Protein AF-0000000077157936 (afdb_homodimer)

Nearest PDB structures (foldseek):
  1q3k-assembly1_F  TM=8.388E-01  e=2.411E-16  Pseudomonas putida
  3a6g-assembly1_B  TM=8.328E-01  e=3.097E-16  Pseudomonas putida
  3a6h-assembly1_F  TM=8.279E-01  e=4.237E-16  Pseudomonas putida
  3a6g-assembly1_C  TM=8.328E-01  e=2.608E-15  Pseudomonas putida
  3a6g-assembly1_E  TM=8.325E-01  e=2.450E-15  Pseudomonas putida

Foldseek 3Di:
DQECVPDDPPVVLVVVVVDQAEEEEEEFFFFDQFPFAHRQLLVLLSLVLQVLLCVVPVHRYYDYHRHAADVQAPPGDTDHDDLCVLLVVVLVVQVVCVVSVRAHYEYEYRDPRNCVSCPCSQVVSCVVVVNRHGYHYDYLQVQFPDDDWGSAQQSLQLCQQRHPRGHLVRFDAWADCVPPDPVRVVVLVVSSSNHVCVSTVRNTGYGNNPHHPVSSVVRSVRSSVRVSVVVVCVVVVNDD/DQECVPDDPPVVLVVVVVDQAEEEEEEFFFFDQFPFAHRQLLVLL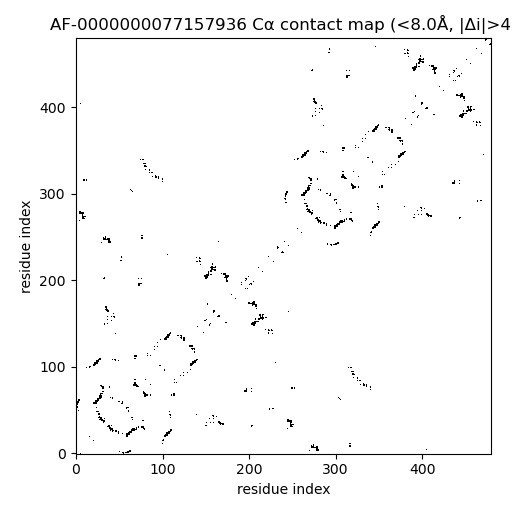SLVLQVLLCVVPVHRYYDYHRHAADVQAPPGDTDHDDLCVLLVVVLVVQVVCVVSVRAHYEYEYRDPRNCVSCPCSQVVSCVVVVNRHGYHYDYLQVQFPDDDWGSAQQSLLLCQQRHPRGHLVRFDAWDDCVPPDPVVVVVLVVSSSNHVCVSTVRNTGYGNNPHHPVSSVVRSVRSSVRVSVVVVCVVVVNDD

InterPro domains:
  IPR003785 Creatininase/formamide hydrolase [PF02633] (15-228)
  IPR003785 Creatininase/formamide hydrolase [PTHR35005] (11-238)
  IPR024087 Creatininase-like superfamily [G3DSA:3.40.50.10310] (5-234)
  IPR024087 Creatininase-like superfamily [SSF102215] (12-229)

Organism: Nitrosopumilus maritimus (strain SCM1) (NCBI:txid436308)

Radius of gyration: 22.72 Å; Cα contacts (8 Å, |Δi|>4): 1056; chains: 2; bounding box: 59×73×52 Å

Structure (mmCIF, N/CA/C/O backbone):
data_AF-0000000077157936-model_v1
#
loop_
_entity.id
_entity.type
_entity.pdbx_description
1 polymer Creatininase
#
loop_
_atom_site.group_PDB
_atom_site.id
_atom_site.type_symbol
_atom_site.label_atom_id
_atom_site.label_alt_id
_atom_site.label_comp_id
_atom_site.label_asym_id
_atom_site.label_entity_id
_atom_site.label_seq_id
_atom_site.pdbx_PDB_ins_code
_atom_site.Cartn_x
_atom_site.Cartn_y
_atom_site.Cartn_z
_atom_site.occupancy
_atom_site.B_iso_or_equiv
_atom_site.auth_seq_id
_atom_site.auth_comp_id
_atom_site.auth_asym_id
_atom_site.auth_atom_id
_atom_site.pdbx_PDB_model_num
ATOM 1 N N . MET A 1 1 ? -16.531 7.996 -9.094 1 63.88 1 MET A N 1
ATOM 2 C CA . MET A 1 1 ? -15.258 7.289 -8.953 1 63.88 1 MET A CA 1
ATOM 3 C C . MET A 1 1 ? -15.203 6.516 -7.645 1 63.88 1 MET A C 1
ATOM 5 O O . MET A 1 1 ? -15.547 7.051 -6.586 1 63.88 1 MET A O 1
ATOM 9 N N . THR A 1 2 ? -14.938 5.133 -7.766 1 85.62 2 THR A N 1
ATOM 10 C CA . THR A 1 2 ? -15.117 4.23 -6.633 1 85.62 2 THR A CA 1
ATOM 11 C C . THR A 1 2 ? -13.805 4.066 -5.863 1 85.62 2 THR A C 1
ATOM 13 O O . THR A 1 2 ? -13.773 3.424 -4.812 1 85.62 2 THR A O 1
ATOM 16 N N . ASP A 1 3 ? -12.773 4.832 -6.391 1 94.81 3 ASP A N 1
ATOM 17 C CA . ASP A 1 3 ? -11.484 4.777 -5.703 1 94.81 3 ASP A CA 1
ATOM 18 C C . ASP A 1 3 ? -11.469 5.707 -4.492 1 94.81 3 ASP A C 1
ATOM 20 O O . ASP A 1 3 ? -11.508 6.93 -4.641 1 94.81 3 ASP A O 1
ATOM 24 N N . ILE A 1 4 ? -11.305 5.223 -3.357 1 97.06 4 ILE A N 1
ATOM 25 C CA . ILE A 1 4 ? -11.469 5.988 -2.127 1 97.06 4 ILE A CA 1
ATOM 26 C C . ILE A 1 4 ? -10.375 7.051 -2.033 1 97.06 4 ILE A C 1
ATOM 28 O O . ILE A 1 4 ? -10.602 8.133 -1.491 1 97.06 4 ILE A O 1
ATOM 32 N N . LYS A 1 5 ? -9.227 6.777 -2.578 1 96.12 5 LYS A N 1
ATOM 33 C CA . LYS A 1 5 ? -8.086 7.688 -2.492 1 96.12 5 LYS A CA 1
ATOM 34 C C . LYS A 1 5 ? -8.406 9.031 -3.143 1 96.12 5 LYS A C 1
ATOM 36 O O . LYS A 1 5 ? -7.836 10.055 -2.77 1 96.12 5 LYS A O 1
ATOM 41 N N . ALA A 1 6 ? -9.359 9.078 -4.047 1 96.75 6 ALA A N 1
ATOM 42 C CA . ALA A 1 6 ? -9.688 10.281 -4.805 1 96.75 6 ALA A CA 1
ATOM 43 C C . ALA A 1 6 ? -10.797 11.078 -4.125 1 96.75 6 ALA A C 1
ATOM 45 O O . ALA A 1 6 ? -11.133 12.18 -4.559 1 96.75 6 ALA A O 1
ATOM 46 N N . GLN A 1 7 ? -11.32 10.531 -3.02 1 97.62 7 GLN A N 1
ATOM 47 C CA . GLN A 1 7 ? -12.484 11.141 -2.379 1 97.62 7 GLN A CA 1
ATOM 48 C C . GLN A 1 7 ? -12.07 12.227 -1.396 1 97.62 7 GLN A C 1
ATOM 50 O O . GLN A 1 7 ? -10.906 12.305 -1.009 1 97.62 7 GLN A O 1
ATOM 55 N N . PHE A 1 8 ? -13.07 13.023 -1.05 1 97.88 8 PHE A N 1
ATOM 56 C CA . PHE A 1 8 ? -12.875 14.172 -0.168 1 97.88 8 PHE A CA 1
ATOM 57 C C . PHE A 1 8 ? -13.781 14.07 1.054 1 97.88 8 PHE A C 1
ATOM 59 O O . PHE A 1 8 ? -14.945 13.664 0.942 1 97.88 8 PHE A O 1
ATOM 66 N N . ASP A 1 9 ? -13.203 14.367 2.139 1 97.12 9 ASP A N 1
ATOM 67 C CA . ASP A 1 9 ? -14.047 14.648 3.295 1 97.12 9 ASP A CA 1
ATOM 68 C C . ASP A 1 9 ? -14.586 16.078 3.252 1 97.12 9 ASP A C 1
ATOM 70 O O . ASP A 1 9 ? -13.859 17 2.889 1 97.12 9 ASP A O 1
ATOM 74 N N . PRO A 1 10 ? -15.867 16.391 3.549 1 96.44 10 PRO A N 1
ATOM 75 C CA . PRO A 1 10 ? -16.828 15.523 4.238 1 96.44 10 PRO A CA 1
ATOM 76 C C . PRO A 1 10 ? -17.719 14.75 3.273 1 96.44 10 PRO A C 1
ATOM 78 O O . PRO A 1 10 ? -18.562 13.945 3.705 1 96.44 10 PRO A O 1
ATOM 81 N N . ASN A 1 11 ? -17.578 14.992 1.972 1 96.06 11 ASN A N 1
ATOM 82 C CA . ASN A 1 11 ? -18.453 14.344 1 1 96.06 11 ASN A CA 1
ATOM 83 C C . ASN A 1 11 ? -18.422 12.82 1.145 1 96.06 11 ASN A C 1
ATOM 85 O O . ASN A 1 11 ? -19.453 12.164 1.022 1 96.06 11 ASN A O 1
ATOM 89 N N . LEU A 1 12 ? -17.328 12.289 1.408 1 96.81 12 LEU A N 1
ATOM 90 C CA . LEU A 1 12 ? -17.188 10.844 1.581 1 96.81 12 LEU A CA 1
ATOM 91 C C . LEU A 1 12 ? -18.016 10.359 2.762 1 96.81 12 LEU A C 1
ATOM 93 O O . LEU A 1 12 ? -18.781 9.398 2.631 1 96.81 12 LEU A O 1
ATOM 97 N N . ARG A 1 13 ? -17.891 11.008 3.893 1 96.56 13 ARG A N 1
ATOM 98 C CA . ARG A 1 13 ? -18.656 10.609 5.07 1 96.56 13 ARG A CA 1
ATOM 99 C C . ARG A 1 13 ? -20.156 10.727 4.816 1 96.56 13 ARG A C 1
ATOM 101 O O . ARG A 1 13 ? -20.922 9.875 5.258 1 96.56 13 ARG A O 1
ATOM 108 N N . LYS A 1 14 ? -20.516 11.781 4.117 1 95.75 14 LYS A N 1
ATOM 109 C CA . LYS A 1 14 ? -21.922 11.953 3.775 1 95.75 14 LYS A CA 1
ATOM 110 C C . LYS A 1 14 ? -22.422 10.805 2.906 1 95.75 14 LYS A C 1
ATOM 112 O O . LYS A 1 14 ? -23.531 10.289 3.127 1 95.75 14 LYS A O 1
ATOM 117 N N . SER A 1 15 ? -21.641 10.477 1.941 1 94.56 15 SER A N 1
ATOM 118 C CA . SER A 1 15 ? -22.016 9.375 1.057 1 94.56 15 SER A CA 1
ATOM 119 C C . SER A 1 15 ? -22.141 8.07 1.827 1 94.56 15 SER A C 1
ATOM 121 O O . SER A 1 15 ? -23.062 7.281 1.572 1 94.56 15 SER A O 1
ATOM 123 N N . ILE A 1 16 ? -21.234 7.812 2.758 1 94.75 16 ILE A N 1
ATOM 124 C CA . ILE A 1 16 ? -21.25 6.598 3.568 1 94.75 16 ILE A CA 1
ATOM 125 C C . ILE A 1 16 ? -22.516 6.543 4.414 1 94.75 16 ILE A C 1
ATOM 127 O O . ILE A 1 16 ? -23.109 5.477 4.594 1 94.75 16 ILE A O 1
ATOM 131 N N . LYS A 1 17 ? -22.938 7.68 4.883 1 91.56 17 LYS A N 1
ATOM 132 C CA . LYS A 1 17 ? -24.125 7.766 5.723 1 91.56 17 LYS A CA 1
ATOM 133 C C . LYS A 1 17 ? -25.391 7.527 4.906 1 91.56 17 LYS A C 1
ATOM 135 O O . LYS A 1 17 ? -26.359 6.934 5.398 1 91.56 17 LYS A O 1
ATOM 140 N N . ARG A 1 18 ? -25.391 7.984 3.717 1 91.31 18 ARG A N 1
ATOM 141 C CA . ARG A 1 18 ? -26.594 7.973 2.891 1 91.31 18 ARG A CA 1
ATOM 142 C C . ARG A 1 18 ? -26.859 6.578 2.334 1 91.31 18 ARG A C 1
ATOM 144 O O . ARG A 1 18 ? -28.016 6.207 2.098 1 91.31 18 ARG A O 1
ATOM 151 N N . LYS A 1 19 ? -25.828 5.91 2.053 1 89.12 19 LYS A N 1
ATOM 152 C CA . LYS A 1 19 ? -26 4.574 1.49 1 89.12 19 LYS A CA 1
ATOM 153 C C . LYS A 1 19 ? -25.125 3.557 2.211 1 89.12 19 LYS A C 1
ATOM 155 O O . LYS A 1 19 ? -24.125 3.922 2.828 1 89.12 19 LYS A O 1
ATOM 160 N N . ARG A 1 20 ? -25.656 2.383 2.176 1 88.75 20 ARG A N 1
ATOM 161 C CA . ARG A 1 20 ? -24.844 1.291 2.707 1 88.75 20 ARG A CA 1
ATOM 162 C C . ARG A 1 20 ? -23.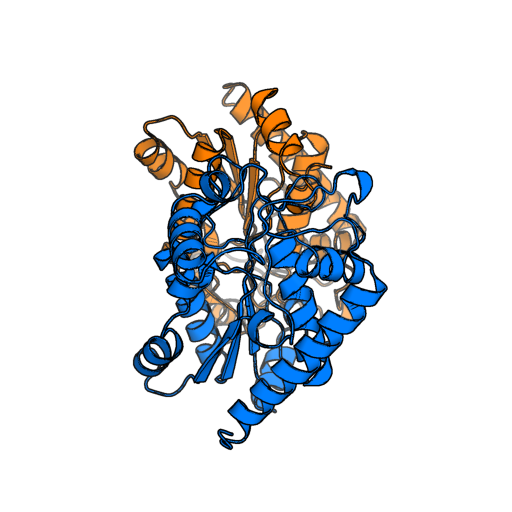656 0.997 1.799 1 88.75 20 ARG A C 1
ATOM 164 O O . ARG A 1 20 ? -23.797 0.277 0.806 1 88.75 20 ARG A O 1
ATOM 171 N N . GLN A 1 21 ? -22.531 1.55 2.166 1 93.69 21 GLN A N 1
ATOM 172 C CA . GLN A 1 21 ? -21.344 1.39 1.329 1 93.69 21 GLN A CA 1
ATOM 173 C C . GLN A 1 21 ? -20.656 0.055 1.598 1 93.69 21 GLN A C 1
ATOM 175 O O . GLN A 1 21 ? -20.641 -0.427 2.732 1 93.69 21 GLN A O 1
ATOM 180 N N . VAL A 1 22 ? -20.172 -0.549 0.592 1 97.44 22 VAL A N 1
ATOM 181 C CA . VAL A 1 22 ? -19.359 -1.762 0.64 1 97.44 22 VAL A CA 1
ATOM 182 C C . VAL A 1 22 ? -17.922 -1.438 0.246 1 97.44 22 VAL A C 1
ATOM 184 O O . VAL A 1 22 ? -17.688 -0.703 -0.714 1 97.44 22 VAL A O 1
ATOM 187 N N . ALA A 1 23 ? -16.984 -1.912 1.021 1 98.5 23 ALA A N 1
ATOM 188 C CA . ALA A 1 23 ? -15.578 -1.668 0.725 1 98.5 23 ALA A CA 1
ATOM 189 C C . ALA A 1 23 ? -14.914 -2.92 0.161 1 98.5 23 ALA A C 1
ATOM 191 O O . ALA A 1 23 ? -15.305 -4.043 0.491 1 98.5 23 ALA A O 1
ATOM 192 N N . VAL A 1 24 ? -13.93 -2.713 -0.681 1 98.88 24 VAL A N 1
ATOM 193 C CA . VAL A 1 24 ? -13.117 -3.789 -1.235 1 98.88 24 VAL A CA 1
ATOM 194 C C . VAL A 1 24 ? -11.641 -3.543 -0.908 1 98.88 24 VAL A C 1
ATOM 196 O O . VAL A 1 24 ? -11.102 -2.475 -1.206 1 98.88 24 VAL A O 1
ATOM 199 N N . ILE A 1 25 ? -11 -4.488 -0.276 1 98.94 25 ILE A N 1
ATOM 200 C CA . ILE A 1 25 ? -9.57 -4.441 0.021 1 98.94 25 ILE A CA 1
ATOM 201 C C . ILE A 1 25 ? -8.828 -5.445 -0.858 1 98.94 25 ILE A C 1
ATOM 203 O O . ILE A 1 25 ? -8.906 -6.656 -0.634 1 98.94 25 ILE A O 1
ATOM 207 N N . PRO A 1 26 ? -8.102 -4.992 -1.845 1 98.94 26 PRO A N 1
ATOM 208 C CA . PRO A 1 26 ? -7.238 -5.902 -2.598 1 98.94 26 PRO A CA 1
ATOM 209 C C . PRO A 1 26 ? -5.91 -6.168 -1.896 1 98.94 26 PRO A C 1
ATOM 211 O O . PRO A 1 26 ? -5.324 -5.258 -1.303 1 98.94 26 PRO A O 1
ATOM 214 N N . ILE A 1 27 ? -5.449 -7.375 -1.909 1 98.94 27 ILE A N 1
ATOM 215 C CA . ILE A 1 27 ? -4.156 -7.719 -1.335 1 98.94 27 ILE A CA 1
ATOM 216 C C . ILE A 1 27 ? -3.316 -8.469 -2.367 1 98.94 27 ILE A C 1
ATOM 218 O O . ILE A 1 27 ? -3.777 -9.445 -2.959 1 98.94 27 ILE A O 1
ATOM 222 N N . GLY A 1 28 ? -2.184 -7.977 -2.658 1 98.75 28 GLY A N 1
ATOM 223 C CA . GLY A 1 28 ? -1.226 -8.617 -3.549 1 98.75 28 GLY A CA 1
ATOM 224 C C . GLY A 1 28 ? -0.003 -9.148 -2.826 1 98.75 28 GLY A C 1
ATOM 225 O O . GLY A 1 28 ? -0.118 -9.734 -1.75 1 98.75 28 GLY A O 1
ATOM 226 N N . SER A 1 29 ? 1.116 -9.078 -3.514 1 98.69 29 SER A N 1
ATOM 227 C CA . SER A 1 29 ? 2.432 -9.461 -3.016 1 98.69 29 SER A CA 1
ATOM 228 C C . SER A 1 29 ? 3.545 -8.859 -3.865 1 98.69 29 SER A C 1
ATOM 230 O O . SER A 1 29 ? 3.279 -8.281 -4.922 1 98.69 29 SER A O 1
ATOM 232 N N . ILE A 1 30 ? 4.719 -8.891 -3.322 1 98.75 30 ILE A N 1
ATOM 233 C CA . ILE A 1 30 ? 5.938 -8.617 -4.078 1 98.75 30 ILE A CA 1
ATOM 234 C C . ILE A 1 30 ? 6.812 -9.867 -4.125 1 98.75 30 ILE A C 1
ATOM 236 O O . ILE A 1 30 ? 7.289 -10.336 -3.092 1 98.75 30 ILE A O 1
ATOM 240 N N . GLU A 1 31 ? 6.996 -10.391 -5.309 1 98.75 31 GLU A N 1
ATOM 241 C CA . GLU A 1 31 ? 7.754 -11.625 -5.488 1 98.75 31 GLU A CA 1
ATOM 242 C C . GLU A 1 31 ? 8.109 -11.844 -6.957 1 98.75 31 GLU A C 1
ATOM 244 O O . GLU A 1 31 ? 7.57 -11.172 -7.84 1 98.75 31 GLU A O 1
ATOM 249 N N . GLN A 1 32 ? 8.961 -12.82 -7.156 1 98.44 32 GLN A N 1
ATOM 250 C CA . GLN A 1 32 ? 9.344 -13.195 -8.508 1 98.44 32 GLN A CA 1
ATOM 251 C C . GLN A 1 32 ? 8.164 -1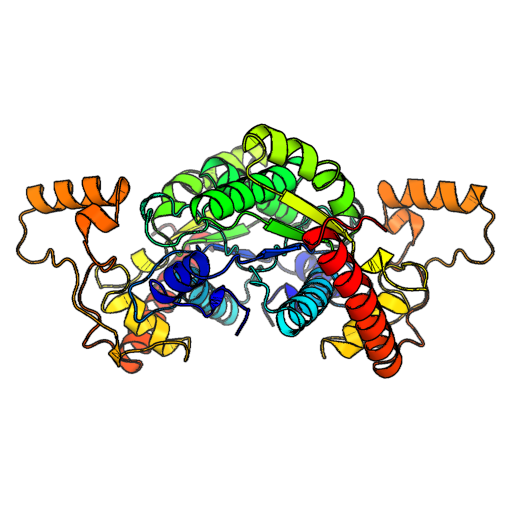3.781 -9.281 1 98.44 32 GLN A C 1
ATOM 253 O O . GLN A 1 32 ? 7.301 -14.438 -8.695 1 98.44 32 GLN A O 1
ATOM 258 N N . HIS A 1 33 ? 8.086 -13.547 -10.648 1 98.44 33 HIS A N 1
ATOM 259 C CA . HIS A 1 33 ? 7.121 -14.148 -11.562 1 98.44 33 HIS A CA 1
ATOM 260 C C . HIS A 1 33 ? 7.766 -14.492 -12.898 1 98.44 33 HIS A C 1
ATOM 262 O O . HIS A 1 33 ? 7.227 -14.156 -13.961 1 98.44 33 HIS A O 1
ATOM 268 N N . GLY A 1 34 ? 8.93 -15.273 -12.781 1 97.56 34 GLY A N 1
ATOM 269 C CA . GLY A 1 34 ? 9.695 -15.516 -13.984 1 97.56 34 GLY A CA 1
ATOM 270 C C . GLY A 1 34 ? 10.391 -14.281 -14.516 1 97.56 34 GLY A C 1
ATOM 271 O O . GLY A 1 34 ? 10.195 -13.18 -14 1 97.56 34 GLY A O 1
ATOM 272 N N . PRO A 1 35 ? 11.211 -14.492 -15.555 1 97.62 35 PRO A N 1
ATOM 273 C CA . PRO A 1 35 ? 11.969 -13.352 -16.078 1 97.62 35 PRO A CA 1
ATOM 274 C C . PRO A 1 35 ? 11.109 -12.398 -16.891 1 97.62 35 PRO A C 1
ATOM 276 O O . PRO A 1 35 ? 11.539 -11.281 -17.203 1 97.62 35 PRO A O 1
ATOM 279 N N . HIS A 1 36 ? 9.898 -12.797 -17.219 1 98.69 36 HIS A N 1
ATOM 280 C CA . HIS A 1 36 ? 9.117 -12.055 -18.219 1 98.69 36 HIS A CA 1
ATOM 281 C C . HIS A 1 36 ? 8.055 -11.195 -17.547 1 98.69 36 HIS A C 1
ATOM 283 O O . HIS A 1 36 ? 7.473 -10.312 -18.188 1 98.69 36 HIS A O 1
ATOM 289 N N . LEU A 1 37 ? 7.801 -11.367 -16.266 1 98.88 37 LEU A N 1
ATOM 290 C CA . LEU A 1 37 ? 6.812 -10.57 -15.547 1 98.88 37 LEU A CA 1
ATOM 291 C C . LEU A 1 37 ? 7.465 -9.805 -14.406 1 98.88 37 LEU A C 1
ATOM 293 O O . LEU A 1 37 ? 8.438 -10.273 -13.805 1 98.88 37 LEU A O 1
ATOM 297 N N . PRO A 1 38 ? 6.957 -8.641 -14.102 1 98.75 38 PRO A N 1
ATOM 298 C CA . PRO A 1 38 ? 7.52 -7.875 -12.992 1 98.75 38 PRO A CA 1
ATOM 299 C C . PRO A 1 38 ? 7.184 -8.477 -11.625 1 98.75 38 PRO A C 1
ATOM 301 O O . PRO A 1 38 ? 6.246 -9.266 -11.508 1 98.75 38 PRO A O 1
ATOM 304 N N . ILE A 1 39 ? 7.883 -8.039 -10.633 1 98.69 39 ILE A N 1
ATOM 305 C CA . ILE A 1 39 ? 7.734 -8.57 -9.289 1 98.69 39 ILE A CA 1
ATOM 306 C C . ILE A 1 39 ? 6.434 -8.062 -8.672 1 98.69 39 ILE A C 1
ATOM 308 O O . ILE A 1 39 ? 6.035 -8.508 -7.59 1 98.69 39 ILE A O 1
ATOM 312 N N . SER A 1 40 ? 5.672 -7.16 -9.305 1 98.69 40 SER A N 1
ATOM 313 C CA . SER A 1 40 ? 4.422 -6.594 -8.812 1 98.69 40 SER A CA 1
ATOM 314 C C . SER A 1 40 ? 3.217 -7.336 -9.383 1 98.69 40 SER A C 1
ATOM 316 O O . SER A 1 40 ? 2.072 -6.93 -9.164 1 98.69 40 SER A O 1
ATOM 318 N N . THR A 1 41 ? 3.359 -8.414 -10.094 1 98.88 41 THR A N 1
ATOM 319 C CA . THR A 1 41 ? 2.344 -9.094 -10.891 1 98.88 41 THR A CA 1
ATOM 320 C C . THR A 1 41 ? 1.089 -9.352 -10.055 1 98.88 41 THR A C 1
ATOM 322 O O . THR A 1 41 ? -0.017 -8.984 -10.461 1 98.88 41 THR A O 1
ATOM 325 N N . ASP A 1 42 ? 1.254 -9.898 -8.891 1 98.81 42 ASP A N 1
ATOM 326 C CA . ASP A 1 42 ? 0.103 -10.195 -8.039 1 98.81 42 ASP A CA 1
ATOM 327 C C . ASP A 1 42 ? -0.695 -8.93 -7.734 1 98.81 42 ASP A C 1
ATOM 329 O O . ASP A 1 42 ? -1.925 -8.922 -7.832 1 98.81 42 ASP A O 1
ATOM 333 N N . THR A 1 43 ? 0.016 -7.859 -7.379 1 98.81 43 THR A N 1
ATOM 334 C CA . THR A 1 43 ? -0.608 -6.59 -7.016 1 98.81 43 THR A CA 1
ATOM 335 C C . THR A 1 43 ? -1.303 -5.965 -8.219 1 98.81 43 THR A C 1
ATOM 337 O O . THR A 1 43 ? -2.414 -5.445 -8.102 1 98.81 43 THR A O 1
ATOM 340 N N . ASP A 1 44 ? -0.648 -6.023 -9.367 1 98.81 44 ASP A N 1
ATOM 341 C CA . ASP A 1 44 ? -1.214 -5.445 -10.586 1 98.81 44 ASP A CA 1
ATOM 342 C C . ASP A 1 44 ? -2.523 -6.133 -10.961 1 98.81 44 ASP A C 1
ATOM 344 O O . ASP A 1 44 ? -3.525 -5.469 -11.234 1 98.81 44 ASP A O 1
ATOM 348 N N . ILE A 1 45 ? -2.51 -7.43 -10.883 1 98.81 45 ILE A N 1
ATOM 349 C CA . ILE A 1 45 ? -3.668 -8.203 -11.32 1 98.81 45 ILE A CA 1
ATOM 350 C C . ILE A 1 45 ? -4.82 -7.996 -10.344 1 98.81 45 ILE A C 1
ATOM 352 O O . ILE A 1 45 ? -5.945 -7.691 -10.75 1 98.81 45 ILE A O 1
ATOM 356 N N . VAL A 1 46 ? -4.57 -8.102 -9.078 1 98.88 46 VAL A N 1
ATOM 357 C CA . VAL A 1 46 ? -5.656 -8.047 -8.109 1 98.88 46 VAL A CA 1
ATOM 358 C C . VAL A 1 46 ? -6.234 -6.637 -8.062 1 98.88 46 VAL A C 1
ATOM 360 O O . VAL A 1 46 ? -7.434 -6.457 -7.84 1 98.88 46 VAL A O 1
ATOM 363 N N . THR A 1 47 ? -5.418 -5.652 -8.25 1 98.81 47 THR A N 1
ATOM 364 C CA . THR A 1 47 ? -5.91 -4.281 -8.336 1 98.81 47 THR A CA 1
ATOM 365 C C . THR A 1 47 ? -6.879 -4.129 -9.5 1 98.81 47 THR A C 1
ATOM 367 O O . THR A 1 47 ? -7.973 -3.584 -9.344 1 98.81 47 THR A O 1
ATOM 370 N N . ALA A 1 48 ? -6.516 -4.645 -10.625 1 98.81 48 ALA A N 1
ATOM 371 C CA . ALA A 1 48 ? -7.355 -4.543 -11.82 1 98.81 48 ALA A CA 1
ATOM 372 C C . ALA A 1 48 ? -8.68 -5.273 -11.617 1 98.81 48 ALA A C 1
ATOM 374 O O . ALA A 1 48 ? -9.742 -4.75 -11.961 1 98.81 48 ALA A O 1
ATOM 375 N N . VAL A 1 49 ? -8.594 -6.465 -11.07 1 98.81 49 VAL A N 1
ATOM 376 C CA . VAL A 1 49 ? -9.797 -7.246 -10.781 1 98.81 49 VAL A CA 1
ATOM 377 C C . VAL A 1 49 ? -10.711 -6.453 -9.852 1 98.81 49 VAL A C 1
ATOM 379 O O . VAL A 1 49 ? -11.906 -6.312 -10.117 1 98.81 49 VAL A O 1
ATOM 382 N N . SER A 1 50 ? -10.164 -5.938 -8.812 1 98.81 50 SER A N 1
ATOM 383 C CA . SER A 1 50 ? -10.938 -5.219 -7.805 1 98.81 50 SER A CA 1
ATOM 384 C C . SER A 1 50 ? -11.523 -3.928 -8.367 1 98.81 50 SER A C 1
ATOM 386 O O . SER A 1 50 ? -12.648 -3.559 -8.039 1 98.81 50 SER A O 1
ATOM 388 N N . GLU A 1 51 ? -10.742 -3.262 -9.172 1 98.62 51 GLU A N 1
ATOM 389 C CA . GLU A 1 51 ? -11.227 -2.041 -9.812 1 98.62 51 GLU A CA 1
ATOM 390 C C . GLU A 1 51 ? -12.484 -2.311 -10.641 1 98.62 51 GLU A C 1
ATOM 392 O O . GLU A 1 51 ? -13.469 -1.571 -10.539 1 98.62 51 GLU A O 1
ATOM 397 N N . LYS A 1 52 ? -12.445 -3.322 -11.414 1 98.38 52 LYS A N 1
ATOM 398 C CA . LYS A 1 52 ? -13.578 -3.656 -12.281 1 98.38 52 LYS A CA 1
ATOM 399 C C . LYS A 1 52 ? -14.805 -4.047 -11.461 1 98.38 52 LYS A C 1
ATOM 401 O O . LYS A 1 52 ? -15.922 -3.654 -11.789 1 98.38 52 LYS A O 1
ATOM 406 N N . ILE A 1 53 ? -14.586 -4.777 -10.414 1 97.94 53 ILE A N 1
ATOM 407 C CA . ILE A 1 53 ? -15.68 -5.184 -9.531 1 97.94 53 ILE A CA 1
ATOM 408 C C . ILE A 1 53 ? -16.312 -3.953 -8.891 1 97.94 53 ILE A C 1
ATOM 410 O O . ILE A 1 53 ? -17.547 -3.836 -8.844 1 97.94 53 ILE A O 1
ATOM 414 N N . CYS A 1 54 ? -15.477 -3.064 -8.422 1 97.88 54 CYS A N 1
ATOM 415 C CA . CYS A 1 54 ? -15.969 -1.868 -7.75 1 97.88 54 CYS A CA 1
ATOM 416 C C . CYS A 1 54 ? -16.703 -0.952 -8.727 1 97.88 54 CYS A C 1
ATOM 418 O O . CYS A 1 54 ? -17.734 -0.378 -8.391 1 97.88 54 CYS A O 1
ATOM 420 N N . GLU A 1 55 ? -16.156 -0.825 -9.914 1 96.56 55 GLU A N 1
ATOM 421 C CA . GLU A 1 55 ? -16.766 0.019 -10.93 1 96.56 55 GLU A CA 1
ATOM 422 C C . GLU A 1 55 ? -18.172 -0.483 -11.297 1 96.56 55 GLU A C 1
ATOM 424 O O . GLU A 1 55 ? -19.094 0.31 -11.445 1 96.56 55 GLU A O 1
ATOM 429 N N . LYS A 1 56 ? -18.297 -1.737 -11.414 1 95 56 LYS A N 1
ATOM 430 C CA . LYS A 1 56 ? -19.547 -2.355 -11.844 1 95 56 LYS A CA 1
ATOM 431 C C . LYS A 1 56 ? -20.609 -2.27 -10.75 1 95 56 LYS A C 1
ATOM 433 O O . LYS A 1 56 ? -21.797 -2.135 -11.039 1 95 56 LYS A O 1
ATOM 438 N N . ASN A 1 57 ? -20.172 -2.283 -9.492 1 94.62 57 ASN A N 1
ATOM 439 C CA . ASN A 1 57 ? -21.141 -2.473 -8.414 1 94.62 57 ASN A CA 1
ATOM 440 C C . ASN A 1 57 ? -21.25 -1.228 -7.535 1 94.62 57 ASN A C 1
ATOM 442 O O . ASN A 1 57 ? -22.109 -1.159 -6.656 1 94.62 57 ASN A O 1
ATOM 446 N N . GLY A 1 58 ? -20.359 -0.261 -7.742 1 94.31 58 GLY A N 1
ATOM 447 C CA . GLY A 1 58 ? -20.375 0.954 -6.941 1 94.31 58 GLY A CA 1
ATOM 448 C C . GLY A 1 58 ? -19.797 0.764 -5.555 1 94.31 58 GLY A C 1
ATOM 449 O O . GLY A 1 58 ? -20.219 1.421 -4.602 1 94.31 58 GLY A O 1
ATOM 450 N N . TYR A 1 59 ? -18.875 -0.241 -5.375 1 97.06 59 TYR A N 1
ATOM 451 C CA . TYR A 1 59 ? -18.188 -0.443 -4.102 1 97.06 59 TYR A CA 1
ATOM 452 C C . TYR A 1 59 ? -17.031 0.542 -3.943 1 97.06 59 TYR A C 1
ATOM 454 O O . TYR A 1 59 ? -16.562 1.125 -4.926 1 97.06 59 TYR A O 1
ATOM 462 N N . LEU A 1 60 ? -16.609 0.801 -2.738 1 97.75 60 LEU A N 1
ATOM 463 C CA . LEU A 1 60 ? -15.445 1.63 -2.457 1 97.75 60 LEU A CA 1
ATOM 464 C C . LEU A 1 60 ? -14.164 0.814 -2.562 1 97.75 60 LEU A C 1
ATOM 466 O O . LEU A 1 60 ? -13.961 -0.135 -1.801 1 97.75 60 LEU A O 1
ATOM 470 N N . LEU A 1 61 ? -13.344 1.173 -3.48 1 98.75 61 LEU A N 1
ATOM 471 C CA . LEU A 1 61 ? -12.055 0.513 -3.656 1 98.75 61 LEU A CA 1
ATOM 472 C C . LEU A 1 61 ? -11 1.129 -2.744 1 98.75 61 LEU A C 1
ATOM 474 O O . LEU A 1 61 ? -10.703 2.32 -2.852 1 98.75 61 LEU A O 1
ATOM 478 N N . LEU A 1 62 ? -10.43 0.348 -1.874 1 98.88 62 LEU A N 1
ATOM 479 C CA . LEU A 1 62 ? -9.359 0.806 -0.999 1 98.88 62 LEU A CA 1
ATOM 480 C C . LEU A 1 62 ? -8 0.608 -1.659 1 98.88 62 LEU A C 1
ATOM 482 O O . LEU A 1 62 ? -7.867 -0.18 -2.598 1 98.88 62 LEU A O 1
ATOM 486 N N . PRO A 1 63 ? -6.977 1.332 -1.171 1 98.75 63 PRO A N 1
ATOM 487 C CA . PRO A 1 63 ? -5.625 1.11 -1.69 1 98.75 63 PRO A CA 1
ATOM 488 C C . PRO A 1 63 ? -5.164 -0.337 -1.535 1 98.75 63 PRO A C 1
ATOM 490 O O . PRO A 1 63 ? -5.363 -0.942 -0.479 1 98.75 63 PRO A O 1
ATOM 493 N N . THR A 1 64 ? -4.566 -0.876 -2.562 1 98.81 64 THR A N 1
ATOM 494 C CA . THR A 1 64 ? -4.098 -2.258 -2.561 1 98.81 64 THR A CA 1
ATOM 495 C C . THR A 1 64 ? -2.943 -2.438 -1.579 1 98.81 64 THR A C 1
ATOM 497 O O . THR A 1 64 ? -2.047 -1.596 -1.506 1 98.81 64 THR A O 1
ATOM 500 N N . LEU A 1 65 ? -3.037 -3.469 -0.771 1 98.88 65 LEU A N 1
ATOM 501 C CA . LEU A 1 65 ? -1.885 -3.898 0.012 1 98.88 65 LEU A CA 1
ATOM 502 C C . LEU A 1 65 ? -0.882 -4.645 -0.862 1 98.88 65 LEU A C 1
ATOM 504 O O . LEU A 1 65 ? -1.142 -5.773 -1.286 1 98.88 65 LEU A O 1
ATOM 508 N N . SER A 1 66 ? 0.268 -4.047 -1.072 1 98.69 66 SER A N 1
ATOM 509 C CA . SER A 1 66 ? 1.223 -4.578 -2.039 1 98.69 66 SER A CA 1
ATOM 510 C C . SER A 1 66 ? 2.121 -5.637 -1.406 1 98.69 66 SER A C 1
ATOM 512 O O . SER A 1 66 ? 2.783 -6.398 -2.111 1 98.69 66 SER A O 1
ATOM 514 N N . TYR A 1 67 ? 2.238 -5.582 -0.103 1 98.81 67 TYR A N 1
ATOM 515 C CA . TYR A 1 67 ? 3.104 -6.52 0.603 1 98.81 67 TYR A CA 1
ATOM 516 C C . TYR A 1 67 ? 2.305 -7.695 1.146 1 98.81 67 TYR A C 1
ATOM 518 O O . TYR A 1 67 ? 1.34 -7.508 1.893 1 98.81 67 TYR A O 1
ATOM 526 N N . GLY A 1 68 ? 2.613 -8.828 0.755 1 98.75 68 GLY A N 1
ATOM 527 C CA . GLY A 1 68 ? 1.965 -10.055 1.193 1 98.75 68 GLY A CA 1
ATOM 528 C C . GLY A 1 68 ? 2.939 -11.086 1.731 1 98.75 68 GLY A C 1
ATOM 529 O O . GLY A 1 68 ? 4.059 -10.742 2.117 1 98.75 68 GLY A O 1
ATOM 530 N N . VAL A 1 69 ? 2.484 -12.344 1.818 1 98.75 69 VAL A N 1
ATOM 531 C CA . VAL A 1 69 ? 3.27 -13.453 2.346 1 98.75 69 VAL A CA 1
ATOM 532 C C . VAL A 1 69 ? 3.865 -14.258 1.194 1 98.75 69 VAL A C 1
ATOM 534 O O . VAL A 1 69 ? 3.172 -15.062 0.566 1 98.75 69 VAL A O 1
ATOM 537 N N . SER A 1 70 ? 5.168 -14.07 0.961 1 98.38 70 SER A N 1
ATOM 538 C CA . SER A 1 70 ? 5.746 -14.688 -0.227 1 98.38 70 SER A CA 1
ATOM 539 C C . SER A 1 70 ? 7.082 -15.344 0.09 1 98.38 70 SER A C 1
ATOM 541 O O . SER A 1 70 ? 7.945 -15.461 -0.783 1 98.38 70 SER A O 1
ATOM 543 N N . PHE A 1 71 ? 7.27 -15.859 1.327 1 98.06 71 PHE A N 1
ATOM 544 C CA . PHE A 1 71 ? 8.523 -16.438 1.793 1 98.06 71 PHE A CA 1
ATOM 545 C C . PHE A 1 71 ? 8.93 -17.625 0.929 1 98.06 71 PHE A C 1
ATOM 547 O O . PHE A 1 71 ? 10.125 -17.875 0.734 1 98.06 71 PHE A O 1
ATOM 554 N N . GLU A 1 72 ? 8 -18.328 0.355 1 97.31 72 GLU A N 1
ATOM 555 C CA . GLU A 1 72 ? 8.25 -19.562 -0.376 1 97.31 72 GLU A CA 1
ATOM 556 C C . GLU A 1 72 ? 9.031 -19.297 -1.658 1 97.31 72 GLU A C 1
ATOM 558 O O . GLU A 1 72 ? 9.57 -20.234 -2.266 1 97.31 72 GLU A O 1
ATOM 563 N N . HIS A 1 73 ? 9.219 -18.078 -2.014 1 98.12 73 HIS A N 1
ATOM 564 C CA . HIS A 1 73 ? 9.867 -17.766 -3.283 1 98.12 73 HIS A CA 1
ATOM 565 C C . HIS A 1 73 ? 11.359 -17.547 -3.102 1 98.12 73 HIS A C 1
ATOM 567 O O . HIS A 1 73 ? 12.094 -17.375 -4.078 1 98.12 73 HIS A O 1
ATOM 573 N N . ALA A 1 74 ? 11.844 -17.547 -1.862 1 96.94 74 ALA A N 1
ATOM 574 C CA . ALA A 1 74 ? 13.273 -17.484 -1.605 1 96.94 74 ALA A CA 1
ATOM 575 C C . ALA A 1 74 ? 13.992 -18.688 -2.201 1 96.94 74 ALA A C 1
ATOM 577 O O . ALA A 1 74 ? 13.461 -19.812 -2.188 1 96.94 74 ALA A O 1
ATOM 578 N N . PRO A 1 75 ? 15.125 -18.484 -2.805 1 96.5 75 PRO A N 1
ATOM 579 C CA . PRO A 1 75 ? 15.969 -17.297 -2.756 1 96.5 75 PRO A CA 1
ATOM 580 C C . PRO A 1 75 ? 15.703 -16.328 -3.914 1 96.5 75 PRO A C 1
ATOM 582 O O . PRO A 1 75 ? 16.453 -15.367 -4.098 1 96.5 75 PRO A O 1
ATOM 585 N N . PHE A 1 76 ? 14.703 -16.656 -4.734 1 98.19 76 PHE A N 1
ATOM 586 C CA . PHE A 1 76 ? 14.32 -15.633 -5.699 1 98.19 76 PHE A CA 1
ATOM 587 C C . PHE A 1 76 ? 13.75 -14.406 -4.992 1 98.19 76 PHE A C 1
ATOM 589 O O . PHE A 1 76 ? 13.484 -14.445 -3.789 1 98.19 76 PHE A O 1
ATOM 596 N N . PHE A 1 77 ? 13.633 -13.391 -5.734 1 98.38 77 PHE A N 1
ATOM 597 C CA . PHE A 1 77 ? 13.297 -12.133 -5.082 1 98.38 77 PHE A CA 1
ATOM 598 C C . PHE A 1 77 ? 11.891 -12.188 -4.492 1 98.38 77 PHE A C 1
ATOM 600 O O . PHE A 1 77 ? 10.953 -12.656 -5.145 1 98.38 77 PHE A O 1
ATOM 607 N N . ASN A 1 78 ? 11.727 -11.758 -3.295 1 98.62 78 ASN A N 1
ATOM 608 C CA . ASN A 1 78 ? 10.453 -11.516 -2.623 1 98.62 78 ASN A CA 1
ATOM 609 C C . ASN A 1 78 ? 10.602 -10.484 -1.508 1 98.62 78 ASN A C 1
ATOM 611 O O . ASN A 1 78 ? 11.656 -10.383 -0.881 1 98.62 78 ASN A O 1
ATOM 615 N N . LEU A 1 79 ? 9.656 -9.664 -1.312 1 98.62 79 LEU A N 1
ATOM 616 C CA . LEU A 1 79 ? 9.492 -8.836 -0.125 1 98.62 79 LEU A CA 1
ATOM 617 C C . LEU A 1 79 ? 8.273 -9.266 0.685 1 98.62 79 LEU A C 1
ATOM 619 O O . LEU A 1 79 ? 7.141 -8.984 0.303 1 98.62 79 LEU A O 1
ATOM 623 N N . SER A 1 80 ? 8.547 -9.945 1.823 1 98.75 80 SER A N 1
ATOM 624 C CA . SER A 1 80 ? 7.488 -10.68 2.51 1 98.75 80 SER A CA 1
ATOM 625 C C . SER A 1 80 ? 7.219 -10.094 3.893 1 98.75 80 SER A C 1
ATOM 627 O O . SER A 1 80 ? 8.133 -9.586 4.547 1 98.75 80 SER A O 1
ATOM 629 N N . ILE A 1 81 ? 6.023 -10.125 4.223 1 98.88 81 ILE A N 1
ATOM 630 C CA . ILE A 1 81 ? 5.641 -9.914 5.617 1 98.88 81 ILE A CA 1
ATOM 631 C C . ILE A 1 81 ? 5.047 -11.195 6.188 1 98.88 81 ILE A C 1
ATOM 633 O O . ILE A 1 81 ? 4.602 -12.07 5.441 1 98.88 81 ILE A O 1
ATOM 637 N N . ARG A 1 82 ? 5.113 -11.383 7.473 1 98.81 82 ARG A N 1
ATOM 638 C CA . ARG A 1 82 ? 4.609 -12.586 8.117 1 98.81 82 ARG A CA 1
ATOM 639 C C . ARG A 1 82 ? 3.096 -12.695 7.973 1 98.81 82 ARG A C 1
ATOM 641 O O . ARG A 1 82 ? 2.402 -11.68 7.875 1 98.81 82 ARG A O 1
ATOM 648 N N . LYS A 1 83 ? 2.605 -13.914 8.031 1 98.5 83 LYS A N 1
ATOM 649 C CA . LYS A 1 83 ? 1.173 -14.195 7.977 1 98.5 83 LYS A CA 1
ATOM 650 C C . LYS A 1 83 ? 0.419 -13.414 9.055 1 98.5 83 LYS A C 1
ATOM 652 O O . LYS A 1 83 ? -0.627 -12.82 8.781 1 98.5 83 LYS A O 1
ATOM 657 N N . THR A 1 84 ? 0.928 -13.383 10.273 1 98.62 84 THR A N 1
ATOM 658 C CA . THR A 1 84 ? 0.275 -12.719 11.391 1 98.62 84 THR A CA 1
ATOM 659 C C . THR A 1 84 ? 0.266 -11.203 11.195 1 98.62 84 THR A C 1
ATOM 661 O O . THR A 1 84 ? -0.677 -10.523 11.602 1 98.62 84 THR A O 1
ATOM 664 N N . THR A 1 85 ? 1.323 -10.664 10.586 1 98.88 85 THR A N 1
ATOM 665 C CA . THR A 1 85 ? 1.388 -9.242 10.281 1 98.88 85 THR A CA 1
ATOM 666 C C . THR A 1 85 ? 0.278 -8.844 9.312 1 98.88 85 THR A C 1
ATOM 668 O O . THR A 1 85 ? -0.452 -7.879 9.562 1 98.88 85 THR A O 1
ATOM 671 N N . LEU A 1 86 ? 0.132 -9.625 8.227 1 98.88 86 LEU A N 1
ATOM 672 C CA . LEU A 1 86 ? -0.918 -9.336 7.258 1 98.88 86 LEU A CA 1
ATOM 673 C C . LEU A 1 86 ? -2.295 -9.414 7.906 1 98.88 86 LEU A C 1
ATOM 675 O O . LEU A 1 86 ? -3.141 -8.547 7.688 1 98.88 86 LEU A O 1
ATOM 679 N N . GLU A 1 87 ? -2.492 -10.422 8.703 1 98.75 87 GLU A N 1
ATOM 680 C CA . GLU A 1 87 ? -3.756 -10.578 9.414 1 98.75 87 GLU A CA 1
ATOM 681 C C . GLU A 1 87 ? -4.043 -9.359 10.297 1 98.75 87 GLU A C 1
ATOM 683 O O . GLU A 1 87 ? -5.168 -8.859 10.328 1 98.75 87 GLU A O 1
ATOM 688 N N . THR A 1 88 ? -3.039 -8.906 11.008 1 98.75 88 THR A N 1
ATOM 689 C CA . THR A 1 88 ? -3.188 -7.773 11.906 1 98.75 88 THR A CA 1
ATOM 690 C C . THR A 1 88 ? -3.508 -6.5 11.125 1 98.75 88 THR A C 1
ATOM 692 O O . THR A 1 88 ? -4.363 -5.715 11.539 1 98.75 88 THR A O 1
ATOM 695 N N . VAL A 1 89 ? -2.854 -6.293 10.008 1 98.88 89 VAL A N 1
ATOM 696 C CA . VAL A 1 89 ? -3.119 -5.137 9.156 1 98.88 89 VAL A CA 1
ATOM 697 C C . VAL A 1 89 ? -4.578 -5.148 8.703 1 98.88 89 VAL A C 1
ATOM 699 O O . VAL A 1 89 ? -5.281 -4.141 8.844 1 98.88 89 VAL A O 1
ATOM 702 N N . LEU A 1 90 ? -5.004 -6.262 8.211 1 98.94 90 LEU A N 1
ATOM 703 C CA . LEU A 1 90 ? -6.371 -6.395 7.727 1 98.94 90 LEU A CA 1
ATOM 704 C C . LEU A 1 90 ? -7.375 -6.16 8.852 1 98.94 90 LEU A C 1
ATOM 706 O O . LEU A 1 90 ? -8.398 -5.5 8.656 1 98.94 90 LEU A O 1
ATOM 710 N N . THR A 1 91 ? -7.07 -6.703 10.008 1 98.81 91 THR A N 1
ATOM 711 C CA . THR A 1 91 ? -7.938 -6.508 11.164 1 98.81 91 THR A CA 1
ATOM 712 C C . THR A 1 91 ? -8.062 -5.027 11.5 1 98.81 91 THR A C 1
ATOM 714 O O . THR A 1 91 ? -9.172 -4.516 11.672 1 98.81 91 THR A O 1
ATOM 717 N N . ASP A 1 92 ? -6.941 -4.344 11.562 1 98.88 92 ASP A N 1
ATOM 718 C CA . ASP A 1 92 ? -6.949 -2.924 11.898 1 98.88 92 ASP A CA 1
ATOM 719 C C . ASP A 1 92 ? -7.754 -2.125 10.867 1 98.88 92 ASP A C 1
ATOM 721 O O . ASP A 1 92 ? -8.547 -1.252 11.234 1 98.88 92 ASP A O 1
ATOM 725 N N . ILE A 1 93 ? -7.566 -2.426 9.578 1 98.88 93 ILE A N 1
ATOM 726 C CA . ILE A 1 93 ? -8.258 -1.7 8.516 1 98.88 93 ILE A CA 1
ATOM 727 C C . ILE A 1 93 ? -9.758 -1.936 8.625 1 98.88 93 ILE A C 1
ATOM 729 O O . ILE A 1 93 ? -10.555 -0.992 8.539 1 98.88 93 ILE A O 1
ATOM 733 N N . CYS A 1 94 ? -10.156 -3.166 8.844 1 98.81 94 CYS A N 1
ATOM 734 C CA . CYS A 1 94 ? -11.57 -3.5 8.914 1 98.81 94 CYS A CA 1
ATOM 735 C C . CYS A 1 94 ? -12.227 -2.85 10.125 1 98.81 94 CYS A C 1
ATOM 737 O O . CYS A 1 94 ? -13.344 -2.344 10.039 1 98.81 94 CYS A O 1
ATOM 739 N N . VAL A 1 95 ? -11.539 -2.855 11.25 1 98.69 95 VAL A N 1
ATOM 740 C CA . VAL A 1 95 ? -12.062 -2.197 12.445 1 98.69 95 VAL A CA 1
ATOM 741 C C . VAL A 1 95 ? -12.203 -0.699 12.188 1 98.69 95 VAL A C 1
ATOM 743 O O . VAL A 1 95 ? -13.195 -0.086 12.586 1 98.69 95 VAL A O 1
ATOM 746 N N . SER A 1 96 ? -11.234 -0.12 11.508 1 98.75 96 SER A N 1
ATOM 747 C CA . SER A 1 96 ? -11.297 1.298 11.172 1 98.75 96 SER A CA 1
ATOM 748 C C . SER A 1 96 ? -12.461 1.594 10.234 1 98.75 96 SER A C 1
ATOM 750 O O . SER A 1 96 ? -13.125 2.625 10.367 1 98.75 96 SER A O 1
ATOM 752 N N . LEU A 1 97 ? -12.695 0.701 9.258 1 98.69 97 LEU A N 1
ATOM 753 C CA . LEU A 1 97 ? -13.844 0.84 8.375 1 98.69 97 LEU A CA 1
ATOM 754 C C . LEU A 1 97 ? -15.141 0.854 9.172 1 98.69 97 LEU A C 1
ATOM 756 O O . LE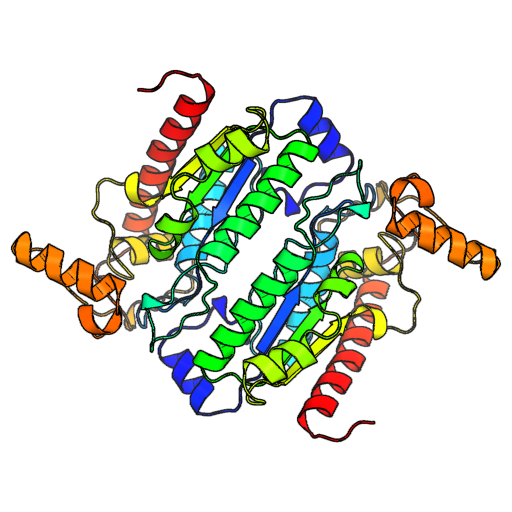U A 1 97 ? -16.016 1.687 8.93 1 98.69 97 LEU A O 1
ATOM 760 N N . LEU A 1 98 ? -15.25 -0.045 10.156 1 98.25 98 LEU A N 1
ATOM 761 C CA . LEU A 1 98 ? -16.438 -0.103 11 1 98.25 98 LEU A CA 1
ATOM 762 C C . LEU A 1 98 ? -16.641 1.219 11.734 1 98.25 98 LEU A C 1
ATOM 764 O O . LEU A 1 98 ? -17.766 1.713 11.82 1 98.25 98 LEU A O 1
ATOM 768 N N . GLU A 1 99 ? -15.547 1.815 12.227 1 97.81 99 GLU A N 1
ATOM 769 C CA . GLU A 1 99 ? -15.617 3.096 12.922 1 97.81 99 GLU A CA 1
ATOM 770 C C . GLU A 1 99 ? -16.125 4.199 12 1 97.81 99 GLU A C 1
ATOM 772 O O . GLU A 1 99 ? -16.672 5.199 12.461 1 97.81 99 GLU A O 1
ATOM 777 N N . ASN A 1 100 ? -15.914 4.027 10.688 1 97.88 100 ASN A N 1
ATOM 778 C CA . ASN A 1 100 ? -16.406 4.977 9.688 1 97.88 100 ASN A CA 1
ATOM 779 C C . ASN A 1 100 ? -17.75 4.551 9.125 1 97.88 100 ASN A C 1
ATOM 781 O O . ASN A 1 100 ? -18.188 5.047 8.086 1 97.88 100 ASN A O 1
ATOM 785 N N . LYS A 1 101 ? -18.344 3.521 9.711 1 97.31 101 LYS A N 1
ATOM 786 C CA . LYS A 1 101 ? -19.703 3.086 9.43 1 97.31 101 LYS A CA 1
ATOM 787 C C . LYS A 1 101 ? -19.766 2.291 8.125 1 97.31 101 LYS A C 1
ATOM 789 O O . LYS A 1 101 ? -20.812 2.227 7.48 1 97.31 101 LYS A O 1
ATOM 794 N N . ILE A 1 102 ? -18.719 1.77 7.68 1 98 102 ILE A N 1
ATOM 795 C CA . ILE A 1 102 ? -18.703 0.788 6.602 1 98 102 ILE A CA 1
ATOM 796 C C . ILE A 1 102 ? -18.656 -0.622 7.188 1 98 102 ILE A C 1
ATOM 798 O O . ILE A 1 102 ? -17.641 -1.04 7.742 1 98 102 ILE A O 1
ATOM 802 N N . LYS A 1 103 ? -19.688 -1.343 6.98 1 97.81 103 LYS A N 1
ATOM 803 C CA . LYS A 1 103 ? -19.891 -2.547 7.781 1 97.81 103 LYS A CA 1
ATOM 804 C C . LYS A 1 103 ? -19.703 -3.805 6.934 1 97.81 103 LYS A C 1
ATOM 806 O O . LYS A 1 103 ? -19.719 -4.918 7.461 1 97.81 103 LYS A O 1
ATOM 811 N N . THR A 1 104 ? -19.625 -3.715 5.617 1 97.94 104 THR A N 1
ATOM 812 C CA . THR A 1 104 ? -19.438 -4.844 4.715 1 97.94 104 THR A CA 1
ATOM 813 C C . THR A 1 104 ? -18.156 -4.68 3.91 1 97.94 104 THR A C 1
ATOM 815 O O . THR A 1 104 ? -17.938 -3.637 3.289 1 97.94 104 THR A O 1
ATOM 818 N N . VAL A 1 105 ? -17.344 -5.73 3.986 1 98.69 105 VAL A N 1
ATOM 819 C CA . VAL A 1 105 ? -16.031 -5.641 3.369 1 98.69 105 VAL A CA 1
ATOM 820 C C . VAL A 1 105 ? -15.75 -6.906 2.561 1 98.69 105 VAL A C 1
ATOM 822 O O . VAL A 1 105 ? -15.938 -8.023 3.057 1 98.69 105 VAL A O 1
ATOM 825 N N . PHE A 1 106 ? -15.391 -6.762 1.307 1 98.81 106 PHE A N 1
ATOM 826 C CA . PHE A 1 106 ? -14.812 -7.848 0.526 1 98.81 106 PHE A CA 1
ATOM 827 C C . PHE A 1 106 ? -13.289 -7.754 0.515 1 98.81 106 PHE A C 1
ATOM 829 O O . PHE A 1 106 ? -12.734 -6.695 0.218 1 98.81 106 PHE A O 1
ATOM 836 N N . ILE A 1 107 ? -12.609 -8.797 0.902 1 98.94 107 ILE A N 1
ATOM 837 C CA . ILE A 1 107 ? -11.164 -8.938 0.734 1 98.94 107 ILE A CA 1
ATOM 838 C C . ILE A 1 107 ? -10.867 -9.773 -0.505 1 98.94 107 ILE A C 1
ATOM 840 O O . ILE A 1 107 ? -11.281 -10.938 -0.59 1 98.94 107 ILE A O 1
ATOM 844 N N . ILE A 1 108 ? -10.211 -9.18 -1.497 1 98.88 108 ILE A N 1
ATOM 845 C CA . ILE A 1 108 ? -9.875 -9.906 -2.719 1 98.88 108 ILE A CA 1
ATOM 846 C C . ILE A 1 108 ? -8.375 -10.211 -2.742 1 98.88 108 ILE A C 1
ATOM 848 O O . ILE A 1 108 ? -7.551 -9.297 -2.818 1 98.88 108 ILE A O 1
ATOM 852 N N . ASN A 1 109 ? -8.062 -11.469 -2.74 1 98.81 109 ASN A N 1
ATOM 853 C CA . ASN A 1 109 ? -6.699 -11.977 -2.629 1 98.81 109 ASN A CA 1
ATOM 854 C C . ASN A 1 109 ? -6.102 -12.281 -3.998 1 98.81 109 ASN A C 1
ATOM 856 O O . ASN A 1 109 ? -6.746 -12.914 -4.832 1 98.81 109 ASN A O 1
ATOM 860 N N . GLY A 1 110 ? -4.809 -11.828 -4.141 1 98.56 110 GLY A N 1
ATOM 861 C CA . GLY A 1 110 ? -4.145 -12.008 -5.422 1 98.56 110 GLY A CA 1
ATOM 862 C C . GLY A 1 110 ? -2.912 -12.883 -5.336 1 98.56 110 GLY A C 1
ATOM 863 O O . GLY A 1 110 ? -2.162 -13.008 -6.305 1 98.56 110 GLY A O 1
ATOM 864 N N . HIS A 1 111 ? -2.713 -13.539 -4.188 1 98.25 111 HIS A N 1
ATOM 865 C CA . HIS A 1 111 ? -1.506 -14.336 -3.988 1 98.25 111 HIS A CA 1
ATOM 866 C C . HIS A 1 111 ? -1.777 -15.531 -3.086 1 98.25 111 HIS A C 1
ATOM 868 O O . HIS A 1 111 ? -2.369 -15.383 -2.014 1 98.25 111 HIS A O 1
ATOM 874 N N . HIS A 1 112 ? -1.349 -16.656 -3.502 1 96.25 112 HIS A N 1
ATOM 875 C CA . HIS A 1 112 ? -1.633 -17.906 -2.793 1 96.25 112 HIS A CA 1
ATOM 876 C C . HIS A 1 112 ? -1.092 -17.859 -1.368 1 96.25 112 HIS A C 1
ATOM 878 O O . HIS A 1 112 ? -1.736 -18.359 -0.44 1 96.25 112 HIS A O 1
ATOM 884 N N . GLY A 1 113 ? 0.078 -17.266 -1.164 1 97.12 113 GLY A N 1
ATOM 885 C CA . GLY A 1 113 ? 0.718 -17.234 0.141 1 97.12 113 GLY A CA 1
ATOM 886 C C . GLY A 1 113 ? -0.071 -16.453 1.172 1 97.12 113 GLY A C 1
ATOM 887 O O . GLY A 1 113 ? 0.173 -16.578 2.373 1 97.12 113 GLY A O 1
ATOM 888 N N . ASN A 1 114 ? -1.027 -15.664 0.737 1 98.44 114 ASN A N 1
ATOM 889 C CA . ASN A 1 114 ? -1.836 -14.844 1.63 1 98.44 114 ASN A CA 1
ATOM 890 C C . ASN A 1 114 ? -2.984 -15.641 2.242 1 98.44 114 ASN A C 1
ATOM 892 O O . ASN A 1 114 ? -3.625 -15.188 3.191 1 98.44 114 ASN A O 1
ATOM 896 N N . GLN A 1 115 ? -3.285 -16.828 1.713 1 97.06 115 GLN A N 1
ATOM 897 C CA . GLN A 1 115 ? -4.512 -17.547 2.021 1 97.06 115 GLN A CA 1
ATOM 898 C C . GLN A 1 115 ? -4.625 -17.828 3.52 1 97.06 115 GLN A C 1
ATOM 900 O O . GLN A 1 115 ? -5.707 -17.688 4.098 1 97.06 115 GLN A O 1
ATOM 905 N N . ASN A 1 116 ? -3.551 -18.203 4.113 1 96.94 116 ASN A N 1
ATOM 906 C CA . ASN A 1 116 ? -3.605 -18.547 5.531 1 96.94 116 ASN A CA 1
ATOM 907 C C . ASN A 1 116 ? -3.848 -17.297 6.391 1 96.94 116 ASN A C 1
ATOM 909 O O . ASN A 1 116 ? -4.332 -17.406 7.52 1 96.94 116 ASN A O 1
ATOM 913 N N . SER A 1 117 ? -3.455 -16.125 5.918 1 98.06 117 SER A N 1
ATOM 914 C CA . SER A 1 117 ? -3.678 -14.875 6.648 1 98.06 117 SER A CA 1
ATOM 915 C C . SER A 1 117 ? -5.152 -14.484 6.645 1 98.06 117 SER A C 1
ATOM 917 O O . SER A 1 117 ? -5.613 -13.766 7.535 1 98.06 117 SER A O 1
ATOM 919 N N . ILE A 1 118 ? -5.855 -14.914 5.656 1 98.19 118 ILE A N 1
ATOM 920 C CA . ILE A 1 118 ? -7.227 -14.438 5.523 1 98.19 118 ILE A CA 1
ATOM 921 C C . ILE A 1 118 ? -8.203 -15.57 5.828 1 98.19 118 ILE A C 1
ATOM 923 O O . ILE A 1 118 ? -9.414 -15.375 5.82 1 98.19 118 ILE A O 1
ATOM 927 N N . LYS A 1 119 ? -7.473 -16.75 6.148 1 94.88 119 LYS A N 1
ATOM 928 C CA . LYS A 1 119 ? -8.297 -17.891 6.516 1 94.88 119 LYS A CA 1
ATOM 929 C C . LYS A 1 119 ? -9.086 -17.625 7.797 1 94.88 119 LYS A C 1
ATOM 931 O O . LYS A 1 119 ? -8.5 -17.266 8.828 1 94.88 119 LYS A O 1
ATOM 936 N N . ASN A 1 120 ? -10.359 -17.578 7.875 1 95.62 120 ASN A N 1
ATOM 937 C CA . ASN A 1 120 ? -11.25 -17.406 9.016 1 95.62 120 ASN A CA 1
ATOM 938 C C . ASN A 1 120 ? -11.281 -15.961 9.5 1 95.62 120 ASN A C 1
ATOM 940 O O . ASN A 1 120 ? -11.656 -15.695 10.641 1 95.62 120 ASN A O 1
ATOM 944 N N . ILE A 1 121 ? -10.672 -15.062 8.719 1 97.81 121 ILE A N 1
ATOM 945 C CA . ILE A 1 121 ? -10.641 -13.664 9.125 1 97.81 121 ILE A CA 1
ATOM 946 C C . ILE A 1 121 ? -12.062 -13.148 9.344 1 97.81 121 ILE A C 1
ATOM 948 O O . ILE A 1 121 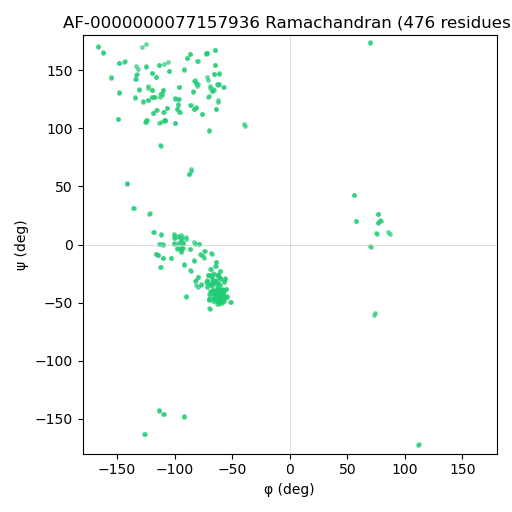? -12.297 -12.297 10.203 1 97.81 121 ILE A O 1
ATOM 952 N N . ASP A 1 122 ? -12.961 -13.727 8.633 1 97.5 122 ASP A N 1
ATOM 953 C CA . ASP A 1 122 ? -14.367 -13.359 8.773 1 97.5 122 ASP A CA 1
ATOM 954 C C . ASP A 1 122 ? -14.883 -13.688 10.172 1 97.5 122 ASP A C 1
ATOM 956 O O . ASP A 1 122 ? -15.508 -12.844 10.82 1 97.5 122 ASP A O 1
ATOM 960 N N . VAL A 1 123 ? -14.578 -14.852 10.672 1 97.62 123 VAL A N 1
ATOM 961 C CA . VAL A 1 123 ? -15.016 -15.297 11.992 1 97.62 123 VAL A CA 1
ATOM 962 C C . VAL A 1 123 ? -14.383 -14.43 13.07 1 97.62 123 VAL A C 1
ATOM 964 O O . VAL A 1 123 ? -15.07 -13.969 13.992 1 97.62 123 VAL A O 1
ATOM 967 N N . LYS A 1 124 ? -13.125 -14.195 12.914 1 97.5 124 LYS A N 1
ATOM 968 C CA . LYS A 1 124 ? -12.391 -13.375 13.875 1 97.5 124 LYS A CA 1
ATOM 969 C C . LYS A 1 124 ? -12.984 -11.969 13.969 1 97.5 124 LYS A C 1
ATOM 971 O O . LYS A 1 124 ? -13.219 -11.461 15.062 1 97.5 124 LYS A O 1
ATOM 976 N N . LEU A 1 125 ? -13.219 -11.359 12.836 1 98.12 125 LEU A N 1
ATOM 977 C CA . LEU A 1 125 ? -13.672 -9.969 12.797 1 98.12 125 LEU A CA 1
ATOM 978 C C . LEU A 1 125 ? -15.117 -9.859 13.258 1 98.12 125 LEU A C 1
ATOM 980 O O . LEU A 1 125 ? -15.516 -8.859 13.859 1 98.12 125 LEU A O 1
ATOM 984 N N . LYS A 1 126 ? -15.93 -10.898 12.984 1 97.56 126 LYS A N 1
ATOM 985 C CA . LYS A 1 126 ? -17.281 -10.938 13.516 1 97.56 126 LYS A CA 1
ATOM 986 C C . LYS A 1 126 ? -17.281 -10.922 15.047 1 97.56 126 LYS A C 1
ATOM 988 O O . LYS A 1 126 ? -18.047 -10.188 15.664 1 97.56 126 LYS A O 1
ATOM 993 N N . LYS A 1 127 ? -16.406 -11.68 15.602 1 97.62 127 LYS A N 1
ATOM 994 C CA . LYS A 1 127 ? -16.281 -11.75 17.062 1 97.62 127 LYS A CA 1
ATOM 995 C C . LYS A 1 127 ? -15.797 -10.422 17.625 1 97.62 127 LYS A C 1
ATOM 997 O O . LYS A 1 127 ? -16.406 -9.875 18.547 1 97.62 127 LYS A O 1
ATOM 1002 N N . ILE A 1 128 ? -14.727 -9.867 17.016 1 96.94 128 ILE A N 1
ATOM 1003 C CA . ILE A 1 128 ? -14.109 -8.641 17.5 1 96.94 128 ILE A CA 1
ATOM 1004 C C . ILE A 1 128 ? -15.117 -7.496 17.438 1 96.94 128 ILE A C 1
ATOM 1006 O O . ILE A 1 128 ? -15.125 -6.621 18.312 1 96.94 128 ILE A O 1
ATOM 1010 N N . SER A 1 129 ? -15.992 -7.516 16.438 1 97.69 129 SER A N 1
ATOM 1011 C CA . SER A 1 129 ? -16.906 -6.402 16.203 1 97.69 129 SER A CA 1
ATOM 1012 C C . SER A 1 129 ? -18.266 -6.664 16.828 1 97.69 129 SER A C 1
ATOM 1014 O O . SER A 1 129 ? -19.188 -5.867 16.672 1 97.69 129 SER A O 1
ATOM 1016 N N . LYS A 1 130 ? -18.438 -7.789 17.5 1 97.69 130 LYS A N 1
ATOM 1017 C CA . LYS A 1 130 ? -19.719 -8.188 18.062 1 97.69 130 LYS A CA 1
ATOM 1018 C C . LYS A 1 130 ? -20.797 -8.234 16.984 1 97.69 130 LYS A C 1
ATOM 1020 O O . LYS A 1 130 ? -21.859 -7.637 17.141 1 97.69 130 LYS A O 1
ATOM 1025 N N . ASN A 1 131 ? -20.422 -8.781 15.852 1 96.75 131 ASN A N 1
ATOM 1026 C CA . ASN A 1 131 ? -21.312 -9.109 14.742 1 96.75 131 ASN A CA 1
ATOM 1027 C C . ASN A 1 131 ? -21.703 -7.859 13.953 1 96.75 131 ASN A C 1
ATOM 1029 O O . ASN A 1 131 ? -22.688 -7.867 13.211 1 96.75 131 ASN A O 1
ATOM 1033 N N . ARG A 1 132 ? -20.953 -6.785 14.078 1 97.62 132 ARG A N 1
ATOM 1034 C CA . ARG A 1 132 ? -21.297 -5.551 13.383 1 97.62 132 ARG A CA 1
ATOM 1035 C C . ARG A 1 132 ? -20.609 -5.477 12.023 1 97.62 132 ARG A C 1
ATOM 1037 O O . ARG A 1 132 ? -20.969 -4.668 11.172 1 97.62 132 ARG A O 1
ATOM 1044 N N . LEU A 1 133 ? -19.578 -6.297 11.859 1 97.38 133 LEU A N 1
ATOM 1045 C CA . LEU A 1 133 ? -18.797 -6.312 10.625 1 97.38 133 LEU A CA 1
ATOM 1046 C C . LEU A 1 133 ? -19.016 -7.613 9.859 1 97.38 133 LEU A C 1
ATOM 1048 O O . LEU A 1 133 ? -18.969 -8.703 10.445 1 97.38 133 LEU A O 1
ATOM 1052 N N . GLU A 1 134 ? -19.312 -7.547 8.602 1 97.25 134 GLU A N 1
ATOM 1053 C CA . GLU A 1 134 ? -19.359 -8.68 7.688 1 97.25 134 GLU A CA 1
ATOM 1054 C C . GLU A 1 134 ? -18.203 -8.633 6.684 1 97.25 134 GLU A C 1
ATOM 1056 O O . GLU A 1 134 ? -18.156 -7.738 5.84 1 97.25 134 GLU A O 1
ATOM 1061 N N . VAL A 1 135 ? -17.344 -9.57 6.785 1 98.44 135 VAL A N 1
ATOM 1062 C CA . VAL A 1 135 ? -16.156 -9.617 5.934 1 98.44 135 VAL A CA 1
ATOM 1063 C C . VAL A 1 135 ? -16.156 -10.898 5.105 1 98.44 135 VAL A C 1
ATOM 1065 O O . VAL A 1 135 ? -16.406 -11.984 5.633 1 98.44 135 VAL A O 1
ATOM 1068 N N . PHE A 1 136 ? -15.891 -10.789 3.82 1 98.31 136 PHE A N 1
ATOM 1069 C CA . PHE A 1 136 ? -15.883 -11.922 2.896 1 98.31 136 PHE A CA 1
ATOM 1070 C C . PHE A 1 136 ? -14.555 -12 2.152 1 98.31 136 PHE A C 1
ATOM 1072 O O . PHE A 1 136 ? -14.312 -11.227 1.223 1 98.31 136 PHE A O 1
ATOM 1079 N N . PRO A 1 137 ? -13.703 -12.922 2.498 1 98.56 137 PRO A N 1
ATOM 1080 C CA . PRO A 1 137 ? -12.461 -13.125 1.751 1 98.56 137 PRO A CA 1
ATOM 1081 C C . PRO A 1 137 ? -12.641 -14.008 0.521 1 98.56 137 PRO A C 1
ATOM 1083 O O . PRO A 1 137 ? -13.281 -15.062 0.602 1 98.56 137 PRO A O 1
ATOM 1086 N N . PHE A 1 138 ? -12.125 -13.562 -0.626 1 98.38 138 PHE A N 1
ATOM 1087 C CA . PHE A 1 138 ? -12.141 -14.328 -1.87 1 98.38 138 PHE A CA 1
ATOM 1088 C C . PHE A 1 138 ? -10.781 -14.289 -2.547 1 98.38 138 PHE A C 1
ATOM 1090 O O . PHE A 1 138 ? -10.078 -13.273 -2.484 1 98.38 138 PHE A O 1
ATOM 1097 N N . SER A 1 139 ? -10.367 -15.336 -3.129 1 98.19 139 SER A N 1
ATOM 1098 C CA . SER A 1 139 ? -9.227 -15.352 -4.039 1 98.19 139 SER A CA 1
ATOM 1099 C C . SER A 1 139 ? -9.68 -15.328 -5.496 1 98.19 139 SER A C 1
ATOM 1101 O O . SER A 1 139 ? -10.469 -16.172 -5.918 1 98.19 139 SER A O 1
ATOM 1103 N N . TYR A 1 140 ? -9.188 -14.375 -6.27 1 98.19 140 TYR A N 1
ATOM 1104 C CA . TYR A 1 140 ? -9.797 -14.109 -7.57 1 98.19 140 TYR A CA 1
ATOM 1105 C C . TYR A 1 140 ? -9.68 -15.328 -8.477 1 98.19 140 TYR A C 1
ATOM 1107 O O . TYR A 1 140 ? -10.531 -15.547 -9.344 1 98.19 140 TYR A O 1
ATOM 1115 N N . TRP A 1 141 ? -8.648 -16.203 -8.258 1 97.38 141 TRP A N 1
ATOM 1116 C CA . TRP A 1 141 ? -8.383 -17.281 -9.195 1 97.38 141 TRP A CA 1
ATOM 1117 C C . TRP A 1 141 ? -9.375 -18.422 -9 1 97.38 141 TRP A C 1
ATOM 1119 O O . TRP A 1 141 ? -9.383 -19.391 -9.773 1 97.38 141 TRP A O 1
ATOM 1129 N N . HIS A 1 142 ? -10.195 -18.406 -7.977 1 97.38 142 HIS A N 1
ATOM 1130 C CA . HIS A 1 142 ? -11.242 -19.406 -7.789 1 97.38 142 HIS A CA 1
ATOM 1131 C C . HIS A 1 142 ? -12.445 -19.109 -8.672 1 97.38 142 HIS A C 1
ATOM 1133 O O . HIS A 1 142 ? -13.398 -19.891 -8.711 1 97.38 142 HIS A O 1
ATOM 1139 N N . TYR A 1 143 ? -12.383 -18.094 -9.43 1 97.75 143 TYR A N 1
ATOM 1140 C CA . TYR A 1 143 ? -13.539 -17.656 -10.203 1 97.75 143 TYR A CA 1
ATOM 1141 C C . TYR A 1 143 ? -13.227 -17.625 -11.695 1 97.75 143 TYR A C 1
ATOM 1143 O O . TYR A 1 143 ? -13.781 -16.828 -12.445 1 97.75 143 TYR A O 1
ATOM 1151 N N . MET A 1 144 ? -12.32 -18.422 -12.086 1 95.88 144 MET A N 1
ATOM 1152 C CA . MET A 1 144 ? -12 -18.688 -13.484 1 95.88 144 MET A CA 1
ATOM 1153 C C . MET A 1 144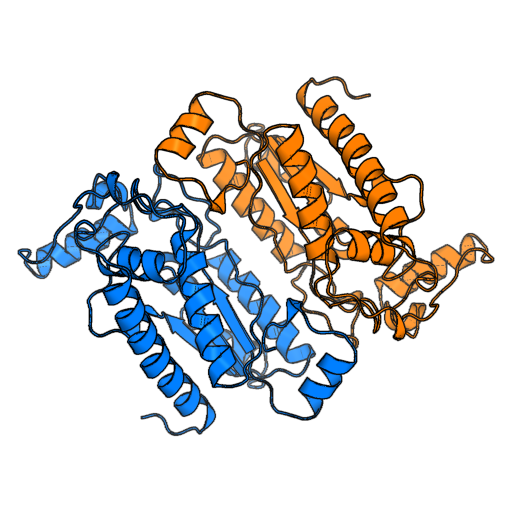 ? -12.062 -20.188 -13.781 1 95.88 144 MET A C 1
ATOM 1155 O O . MET A 1 144 ? -11.945 -21 -12.875 1 95.88 144 MET A O 1
ATOM 1159 N N . GLY A 1 145 ? -12.344 -20.578 -15 1 91.19 145 GLY A N 1
ATOM 1160 C CA . GLY A 1 145 ? -12.5 -21.969 -15.398 1 91.19 145 GLY A CA 1
ATOM 1161 C C . GLY A 1 145 ? -11.172 -22.672 -15.672 1 91.19 145 GLY A C 1
ATOM 1162 O O . GLY A 1 145 ? -11.148 -23.859 -15.984 1 91.19 145 GLY A O 1
ATOM 1163 N N . ARG A 1 146 ? -10.117 -21.984 -15.516 1 86.31 146 ARG A N 1
ATOM 1164 C CA . ARG A 1 146 ? -8.789 -22.516 -15.766 1 86.31 146 ARG A CA 1
ATOM 1165 C C . ARG A 1 146 ? -8.047 -22.797 -14.461 1 86.31 146 ARG A C 1
ATOM 1167 O O . ARG A 1 146 ? -8.391 -22.25 -13.422 1 86.31 146 ARG A O 1
ATOM 1174 N N . ASP A 1 147 ? -7.109 -23.672 -14.586 1 84.31 147 ASP A N 1
ATOM 1175 C CA . ASP A 1 147 ? -6.285 -23.922 -13.406 1 84.31 147 ASP A CA 1
ATOM 1176 C C . ASP A 1 147 ? -5.348 -22.75 -13.125 1 84.31 147 ASP A C 1
ATOM 1178 O O . ASP A 1 147 ? -4.879 -22.094 -14.055 1 84.31 147 ASP A O 1
ATOM 1182 N N . PHE A 1 148 ? -5.148 -22.5 -11.922 1 78.12 148 PHE A N 1
ATOM 1183 C CA . PHE A 1 148 ? -4.219 -21.453 -11.508 1 78.12 148 PHE A CA 1
ATOM 1184 C C . PHE A 1 148 ? -2.781 -21.859 -11.82 1 78.12 148 PHE A C 1
ATOM 1186 O O . PHE A 1 148 ? -2.422 -23.031 -11.719 1 78.12 148 PHE A O 1
ATOM 1193 N N . ASP A 1 149 ? -2.105 -20.938 -12.312 1 94.06 149 ASP A N 1
ATOM 1194 C CA . ASP A 1 149 ? -0.672 -21.094 -12.547 1 94.06 149 ASP A CA 1
ATOM 1195 C C . ASP A 1 149 ? 0.115 -19.938 -11.938 1 94.06 149 ASP A C 1
ATOM 1197 O O . ASP A 1 149 ? -0.465 -19.047 -11.312 1 94.06 149 ASP A O 1
ATOM 1201 N N . HIS A 1 150 ? 1.357 -20 -11.883 1 97.25 150 HIS A N 1
ATOM 1202 C CA . HIS A 1 150 ? 2.262 -18.953 -11.445 1 97.25 150 HIS A CA 1
ATOM 1203 C C . HIS A 1 150 ? 3.213 -18.531 -12.562 1 97.25 150 HIS A C 1
ATOM 1205 O O . HIS A 1 150 ? 4.07 -19.328 -12.977 1 97.25 150 HIS A O 1
ATOM 1211 N N . ALA A 1 151 ? 3.016 -17.281 -13.008 1 98.38 151 ALA A N 1
ATOM 1212 C CA . ALA A 1 151 ? 3.807 -16.797 -14.133 1 98.38 151 ALA A CA 1
ATOM 1213 C C . ALA A 1 151 ? 3.631 -17.688 -15.359 1 98.38 151 ALA A C 1
ATOM 1215 O O . ALA A 1 151 ? 4.543 -17.812 -16.188 1 98.38 151 ALA A O 1
ATOM 1216 N N . GLY A 1 152 ? 2.586 -18.438 -15.398 1 97.94 152 GLY A N 1
ATOM 1217 C CA . GLY A 1 152 ? 2.26 -19.266 -16.547 1 97.94 152 GLY A CA 1
ATOM 1218 C C . GLY A 1 152 ? 1.362 -18.578 -17.547 1 97.94 152 GLY A C 1
ATOM 1219 O O . GLY A 1 152 ? 1.478 -17.375 -17.766 1 97.94 152 GLY A O 1
ATOM 1220 N N . PHE A 1 153 ? 0.524 -19.375 -18.203 1 97.94 153 PHE A N 1
ATOM 1221 C CA . PHE A 1 153 ? -0.341 -18.875 -19.266 1 97.94 153 PHE A CA 1
ATOM 1222 C C . PHE A 1 153 ? -1.346 -17.875 -18.703 1 97.94 153 PHE A C 1
ATOM 1224 O O . PHE A 1 153 ? -1.521 -16.781 -19.266 1 97.94 153 PHE A O 1
ATOM 1231 N N . VAL A 1 154 ? -2.006 -18.172 -17.578 1 98.06 154 VAL A N 1
ATOM 1232 C CA . VAL A 1 154 ? -3.105 -17.375 -17.047 1 98.06 154 VAL A CA 1
ATOM 1233 C C . VAL A 1 154 ? -2.572 -16.047 -16.531 1 98.06 154 VAL A C 1
ATOM 1235 O O . VAL A 1 154 ? -3.014 -14.984 -16.984 1 98.06 154 VAL A O 1
ATOM 1238 N N . GLU A 1 155 ? -1.595 -16.062 -15.641 1 98.69 155 GLU A N 1
ATOM 1239 C CA . GLU A 1 155 ? -1.086 -14.82 -15.055 1 98.69 155 GLU A CA 1
ATOM 1240 C C . GLU A 1 155 ? -0.438 -13.938 -16.125 1 98.69 155 GLU A C 1
ATOM 1242 O O . GLU A 1 155 ? -0.576 -12.711 -16.078 1 98.69 155 GLU A O 1
ATOM 1247 N N . THR A 1 156 ? 0.272 -14.594 -17.016 1 98.81 156 THR A N 1
ATOM 1248 C CA . THR A 1 156 ? 0.894 -13.828 -18.094 1 98.81 156 THR A CA 1
ATOM 1249 C C . THR A 1 156 ? -0.166 -13.18 -18.969 1 98.81 156 THR A C 1
ATOM 1251 O O . THR A 1 156 ? -0.047 -12 -19.328 1 98.81 156 THR A O 1
ATOM 1254 N N . SER A 1 157 ? -1.192 -13.906 -19.297 1 98.75 157 SER A N 1
ATOM 1255 C CA . SER A 1 157 ? -2.281 -13.359 -20.094 1 98.75 157 SER A CA 1
ATOM 1256 C C . SER A 1 157 ? -2.965 -12.203 -19.375 1 98.75 157 SER A C 1
ATOM 1258 O O . SER A 1 157 ? -3.24 -11.164 -19.969 1 98.75 157 SER A O 1
ATOM 1260 N N . LEU A 1 158 ? -3.24 -12.375 -18.109 1 98.81 158 LEU A N 1
ATOM 1261 C CA . LEU A 1 158 ? -3.846 -11.312 -17.312 1 98.81 158 LEU A CA 1
ATOM 1262 C C . LEU A 1 158 ? -2.961 -10.07 -17.297 1 98.81 158 LEU A C 1
ATOM 1264 O O . LEU A 1 158 ? -3.453 -8.953 -17.453 1 98.81 158 LEU A O 1
ATOM 1268 N N . MET A 1 159 ? -1.688 -10.266 -17.141 1 98.88 159 MET A N 1
ATOM 1269 C CA . MET A 1 159 ? -0.764 -9.133 -17.125 1 98.88 159 MET A CA 1
ATOM 1270 C C . MET A 1 159 ? -0.757 -8.422 -18.469 1 98.88 159 MET A C 1
ATOM 1272 O O . MET A 1 159 ? -0.758 -7.188 -18.516 1 98.88 159 MET A O 1
ATOM 1276 N N . LEU A 1 160 ? -0.774 -9.148 -19.516 1 98.88 160 LEU A N 1
ATOM 1277 C CA . LEU A 1 160 ? -0.812 -8.547 -20.844 1 98.88 160 LEU A CA 1
ATOM 1278 C C . LEU A 1 160 ? -2.07 -7.707 -21.031 1 98.88 160 LEU A C 1
ATOM 1280 O O . LEU A 1 160 ? -2.068 -6.73 -21.781 1 98.88 160 LEU A O 1
ATOM 1284 N N . ALA A 1 161 ? -3.133 -8.055 -20.344 1 98.88 161 ALA A N 1
ATOM 1285 C CA . ALA A 1 161 ? -4.398 -7.336 -20.438 1 98.88 161 ALA A CA 1
ATOM 1286 C C . ALA A 1 161 ? -4.367 -6.062 -19.594 1 98.88 161 ALA A C 1
ATOM 1288 O O . ALA A 1 161 ? -5.035 -5.078 -19.922 1 98.88 161 ALA A O 1
ATOM 1289 N N . VAL A 1 162 ? -3.564 -6.051 -18.516 1 98.69 162 VAL A N 1
ATOM 1290 C CA . VAL A 1 162 ? -3.766 -4.973 -17.562 1 98.69 162 VAL A CA 1
ATOM 1291 C C . VAL A 1 162 ? -2.514 -4.098 -17.5 1 98.69 162 VAL A C 1
ATOM 1293 O O . VAL A 1 162 ? -2.514 -3.051 -16.844 1 98.69 162 VAL A O 1
ATOM 1296 N N . SER A 1 163 ? -1.445 -4.473 -18.109 1 98.44 163 SER A N 1
ATOM 1297 C CA . SER A 1 163 ? -0.184 -3.746 -18 1 98.44 163 SER A CA 1
ATOM 1298 C C . SER A 1 163 ? 0.625 -3.857 -19.297 1 98.44 163 SER A C 1
ATOM 1300 O O . SER A 1 163 ? 0.47 -4.82 -20.047 1 98.44 163 SER A O 1
ATOM 1302 N N . LYS A 1 164 ? 1.521 -2.924 -19.562 1 98.19 164 LYS A N 1
ATOM 1303 C CA . LYS A 1 164 ? 2.467 -2.975 -20.672 1 98.19 164 LYS A CA 1
ATOM 1304 C C . LYS A 1 164 ? 3.83 -3.482 -20.219 1 98.19 164 LYS A C 1
ATOM 1306 O O . LYS A 1 164 ? 4.734 -3.678 -21.031 1 98.19 164 LYS A O 1
ATOM 1311 N N . ASN A 1 165 ? 3.969 -3.713 -18.922 1 98.38 165 ASN A N 1
ATOM 1312 C CA . ASN A 1 165 ? 5.246 -4.102 -18.344 1 98.38 165 ASN A CA 1
ATOM 1313 C C . ASN A 1 165 ? 5.441 -5.617 -18.375 1 98.38 165 ASN A C 1
ATOM 1315 O O . ASN A 1 165 ? 5.578 -6.25 -17.328 1 98.38 165 ASN A O 1
ATOM 1319 N N . VAL A 1 166 ? 5.445 -6.176 -19.578 1 98.81 166 VAL A N 1
ATOM 1320 C CA . VAL A 1 166 ? 5.641 -7.602 -19.812 1 98.81 166 VAL A CA 1
ATOM 1321 C C . VAL A 1 166 ? 6.703 -7.801 -20.891 1 98.81 166 VAL A C 1
ATOM 1323 O O . VAL A 1 166 ? 6.68 -7.137 -21.938 1 98.81 166 VAL A O 1
ATOM 1326 N N . LYS A 1 167 ? 7.637 -8.672 -20.656 1 98.62 167 LYS A N 1
ATOM 1327 C CA . LYS A 1 167 ? 8.688 -8.984 -21.625 1 98.62 167 LYS A CA 1
ATOM 1328 C C . LYS A 1 167 ? 8.539 -10.398 -22.172 1 98.62 167 LYS A C 1
ATOM 1330 O O . LYS A 1 167 ? 9.297 -11.297 -21.781 1 98.62 167 LYS A O 1
ATOM 1335 N N . MET A 1 168 ? 7.754 -10.578 -23.156 1 98.56 168 MET A N 1
ATOM 1336 C CA . MET A 1 168 ? 7.363 -11.898 -23.641 1 98.56 168 MET A CA 1
ATOM 1337 C C . MET A 1 168 ? 8.562 -12.641 -24.219 1 98.56 168 MET A C 1
ATOM 1339 O O . MET A 1 168 ? 8.602 -13.875 -24.203 1 98.56 168 MET A O 1
ATOM 1343 N N . LYS A 1 169 ? 9.555 -11.922 -24.672 1 98.38 169 LYS A N 1
ATOM 1344 C CA . LYS A 1 169 ? 10.734 -12.547 -25.25 1 98.38 169 LYS A CA 1
ATOM 1345 C C . LYS A 1 169 ? 11.492 -13.367 -24.203 1 98.38 169 LYS A C 1
ATOM 1347 O O . LYS A 1 169 ? 12.273 -14.258 -24.547 1 98.38 169 LYS A O 1
ATOM 1352 N N . LEU A 1 170 ? 11.219 -13.086 -22.938 1 98.44 170 LEU A N 1
ATOM 1353 C CA . LEU A 1 170 ? 11.93 -13.766 -21.859 1 98.44 170 LEU A CA 1
ATOM 1354 C C . LEU A 1 170 ? 11.07 -14.883 -21.266 1 98.44 170 LEU A C 1
ATOM 1356 O O . LEU A 1 170 ? 11.5 -15.562 -20.328 1 98.44 170 LEU A O 1
ATOM 1360 N N . ALA A 1 171 ? 9.852 -15.102 -21.797 1 98.44 171 ALA A N 1
ATOM 1361 C CA . ALA A 1 171 ? 8.945 -16.125 -21.281 1 98.44 171 ALA A CA 1
ATOM 1362 C C . ALA A 1 171 ? 9.453 -17.531 -21.609 1 98.44 171 ALA A C 1
ATOM 1364 O O . ALA A 1 171 ? 9.82 -17.812 -22.75 1 98.44 171 ALA A O 1
ATOM 1365 N N . LYS A 1 172 ? 9.539 -18.328 -20.547 1 97.31 172 LYS A N 1
ATOM 1366 C CA . LYS A 1 172 ? 9.961 -19.719 -20.703 1 97.31 172 LYS A CA 1
ATOM 1367 C C . LYS A 1 172 ? 9.031 -20.656 -19.938 1 97.31 172 LYS A C 1
ATOM 1369 O O . LYS A 1 172 ? 8.594 -20.344 -18.828 1 97.31 172 LYS A O 1
ATOM 1374 N N . LYS A 1 173 ? 8.875 -21.797 -20.516 1 97 173 LYS A N 1
ATOM 1375 C CA . LYS A 1 173 ? 8.078 -22.828 -19.859 1 97 173 LYS A CA 1
ATOM 1376 C C . LYS A 1 173 ? 8.711 -23.25 -18.547 1 97 173 LYS A C 1
ATOM 1378 O O . LYS A 1 173 ? 9.938 -23.359 -18.438 1 97 173 LYS A O 1
ATOM 1383 N N . GLY A 1 174 ? 7.812 -23.422 -17.547 1 96.81 174 GLY A N 1
ATOM 1384 C CA . GLY A 1 174 ? 8.266 -23.922 -16.25 1 96.81 174 GLY A CA 1
ATOM 1385 C C . GLY A 1 174 ? 7.727 -25.297 -15.922 1 96.81 174 GLY A C 1
ATOM 1386 O O . GLY A 1 174 ? 7.691 -26.188 -16.781 1 96.81 174 GLY A O 1
ATOM 1387 N N . LEU A 1 175 ? 7.41 -25.516 -14.641 1 95.5 175 LEU A N 1
ATOM 1388 C CA . LEU A 1 175 ? 6.875 -26.781 -14.164 1 95.5 175 LEU A CA 1
ATOM 1389 C C . LEU A 1 175 ? 5.535 -27.094 -14.82 1 95.5 175 LEU A C 1
ATOM 1391 O O . LEU A 1 175 ? 4.625 -26.266 -14.797 1 95.5 175 LEU A O 1
ATOM 1395 N N . ILE A 1 176 ? 5.449 -28.234 -15.484 1 94.25 176 ILE A N 1
ATOM 1396 C CA . ILE A 1 176 ? 4.215 -28.719 -16.078 1 94.25 176 ILE A CA 1
ATOM 1397 C C . ILE A 1 176 ? 3.73 -29.953 -15.32 1 94.25 176 ILE A C 1
ATOM 1399 O O . ILE A 1 176 ? 4.484 -30.922 -15.141 1 94.25 176 ILE A O 1
ATOM 1403 N N . THR A 1 177 ? 2.457 -29.891 -14.922 1 90.81 177 THR A N 1
ATOM 1404 C CA . THR A 1 177 ? 1.991 -30.969 -14.055 1 90.81 177 THR A CA 1
ATOM 1405 C C . THR A 1 177 ? 0.939 -31.812 -14.773 1 90.81 177 THR A C 1
ATOM 1407 O O . THR A 1 177 ? 0.415 -32.781 -14.203 1 90.81 177 THR A O 1
ATOM 1410 N N . GLU A 1 178 ? 0.59 -31.547 -15.969 1 87.12 178 GLU A N 1
ATOM 1411 C CA . GLU A 1 178 ? -0.494 -32.188 -16.688 1 87.12 178 GLU A CA 1
ATOM 1412 C C . GLU A 1 178 ? -0.285 -33.719 -16.75 1 87.12 178 GLU A C 1
ATOM 1414 O O . GLU A 1 178 ? -1.25 -34.469 -16.734 1 87.12 178 GLU A O 1
ATOM 1419 N N . LYS A 1 179 ? 0.899 -34.188 -16.797 1 90.19 179 LYS A N 1
ATOM 1420 C CA . LYS A 1 179 ? 1.165 -35.594 -16.984 1 90.19 179 LYS A CA 1
ATOM 1421 C C . LYS A 1 179 ? 1.496 -36.281 -15.648 1 90.19 179 LYS A C 1
ATOM 1423 O O . LYS A 1 179 ? 1.809 -37.469 -15.609 1 90.19 179 LYS A O 1
ATOM 1428 N N . MET A 1 180 ? 1.301 -35.531 -14.594 1 92.44 180 MET A N 1
ATOM 1429 C CA . MET A 1 180 ? 1.647 -36.062 -13.281 1 92.44 180 MET A CA 1
ATOM 1430 C C . MET A 1 180 ? 0.444 -36.75 -12.633 1 92.44 180 MET A C 1
ATOM 1432 O O . MET A 1 180 ? -0.699 -36.344 -12.883 1 92.44 180 MET A O 1
ATOM 1436 N N . THR A 1 181 ? 0.76 -37.719 -11.836 1 94.88 181 THR A N 1
ATOM 1437 C CA . THR A 1 181 ? -0.293 -38.344 -11.047 1 94.88 181 THR A CA 1
ATOM 1438 C C . THR A 1 181 ? -0.738 -37.406 -9.914 1 94.88 181 THR A C 1
ATOM 1440 O O . THR A 1 181 ? -0.052 -36.438 -9.594 1 94.88 181 THR A O 1
ATOM 1443 N N . LYS A 1 182 ? -1.86 -37.75 -9.375 1 92.38 182 LYS A N 1
ATOM 1444 C CA . LYS A 1 182 ? -2.375 -36.969 -8.25 1 92.38 182 LYS A CA 1
ATOM 1445 C C . LYS A 1 182 ? -1.386 -36.969 -7.09 1 92.38 182 LYS A C 1
ATOM 1447 O O . LYS A 1 182 ? -1.21 -35.938 -6.426 1 92.38 182 LYS A O 1
ATOM 1452 N N . GLN A 1 183 ? -0.817 -38.062 -6.895 1 94.62 183 GLN A N 1
ATOM 1453 C CA . GLN A 1 183 ? 0.152 -38.219 -5.812 1 94.62 183 GLN A CA 1
ATOM 1454 C C . GLN A 1 183 ? 1.393 -37.344 -6.078 1 94.62 183 GLN A C 1
ATOM 1456 O O . GLN A 1 183 ? 1.932 -36.719 -5.16 1 94.62 183 GLN A O 1
ATOM 1461 N N . GLU A 1 184 ? 1.792 -37.344 -7.285 1 94 184 GLU A N 1
ATOM 1462 C CA . GLU A 1 184 ? 2.945 -36.531 -7.676 1 94 184 GLU A CA 1
ATOM 1463 C C . GLU A 1 184 ? 2.648 -35.031 -7.539 1 94 184 GLU A C 1
ATOM 1465 O O . GLU A 1 184 ? 3.494 -34.281 -7.074 1 94 184 GLU A O 1
ATOM 1470 N N . ILE A 1 185 ? 1.521 -34.75 -7.922 1 91.88 185 ILE A N 1
ATOM 1471 C CA . ILE A 1 185 ? 1.103 -33.344 -7.84 1 91.88 185 ILE A CA 1
ATOM 1472 C C . ILE A 1 185 ? 1.071 -32.906 -6.379 1 91.88 185 ILE A C 1
ATOM 1474 O O . ILE A 1 185 ? 1.555 -31.812 -6.043 1 91.88 185 ILE A O 1
ATOM 1478 N N . LYS A 1 186 ? 0.524 -33.719 -5.559 1 93.31 186 LYS A N 1
ATOM 1479 C CA . LYS A 1 186 ? 0.469 -33.406 -4.133 1 93.31 186 LYS A CA 1
ATOM 1480 C C . LYS A 1 186 ? 1.867 -33.188 -3.564 1 93.31 186 LYS A C 1
ATOM 1482 O O . LYS A 1 186 ? 2.074 -32.25 -2.758 1 93.31 186 LYS A O 1
ATOM 1487 N N . LYS A 1 187 ? 2.777 -33.969 -3.994 1 94 187 LYS A N 1
ATOM 1488 C CA . LYS A 1 187 ? 4.16 -33.844 -3.537 1 94 187 LYS A CA 1
ATOM 1489 C C . LYS A 1 187 ? 4.785 -32.531 -4.016 1 94 187 LYS A C 1
ATOM 1491 O O . LYS A 1 187 ? 5.48 -31.859 -3.254 1 94 187 LYS A O 1
ATOM 1496 N N . VAL A 1 188 ? 4.496 -32.25 -5.199 1 92.62 188 VAL A N 1
ATOM 1497 C CA . VAL A 1 188 ? 5.07 -31.047 -5.789 1 92.62 188 VAL A CA 1
ATOM 1498 C C . VAL A 1 188 ? 4.469 -29.812 -5.125 1 92.62 188 VAL A C 1
ATOM 1500 O O . VAL A 1 188 ? 5.176 -28.828 -4.859 1 92.62 188 VAL A O 1
ATOM 1503 N N . VAL A 1 189 ? 3.209 -29.859 -4.887 1 91.19 189 VAL A N 1
ATOM 1504 C CA . VAL A 1 189 ? 2.523 -28.75 -4.242 1 91.19 189 VAL A CA 1
ATOM 1505 C C . VAL A 1 189 ? 3.088 -28.531 -2.838 1 91.19 189 VAL A C 1
ATOM 1507 O O . VAL A 1 189 ? 3.346 -27.406 -2.428 1 91.19 189 VAL A O 1
ATOM 1510 N N . LYS A 1 190 ? 3.293 -29.578 -2.156 1 93.12 190 LYS A N 1
ATOM 1511 C CA . LYS A 1 190 ? 3.881 -29.516 -0.821 1 93.12 190 LYS A CA 1
ATOM 1512 C C . LYS A 1 190 ? 5.285 -28.906 -0.869 1 93.12 190 LYS A C 1
ATOM 1514 O O . LYS A 1 190 ? 5.641 -28.078 -0.028 1 93.12 190 LYS A O 1
ATOM 1519 N N . LEU A 1 191 ? 6.035 -29.328 -1.831 1 93.62 191 LEU A N 1
ATOM 1520 C CA . LEU A 1 191 ? 7.387 -28.797 -2.008 1 93.62 191 LEU A CA 1
ATOM 1521 C C . LEU A 1 191 ? 7.355 -27.312 -2.332 1 93.62 191 LEU A C 1
ATOM 1523 O O . LEU A 1 191 ? 8.156 -26.547 -1.798 1 93.62 191 LEU A O 1
ATOM 1527 N N . ALA A 1 192 ? 6.449 -26.953 -3.16 1 92.31 192 ALA A N 1
ATOM 1528 C CA . ALA A 1 192 ? 6.344 -25.562 -3.607 1 92.31 192 ALA A CA 1
ATOM 1529 C C . ALA A 1 192 ? 5.973 -24.641 -2.449 1 92.31 192 ALA A C 1
ATOM 1531 O O . ALA A 1 192 ? 6.406 -23.484 -2.402 1 92.31 192 ALA A O 1
ATOM 1532 N N . THR A 1 193 ? 5.203 -25.125 -1.522 1 90.75 193 THR A N 1
ATOM 1533 C CA . THR A 1 193 ? 4.793 -24.328 -0.366 1 90.75 193 THR A CA 1
ATOM 1534 C C . THR A 1 193 ? 5.988 -24.047 0.54 1 90.75 193 THR A C 1
ATOM 1536 O O . THR A 1 193 ? 6.035 -23 1.199 1 90.75 193 THR A O 1
ATOM 1539 N N . LYS A 1 194 ? 6.914 -24.938 0.478 1 91.81 194 LYS A N 1
ATOM 1540 C CA . LYS A 1 194 ? 8.117 -24.781 1.289 1 91.81 194 LYS A CA 1
ATOM 1541 C C . LYS A 1 194 ? 9.188 -24 0.536 1 91.81 194 LYS A C 1
ATOM 1543 O O . LYS A 1 194 ? 9.836 -23.125 1.106 1 91.81 194 LYS A O 1
ATOM 1548 N N . SER A 1 195 ? 9.344 -24.391 -0.687 1 95.25 195 SER A N 1
ATOM 1549 C CA . SER A 1 195 ? 10.297 -23.75 -1.584 1 95.25 195 SER A CA 1
ATOM 1550 C C . SER A 1 195 ? 9.82 -23.797 -3.029 1 95.25 195 SER A C 1
ATOM 1552 O O . SER A 1 195 ? 9.977 -24.812 -3.707 1 95.25 195 SER A O 1
ATOM 1554 N N . PHE A 1 196 ? 9.438 -22.672 -3.502 1 95.44 196 PHE A N 1
ATOM 1555 C CA . PHE A 1 196 ? 8.859 -22.594 -4.836 1 95.44 196 PHE A CA 1
ATOM 1556 C C . PHE A 1 196 ? 9.914 -22.859 -5.902 1 95.44 196 PHE A C 1
ATOM 1558 O O . PHE A 1 196 ? 9.695 -23.625 -6.836 1 95.44 196 PHE A O 1
ATOM 1565 N N . PRO A 1 197 ? 11.094 -22.281 -5.738 1 94.75 197 PRO A N 1
ATOM 1566 C CA . PRO A 1 197 ? 12.133 -22.547 -6.738 1 94.75 197 PRO A CA 1
ATOM 1567 C C . PRO A 1 197 ? 12.578 -24 -6.766 1 94.75 197 PRO A C 1
ATOM 1569 O O . PRO A 1 197 ? 12.953 -24.516 -7.82 1 94.75 197 PRO A O 1
ATOM 1572 N N . LYS A 1 198 ? 12.539 -24.688 -5.664 1 95.06 198 LYS A N 1
ATOM 1573 C CA . LYS A 1 198 ? 12.898 -26.109 -5.656 1 95.06 198 LYS A CA 1
ATOM 1574 C C . LYS A 1 198 ? 11.891 -26.938 -6.449 1 95.06 198 LYS A C 1
ATOM 1576 O O . LYS A 1 198 ? 12.25 -27.938 -7.078 1 95.06 198 LYS A O 1
ATOM 1581 N N . ALA A 1 199 ? 10.695 -26.5 -6.438 1 94.94 199 ALA A N 1
ATOM 1582 C CA . ALA A 1 199 ? 9.641 -27.219 -7.156 1 94.94 199 ALA A CA 1
ATOM 1583 C C . ALA A 1 199 ? 9.656 -26.859 -8.641 1 94.94 199 ALA A C 1
ATOM 1585 O O . ALA A 1 199 ? 9.422 -27.734 -9.492 1 94.94 199 ALA A O 1
ATOM 1586 N N . THR A 1 200 ? 9.984 -25.594 -8.977 1 95.12 200 THR A N 1
ATOM 1587 C CA . THR A 1 200 ? 9.734 -25.125 -10.336 1 95.12 200 THR A CA 1
ATOM 1588 C C . THR A 1 200 ? 11.055 -24.859 -11.062 1 95.12 200 THR A C 1
ATOM 1590 O O . THR A 1 200 ? 11.078 -24.703 -12.281 1 95.12 200 THR A O 1
ATOM 1593 N N . LYS A 1 201 ? 12.086 -24.703 -10.344 1 91.88 201 LYS A N 1
ATOM 1594 C CA . LYS A 1 201 ? 13.438 -24.453 -10.836 1 91.88 201 LYS A CA 1
ATOM 1595 C C . LYS A 1 201 ? 13.586 -23.016 -11.344 1 91.88 201 LYS A C 1
ATOM 1597 O O . LYS A 1 201 ? 14.25 -22.203 -10.703 1 91.88 201 LYS A O 1
ATOM 1602 N N . ASN A 1 202 ? 12.797 -22.625 -12.328 1 94.62 202 ASN A N 1
ATOM 1603 C CA . ASN A 1 202 ? 12.961 -21.281 -12.898 1 94.62 202 ASN A CA 1
ATOM 1604 C C . ASN A 1 202 ? 11.922 -20.312 -12.352 1 94.62 202 ASN A C 1
ATOM 1606 O O . ASN A 1 202 ? 11.734 -19.219 -12.898 1 94.62 202 ASN A O 1
ATOM 1610 N N . GLY A 1 203 ? 11.102 -20.719 -11.383 1 96.31 203 GLY A N 1
ATOM 1611 C CA . GLY A 1 203 ? 10.141 -19.828 -10.75 1 96.31 203 GLY A CA 1
ATOM 1612 C C . GLY A 1 203 ? 8.828 -19.719 -11.508 1 96.31 203 GLY A C 1
ATOM 1613 O O . GLY A 1 203 ? 7.992 -18.875 -11.195 1 96.31 203 GLY A O 1
ATOM 1614 N N . VAL A 1 204 ? 8.664 -20.609 -12.508 1 97.81 204 VAL A N 1
ATOM 1615 C CA . VAL A 1 204 ? 7.445 -20.594 -13.312 1 97.81 204 VAL A CA 1
ATOM 1616 C C . VAL A 1 204 ? 6.707 -21.922 -13.148 1 97.81 204 VAL A C 1
ATOM 1618 O O . VAL A 1 204 ? 7.328 -23 -13.164 1 97.81 204 VAL A O 1
ATOM 1621 N N . TRP A 1 205 ? 5.52 -21.875 -12.82 1 97.06 205 TRP A N 1
ATOM 1622 C CA . TRP A 1 205 ? 4.586 -23 -12.859 1 97.06 205 TRP A CA 1
ATOM 1623 C C . TRP A 1 205 ? 3.576 -22.828 -13.984 1 97.06 205 TRP A C 1
ATOM 1625 O O . TRP A 1 205 ? 2.664 -22 -13.898 1 97.06 205 TRP A O 1
ATOM 1635 N N . GLY A 1 206 ? 3.684 -23.609 -15.07 1 96.5 206 GLY A N 1
ATOM 1636 C CA . GLY A 1 206 ? 2.881 -23.469 -16.266 1 96.5 206 GLY A CA 1
ATOM 1637 C C . GLY A 1 206 ? 3.682 -23 -17.469 1 96.5 206 GLY A C 1
ATOM 1638 O O . GLY A 1 206 ? 4.914 -23.031 -17.453 1 96.5 206 GLY A O 1
ATOM 1639 N N . ASP A 1 207 ? 3.021 -22.688 -18.578 1 97.5 207 ASP A N 1
ATOM 1640 C CA . ASP A 1 207 ? 3.66 -22.281 -19.828 1 97.5 207 ASP A CA 1
ATOM 1641 C C . ASP A 1 207 ? 3.141 -20.938 -20.297 1 97.5 207 ASP A C 1
ATOM 1643 O O . ASP A 1 207 ? 2.025 -20.828 -20.812 1 97.5 207 ASP A O 1
ATOM 1647 N N . PRO A 1 208 ? 3.922 -19.891 -20.188 1 98.44 208 PRO A N 1
ATOM 1648 C CA . PRO A 1 208 ? 3.482 -18.547 -20.562 1 98.44 208 PRO A CA 1
ATOM 1649 C C . PRO A 1 208 ? 3.684 -18.234 -22.031 1 98.44 208 PRO A C 1
ATOM 1651 O O . PRO A 1 208 ? 3.244 -17.188 -22.516 1 98.44 208 PRO A O 1
ATOM 1654 N N . THR A 1 209 ? 4.27 -19.078 -22.812 1 98.19 209 THR A N 1
ATOM 1655 C CA . THR A 1 209 ? 4.82 -18.766 -24.125 1 98.19 209 THR A CA 1
ATOM 1656 C C . THR A 1 209 ? 3.705 -18.438 -25.109 1 98.19 209 THR A C 1
ATOM 1658 O O . THR A 1 209 ? 3.932 -17.734 -26.094 1 98.19 209 THR A O 1
ATOM 1661 N N . LYS A 1 210 ? 2.543 -18.859 -24.844 1 97.5 210 LYS A N 1
ATOM 1662 C CA . LYS A 1 210 ? 1.446 -18.641 -25.781 1 97.5 210 LYS A CA 1
ATOM 1663 C C . LYS A 1 210 ? 0.424 -17.656 -25.219 1 97.5 210 LYS A C 1
ATOM 1665 O O . LYS A 1 210 ? -0.68 -17.531 -25.75 1 97.5 210 LYS A O 1
ATOM 1670 N N . ALA A 1 211 ? 0.708 -17.047 -24.141 1 98.38 211 ALA A N 1
ATOM 1671 C CA . ALA A 1 211 ? -0.193 -16.094 -23.516 1 98.38 211 ALA A CA 1
ATOM 1672 C C . ALA A 1 211 ? -0.453 -14.906 -24.438 1 98.38 211 ALA A C 1
ATOM 1674 O O . ALA A 1 211 ? 0.43 -14.492 -25.188 1 98.38 211 ALA A O 1
ATOM 1675 N N . SER A 1 212 ? -1.638 -14.336 -24.375 1 98.56 212 SER A N 1
ATOM 1676 C CA . SER A 1 212 ? -1.987 -13.195 -25.219 1 98.56 212 SER A CA 1
ATOM 1677 C C . SER A 1 212 ? -2.881 -12.211 -24.469 1 98.56 212 SER A C 1
ATOM 1679 O O . SER A 1 212 ? -3.555 -12.586 -23.5 1 98.56 212 SER A O 1
ATOM 1681 N N . LYS A 1 213 ? -2.852 -10.992 -24.938 1 98.75 213 LYS A N 1
ATOM 1682 C CA . LYS A 1 213 ? -3.725 -9.961 -24.391 1 98.75 213 LYS A CA 1
ATOM 1683 C C . LYS A 1 213 ? -5.191 -10.352 -24.531 1 98.75 213 LYS A C 1
ATOM 1685 O O . LYS A 1 213 ? -5.984 -10.148 -23.609 1 98.75 213 LYS A O 1
ATOM 1690 N N . LYS A 1 214 ? -5.516 -10.914 -25.688 1 98.75 214 LYS A N 1
ATOM 1691 C CA . LYS A 1 214 ? -6.887 -11.344 -25.922 1 98.75 214 LYS A CA 1
ATOM 1692 C C . LYS A 1 214 ? -7.336 -12.367 -24.891 1 98.75 214 LYS A C 1
ATOM 1694 O O . LYS A 1 214 ? -8.414 -12.234 -24.297 1 98.75 214 LYS A O 1
ATOM 1699 N N . ASP A 1 215 ? -6.496 -13.398 -24.625 1 98.12 215 ASP A N 1
ATOM 1700 C CA . ASP A 1 215 ? -6.809 -14.391 -23.609 1 98.12 215 ASP A CA 1
ATOM 1701 C C . ASP A 1 215 ? -6.949 -13.727 -22.234 1 98.12 215 ASP A C 1
ATOM 1703 O O . ASP A 1 215 ? -7.852 -14.07 -21.469 1 98.12 215 ASP A O 1
ATOM 1707 N N . GLY A 1 216 ? -6.07 -12.766 -21.938 1 98.62 216 GLY A N 1
ATOM 1708 C CA . GLY A 1 216 ? -6.121 -12.062 -20.672 1 98.62 216 GLY A CA 1
ATOM 1709 C C . GLY A 1 216 ? -7.422 -11.312 -20.453 1 98.62 216 GLY A C 1
ATOM 1710 O O . GLY A 1 216 ? -7.984 -11.328 -19.359 1 98.62 216 GLY A O 1
ATOM 1711 N N . GLN A 1 217 ? -7.855 -10.672 -21.5 1 98.75 217 GLN A N 1
ATOM 1712 C CA . GLN A 1 217 ? -9.117 -9.938 -21.438 1 98.75 217 GLN A CA 1
ATOM 1713 C C . GLN A 1 217 ? -10.289 -10.883 -21.188 1 98.75 217 GLN A C 1
ATOM 1715 O O . GLN A 1 217 ? -11.188 -10.57 -20.406 1 98.75 217 GLN A O 1
ATOM 1720 N N . GLU A 1 218 ? -10.273 -12 -21.828 1 98.38 218 GLU A N 1
ATOM 1721 C CA . GLU A 1 218 ? -11.328 -12.992 -21.656 1 98.38 218 GLU A CA 1
ATOM 1722 C C . GLU A 1 218 ? -11.328 -13.562 -20.234 1 98.38 218 GLU A C 1
ATOM 1724 O O . GLU A 1 218 ? -12.375 -13.695 -19.609 1 98.38 218 GLU A O 1
ATOM 1729 N N . ILE A 1 219 ? -10.172 -13.914 -19.75 1 98.44 219 ILE A N 1
ATOM 1730 C CA . ILE A 1 219 ? -10.039 -14.477 -18.406 1 98.44 219 ILE A CA 1
ATOM 1731 C C . ILE A 1 219 ? -10.461 -13.438 -17.375 1 98.44 219 ILE A C 1
ATOM 1733 O O . ILE A 1 219 ? -11.188 -13.758 -16.422 1 98.44 219 ILE A O 1
ATOM 1737 N N . LEU A 1 220 ? -10.039 -12.188 -17.562 1 98.62 220 LEU A N 1
ATOM 1738 C CA . LEU A 1 220 ? -10.398 -11.102 -16.656 1 98.62 220 LEU A CA 1
ATOM 1739 C C . LEU A 1 220 ? -11.914 -10.914 -16.609 1 98.62 220 LEU A C 1
ATOM 1741 O O . LEU A 1 220 ? -12.5 -10.781 -15.531 1 98.62 220 LEU A O 1
ATOM 1745 N N . ALA A 1 221 ? -12.484 -10.906 -17.766 1 98.44 221 ALA A N 1
ATOM 1746 C CA . ALA A 1 221 ? -13.938 -10.75 -17.844 1 98.44 221 ALA A CA 1
ATOM 1747 C C . ALA A 1 221 ? -14.656 -11.875 -17.109 1 98.44 221 ALA A C 1
ATOM 1749 O O . ALA A 1 221 ? -15.648 -11.648 -16.422 1 98.44 221 ALA A O 1
ATOM 1750 N N . GLU A 1 222 ? -14.164 -13.078 -17.281 1 98.44 222 GLU A N 1
ATOM 1751 C CA . GLU A 1 222 ? -14.734 -14.242 -16.625 1 98.44 222 GLU A CA 1
ATOM 1752 C C . GLU A 1 222 ? -14.641 -14.117 -15.102 1 98.44 222 GLU A C 1
ATOM 1754 O O . GLU A 1 222 ? -15.617 -14.344 -14.391 1 98.44 222 GLU A O 1
ATOM 1759 N N . ILE A 1 223 ? -13.484 -13.75 -14.594 1 98.5 223 ILE A N 1
ATOM 1760 C CA . ILE A 1 223 ? -13.25 -13.586 -13.164 1 98.5 223 ILE A CA 1
ATOM 1761 C C . ILE A 1 223 ? -14.188 -12.516 -12.602 1 98.5 223 ILE A C 1
ATOM 1763 O O . ILE A 1 223 ? -14.859 -12.742 -11.594 1 98.5 223 ILE A O 1
ATOM 1767 N N . VAL A 1 224 ? -14.258 -11.391 -13.281 1 98.56 224 VAL A N 1
ATOM 1768 C CA . VAL A 1 224 ? -15.047 -10.258 -12.812 1 98.56 224 VAL A CA 1
ATOM 1769 C C . VAL A 1 224 ? -16.531 -10.625 -12.797 1 98.56 224 VAL A C 1
ATOM 1771 O O . VAL A 1 224 ? -17.25 -10.289 -11.859 1 98.56 224 VAL A O 1
ATOM 1774 N N . ARG A 1 225 ? -16.922 -11.312 -13.836 1 98.19 225 ARG A N 1
ATOM 1775 C CA . ARG A 1 225 ? -18.328 -11.742 -13.906 1 98.19 225 ARG A CA 1
ATOM 1776 C C . ARG A 1 225 ? -18.656 -12.688 -12.758 1 98.19 225 ARG A C 1
ATOM 1778 O O . ARG A 1 225 ? -19.625 -12.461 -12.023 1 98.19 225 ARG A O 1
ATOM 1785 N N . ASN A 1 226 ? -17.875 -13.711 -12.57 1 98.56 226 ASN A N 1
ATOM 1786 C CA . ASN A 1 226 ? -18.156 -14.734 -11.578 1 98.56 226 ASN A CA 1
ATOM 1787 C C . ASN A 1 226 ? -17.984 -14.203 -10.156 1 98.56 226 ASN A C 1
ATOM 1789 O O . ASN A 1 226 ? -18.828 -14.445 -9.289 1 98.56 226 ASN A O 1
ATOM 1793 N N . LEU A 1 227 ? -16.906 -13.516 -9.898 1 98.56 227 LEU A N 1
ATOM 1794 C CA . LEU A 1 227 ? -16.656 -12.945 -8.578 1 98.56 227 LEU A CA 1
ATOM 1795 C C . LEU A 1 227 ? -17.672 -11.859 -8.25 1 98.56 227 LEU A C 1
ATOM 1797 O O . LEU A 1 227 ? -18.125 -11.75 -7.109 1 98.56 227 LEU A O 1
ATOM 1801 N N . GLY A 1 228 ? -18 -11.031 -9.227 1 97.69 228 GLY A N 1
ATOM 1802 C CA . GLY A 1 228 ? -19.062 -10.047 -9.023 1 97.69 228 GLY A CA 1
ATOM 1803 C C . GLY A 1 228 ? -20.375 -10.656 -8.609 1 97.69 228 GLY A C 1
ATOM 1804 O O . GLY A 1 228 ? -21.031 -10.156 -7.691 1 97.69 228 GLY A O 1
ATOM 1805 N N . LYS A 1 229 ? -20.766 -11.727 -9.305 1 97.19 229 LYS A N 1
ATOM 1806 C CA . LYS A 1 229 ? -21.984 -12.438 -8.938 1 97.19 229 LYS A CA 1
ATOM 1807 C C . LYS A 1 229 ? -21.906 -12.961 -7.508 1 97.19 229 LYS A C 1
ATOM 1809 O O . LYS A 1 229 ? -22.891 -12.875 -6.762 1 97.19 229 LYS A O 1
ATOM 1814 N N . LYS A 1 230 ? -20.766 -13.523 -7.168 1 97.88 230 LYS A N 1
ATOM 1815 C CA . LYS A 1 230 ? -20.578 -14.031 -5.812 1 97.88 230 LYS A CA 1
ATOM 1816 C C . LYS A 1 230 ? -20.734 -12.914 -4.781 1 97.88 230 LYS A C 1
ATOM 1818 O O . LYS A 1 230 ? -21.359 -13.102 -3.738 1 97.88 230 LYS A O 1
ATOM 1823 N N . CYS A 1 231 ? -20.141 -11.75 -5.031 1 97.5 231 CYS A N 1
ATOM 1824 C CA . CYS A 1 231 ? -20.266 -10.602 -4.145 1 97.5 231 CYS A CA 1
ATOM 1825 C C . CYS A 1 231 ? -21.719 -10.203 -3.961 1 97.5 231 CYS A C 1
ATOM 1827 O O . CYS A 1 231 ? -22.172 -9.961 -2.836 1 97.5 231 CYS A O 1
ATOM 1829 N N . GLN A 1 232 ? -22.5 -10.172 -5.031 1 95.75 232 GLN A N 1
ATOM 1830 C CA . GLN A 1 232 ? -23.922 -9.797 -4.973 1 95.75 232 GLN A CA 1
ATOM 1831 C C . GLN A 1 232 ? -24.719 -10.805 -4.156 1 95.75 232 GLN A C 1
ATOM 1833 O O . GLN A 1 232 ? -25.594 -10.43 -3.375 1 95.75 232 GLN A O 1
ATOM 1838 N N . THR A 1 233 ? -24.375 -12.039 -4.355 1 96.06 233 THR A N 1
ATOM 1839 C CA . THR A 1 233 ? -25.062 -13.094 -3.617 1 96.06 233 THR A CA 1
ATOM 1840 C C . THR A 1 233 ? -24.828 -12.945 -2.117 1 96.06 233 THR A C 1
ATOM 1842 O O . THR A 1 233 ? -25.734 -13.18 -1.314 1 96.06 233 THR A O 1
ATOM 1845 N N . CYS A 1 234 ? -23.594 -12.586 -1.721 1 95 234 CYS A N 1
ATOM 1846 C CA . CYS A 1 234 ? -23.25 -12.406 -0.312 1 95 234 CYS A CA 1
ATOM 1847 C C . CYS A 1 234 ? -24.078 -11.281 0.31 1 95 234 CYS A C 1
ATOM 1849 O O . CYS A 1 234 ? -24.406 -11.328 1.495 1 95 234 CYS A O 1
ATOM 1851 N N . LEU A 1 235 ? -24.438 -10.242 -0.437 1 93.5 235 LEU A N 1
ATOM 1852 C CA . LEU A 1 235 ? -25.125 -9.062 0.074 1 93.5 235 LEU A CA 1
ATOM 1853 C C . LEU A 1 235 ? -26.625 -9.328 0.189 1 93.5 235 LEU A C 1
ATOM 1855 O O . LEU A 1 235 ? -27.312 -8.68 0.979 1 93.5 235 LEU A O 1
ATOM 1859 N N . THR A 1 236 ? -27.25 -10.172 -0.658 1 86.5 236 THR A N 1
ATOM 1860 C CA . THR A 1 236 ? -28.688 -10.43 -0.652 1 86.5 236 THR A CA 1
ATOM 1861 C C . THR A 1 236 ? -29.016 -11.594 0.267 1 86.5 236 THR A C 1
ATOM 1863 O O . THR A 1 236 ? -30.188 -11.812 0.609 1 86.5 236 THR A O 1
ATOM 1866 N N . GLY A 1 237 ? -28.109 -12.219 1.043 1 73.62 237 GLY A N 1
ATOM 1867 C CA . GLY A 1 237 ? -28.391 -13.336 1.923 1 73.62 237 GLY A CA 1
ATOM 1868 C C . GLY A 1 237 ? -28.688 -14.625 1.175 1 73.62 237 GLY A C 1
ATOM 1869 O O . GLY A 1 237 ? -29.156 -15.602 1.767 1 73.62 237 GLY A O 1
ATOM 1870 N N . HIS A 1 238 ? -28.734 -14.719 -0.233 1 53.81 238 HIS A N 1
ATOM 1871 C CA . HIS A 1 238 ? -29.109 -15.922 -0.969 1 53.81 238 HIS A CA 1
ATOM 1872 C C . HIS A 1 238 ? -27.906 -16.844 -1.167 1 53.81 238 HIS A C 1
ATOM 1874 O O . HIS A 1 238 ? -26.922 -16.453 -1.792 1 53.81 238 HIS A O 1
ATOM 1880 N N . SER A 1 239 ? -27.391 -17.359 -0.171 1 41.44 239 SER A N 1
ATOM 1881 C CA . SER A 1 239 ? -26.375 -18.391 -0.387 1 41.44 239 SER A CA 1
ATOM 1882 C C . SER A 1 239 ? -26.766 -19.297 -1.545 1 41.44 239 SER A C 1
ATOM 1884 O O . SER A 1 239 ? -27.875 -19.828 -1.58 1 41.44 239 SER A O 1
ATOM 1886 N N . SER A 1 240 ? -26.141 -19.109 -2.711 1 31.92 240 SER A N 1
ATOM 1887 C CA . SER A 1 240 ? -26.438 -20.266 -3.549 1 31.92 240 SER A CA 1
ATOM 1888 C C . SER A 1 240 ? -26.094 -21.578 -2.842 1 31.92 240 SER A C 1
ATOM 1890 O O . SER A 1 240 ? -25.141 -21.625 -2.072 1 31.92 240 SER A O 1
ATOM 1892 N N . MET B 1 1 ? 14.906 2.787 -14.188 1 63.94 1 MET B N 1
ATOM 1893 C CA . MET B 1 1 ? 13.711 3.053 -13.383 1 63.94 1 MET B CA 1
ATOM 1894 C C . MET B 1 1 ? 13.883 2.527 -11.961 1 63.94 1 MET B C 1
ATOM 1896 O O . MET B 1 1 ? 14.328 1.398 -11.766 1 63.94 1 MET B O 1
ATOM 1900 N N . THR B 1 2 ? 13.688 3.475 -10.93 1 85.75 2 THR B N 1
ATOM 1901 C CA . THR B 1 2 ? 14.062 3.182 -9.547 1 85.75 2 THR B CA 1
ATOM 1902 C C . THR B 1 2 ? 12.875 2.605 -8.781 1 85.75 2 THR B C 1
ATOM 1904 O O . THR B 1 2 ? 13.023 2.189 -7.629 1 85.75 2 THR B O 1
ATOM 1907 N N . ASP B 1 3 ? 11.742 2.465 -9.562 1 94.88 3 ASP B N 1
ATOM 1908 C CA . ASP B 1 3 ? 10.562 1.885 -8.93 1 94.88 3 ASP B CA 1
ATOM 1909 C C . ASP B 1 3 ? 10.648 0.36 -8.906 1 94.88 3 ASP B C 1
ATOM 1911 O O . ASP B 1 3 ? 10.586 -0.286 -9.953 1 94.88 3 ASP B O 1
ATOM 1915 N N . ILE B 1 4 ? 10.672 -0.231 -7.816 1 97.06 4 ILE B N 1
ATOM 1916 C CA . ILE B 1 4 ? 10.945 -1.658 -7.684 1 97.06 4 ILE B CA 1
ATOM 1917 C C . ILE B 1 4 ? 9.812 -2.463 -8.312 1 97.06 4 ILE B C 1
ATOM 1919 O O . ILE B 1 4 ? 10.031 -3.545 -8.852 1 97.06 4 ILE B O 1
ATOM 1923 N N . LYS B 1 5 ? 8.609 -1.938 -8.273 1 96.19 5 LYS B N 1
ATOM 1924 C CA . LYS B 1 5 ? 7.441 -2.643 -8.781 1 96.19 5 LYS B CA 1
ATOM 1925 C C . LYS B 1 5 ? 7.582 -2.951 -10.266 1 96.19 5 LYS B C 1
ATOM 1927 O O . LYS B 1 5 ? 7.008 -3.922 -10.766 1 96.19 5 LYS B O 1
ATOM 1932 N N . ALA B 1 6 ? 8.406 -2.209 -10.984 1 96.75 6 ALA B N 1
ATOM 1933 C CA . ALA B 1 6 ? 8.547 -2.348 -12.438 1 96.75 6 ALA B CA 1
ATOM 1934 C C . ALA B 1 6 ? 9.688 -3.299 -12.789 1 96.75 6 ALA B C 1
ATOM 1936 O O . ALA B 1 6 ? 9.891 -3.621 -13.961 1 96.75 6 ALA B O 1
ATOM 1937 N N . GLN B 1 7 ? 10.391 -3.785 -11.758 1 97.62 7 GLN B N 1
ATOM 1938 C CA . GLN B 1 7 ? 11.594 -4.582 -11.992 1 97.62 7 GLN B CA 1
ATOM 1939 C C . GLN B 1 7 ? 11.242 -6.055 -12.188 1 97.62 7 GLN B C 1
ATOM 1941 O O . GLN B 1 7 ? 10.133 -6.484 -11.859 1 97.62 7 GLN B O 1
ATOM 1946 N N . PHE B 1 8 ? 12.234 -6.762 -12.734 1 97.81 8 PHE B N 1
ATOM 1947 C CA . PHE B 1 8 ? 12.086 -8.172 -13.07 1 97.81 8 PHE B CA 1
ATOM 1948 C C . PHE B 1 8 ? 13.148 -9.008 -12.367 1 97.81 8 PHE B C 1
ATOM 1950 O O . PHE B 1 8 ? 14.312 -8.594 -12.281 1 97.81 8 PHE B O 1
ATOM 1957 N N . ASP B 1 9 ? 12.688 -10.086 -11.828 1 96.94 9 ASP B N 1
ATOM 1958 C CA . ASP B 1 9 ? 13.664 -11.109 -11.461 1 96.94 9 ASP B CA 1
ATOM 1959 C C . ASP B 1 9 ? 14.086 -11.93 -12.68 1 96.94 9 ASP B C 1
ATOM 1961 O O . ASP B 1 9 ? 13.258 -12.242 -13.539 1 96.94 9 ASP B O 1
ATOM 1965 N N . PRO B 1 10 ? 15.367 -12.297 -12.93 1 96.44 10 PRO B N 1
ATOM 1966 C CA . PRO B 1 10 ? 16.469 -12.234 -11.961 1 96.44 10 PRO B CA 1
ATOM 1967 C C . PRO B 1 10 ? 17.266 -10.945 -12.062 1 96.44 10 PRO B C 1
ATOM 1969 O O . PRO B 1 10 ? 18.203 -10.734 -11.281 1 96.44 10 PRO B O 1
ATOM 1972 N N . ASN B 1 11 ? 16.953 -10.086 -13.023 1 96.06 11 ASN B N 1
ATOM 1973 C CA . ASN B 1 11 ? 17.734 -8.875 -13.234 1 96.06 11 ASN B CA 1
ATOM 1974 C C . ASN B 1 11 ? 17.812 -8.039 -11.961 1 96.06 11 ASN B C 1
ATOM 1976 O O . ASN B 1 11 ? 18.875 -7.461 -11.672 1 96.06 11 ASN B O 1
ATOM 1980 N N . LEU B 1 12 ? 16.797 -7.973 -11.242 1 96.75 12 LEU B N 1
ATOM 1981 C CA . LEU B 1 12 ? 16.797 -7.219 -9.992 1 96.75 12 LEU B CA 1
ATOM 1982 C C . LEU B 1 12 ? 17.812 -7.785 -9.008 1 96.75 12 LEU B C 1
ATOM 1984 O O . LEU B 1 12 ? 18.609 -7.039 -8.445 1 96.75 12 LEU B O 1
ATOM 1988 N N . ARG B 1 13 ? 17.797 -9.078 -8.805 1 96.62 13 ARG B N 1
ATOM 1989 C CA . ARG B 1 13 ? 18.734 -9.703 -7.887 1 96.62 13 ARG B CA 1
ATOM 1990 C C . ARG B 1 13 ? 20.172 -9.477 -8.344 1 96.62 13 ARG B C 1
ATOM 1992 O O . ARG B 1 13 ? 21.062 -9.25 -7.516 1 96.62 13 ARG B O 1
ATOM 1999 N N . LYS B 1 14 ? 20.359 -9.57 -9.641 1 95.88 14 LYS B N 1
ATOM 2000 C CA . LYS B 1 14 ? 21.703 -9.32 -10.18 1 95.88 14 LYS B CA 1
ATOM 2001 C C . LYS B 1 14 ? 22.156 -7.895 -9.883 1 95.88 14 LYS B C 1
ATOM 2003 O O . LYS B 1 14 ? 23.297 -7.676 -9.5 1 95.88 14 LYS B O 1
ATOM 2008 N N . SER B 1 15 ? 21.266 -6.996 -10.102 1 94.62 15 SER B N 1
ATOM 2009 C CA . SER B 1 15 ? 21.578 -5.598 -9.836 1 94.62 15 SER B CA 1
ATOM 2010 C C . SER B 1 15 ? 21.906 -5.379 -8.359 1 94.62 15 SER B C 1
ATOM 2012 O O . SER B 1 15 ? 22.828 -4.629 -8.031 1 94.62 15 SER B O 1
ATOM 2014 N N . ILE B 1 16 ? 21.172 -5.996 -7.469 1 94.81 16 ILE B N 1
ATOM 2015 C CA . ILE B 1 16 ? 21.359 -5.875 -6.027 1 94.81 16 ILE B CA 1
ATOM 2016 C C . ILE B 1 16 ? 22.734 -6.422 -5.648 1 94.81 16 ILE B C 1
ATOM 2018 O O . ILE B 1 16 ? 23.422 -5.859 -4.789 1 94.81 16 ILE B O 1
ATOM 2022 N N . LYS B 1 17 ? 23.156 -7.461 -6.309 1 91.81 17 LYS B N 1
ATOM 2023 C CA . LYS B 1 17 ? 24.438 -8.094 -6.035 1 91.81 17 LYS B CA 1
ATOM 2024 C C . LYS B 1 17 ? 25.594 -7.223 -6.523 1 91.81 17 LYS B C 1
ATOM 2026 O O . LYS B 1 17 ? 26.656 -7.176 -5.895 1 91.81 17 LYS B O 1
ATOM 2031 N N . ARG B 1 18 ? 25.391 -6.578 -7.602 1 91.5 18 ARG B N 1
ATOM 2032 C CA . ARG B 1 18 ? 26.469 -5.848 -8.266 1 91.5 18 ARG B CA 1
ATOM 2033 C C . ARG B 1 18 ? 26.75 -4.531 -7.543 1 91.5 18 ARG B C 1
ATOM 2035 O O . ARG B 1 18 ? 27.891 -4.039 -7.566 1 91.5 18 ARG B O 1
ATOM 2042 N N . LYS B 1 19 ? 25.75 -3.961 -7.031 1 89.19 19 LYS B N 1
ATOM 2043 C CA . LYS B 1 19 ? 25.953 -2.686 -6.348 1 89.19 19 LYS B CA 1
ATOM 2044 C C . LYS B 1 19 ? 25.234 -2.66 -5.004 1 89.19 19 LYS B C 1
ATOM 2046 O O . LYS B 1 19 ? 24.297 -3.428 -4.785 1 89.19 19 LYS B O 1
ATOM 2051 N N . ARG B 1 20 ? 25.812 -1.858 -4.188 1 89.06 20 ARG B N 1
ATOM 2052 C CA . ARG B 1 20 ? 25.156 -1.642 -2.904 1 89.06 20 ARG B CA 1
ATOM 2053 C C . ARG B 1 20 ? 23.875 -0.837 -3.078 1 89.06 20 ARG B C 1
ATOM 2055 O O . ARG B 1 20 ? 23.906 0.392 -3.158 1 89.06 20 ARG B O 1
ATOM 2062 N N . GLN B 1 21 ? 22.75 -1.545 -3.109 1 93.88 21 GLN B N 1
ATOM 2063 C CA . GLN B 1 21 ? 21.484 -0.877 -3.336 1 93.88 21 GLN B CA 1
ATOM 2064 C C . GLN B 1 21 ? 20.922 -0.296 -2.037 1 93.88 21 GLN B C 1
ATOM 2066 O O . GLN B 1 21 ? 21.094 -0.879 -0.966 1 93.88 21 GLN B O 1
ATOM 2071 N N . VAL B 1 22 ? 20.359 0.838 -2.119 1 97.5 22 VAL B N 1
ATOM 2072 C CA . VAL B 1 22 ? 19.656 1.507 -1.035 1 97.5 22 VAL B CA 1
ATOM 2073 C C . VAL B 1 22 ? 18.156 1.522 -1.331 1 97.5 22 VAL B C 1
ATOM 2075 O O . VAL B 1 22 ? 17.734 1.797 -2.459 1 97.5 22 VAL B O 1
ATOM 2078 N N . ALA B 1 23 ? 17.359 1.158 -0.357 1 98.56 23 ALA B N 1
ATOM 2079 C CA . ALA B 1 23 ? 15.906 1.144 -0.535 1 98.56 23 ALA B CA 1
ATOM 2080 C C . ALA B 1 23 ? 15.258 2.32 0.183 1 98.56 23 ALA B C 1
ATOM 2082 O O . ALA B 1 23 ? 15.758 2.791 1.204 1 98.56 23 ALA B O 1
ATOM 2083 N N . VAL B 1 24 ? 14.156 2.779 -0.365 1 98.88 24 VAL B N 1
ATOM 2084 C CA . VAL B 1 24 ? 13.352 3.83 0.243 1 98.88 24 VAL B CA 1
ATOM 2085 C C . VAL B 1 24 ? 11.922 3.33 0.45 1 98.88 24 VAL B C 1
ATOM 2087 O O . VAL B 1 24 ? 11.281 2.861 -0.492 1 98.88 24 VAL B O 1
ATOM 2090 N N . ILE B 1 25 ? 11.43 3.385 1.66 1 98.94 25 ILE B N 1
ATOM 2091 C CA . ILE B 1 25 ? 10.055 3.037 1.999 1 98.94 25 ILE B CA 1
ATOM 2092 C C . ILE B 1 25 ? 9.266 4.301 2.342 1 98.94 25 ILE B C 1
ATOM 2094 O O . ILE B 1 25 ? 9.461 4.887 3.41 1 98.94 25 ILE B O 1
ATOM 2098 N N . PRO B 1 26 ? 8.391 4.742 1.48 1 98.94 26 PRO B N 1
ATOM 2099 C CA . PRO B 1 26 ? 7.492 5.84 1.848 1 98.94 26 PRO B CA 1
ATOM 2100 C C . PRO B 1 26 ? 6.289 5.375 2.666 1 98.94 26 PRO B C 1
ATOM 2102 O O . PRO B 1 26 ? 5.73 4.312 2.398 1 98.94 26 PRO B O 1
ATOM 2105 N N . ILE B 1 27 ? 5.914 6.113 3.662 1 98.94 27 ILE B N 1
ATOM 2106 C CA . ILE B 1 27 ? 4.73 5.797 4.457 1 98.94 27 ILE B CA 1
ATOM 2107 C C . ILE B 1 27 ? 3.811 7.012 4.52 1 98.94 27 ILE B C 1
ATOM 2109 O O . ILE B 1 27 ? 4.254 8.117 4.852 1 98.94 27 ILE B O 1
ATOM 2113 N N . GLY B 1 28 ? 2.623 6.848 4.117 1 98.75 28 GLY B N 1
ATOM 2114 C CA . GLY B 1 28 ? 1.596 7.875 4.195 1 98.75 28 GLY B CA 1
ATOM 2115 C C . GLY B 1 28 ? 0.517 7.566 5.215 1 98.75 28 GLY B C 1
ATOM 2116 O O . GLY B 1 28 ? 0.813 7.102 6.316 1 98.75 28 GLY B O 1
ATOM 2117 N N . SER B 1 29 ? -0.693 7.988 4.891 1 98.69 29 SER B N 1
ATOM 2118 C CA . SER B 1 29 ? -1.902 7.754 5.672 1 98.69 29 SER B CA 1
ATOM 2119 C C . SER B 1 29 ? -3.156 7.969 4.828 1 98.69 29 SER B C 1
ATOM 2121 O O . SER B 1 29 ? -3.074 8.445 3.695 1 98.69 29 SER B O 1
ATOM 2123 N N . ILE B 1 30 ? -4.246 7.496 5.352 1 98.75 30 ILE B N 1
ATOM 2124 C CA . ILE B 1 30 ? -5.566 7.832 4.836 1 98.75 30 ILE B CA 1
ATOM 2125 C C . ILE B 1 30 ? -6.355 8.594 5.898 1 98.75 30 ILE B C 1
ATOM 2127 O O . ILE B 1 30 ? -6.656 8.055 6.965 1 98.75 30 ILE B O 1
ATOM 2131 N N . GLU B 1 31 ? -6.664 9.828 5.613 1 98.75 31 GLU B N 1
ATOM 2132 C CA . GLU B 1 31 ? -7.363 10.688 6.562 1 98.75 31 GLU B CA 1
ATOM 2133 C C . GLU B 1 31 ? -7.898 11.945 5.879 1 98.75 31 GLU B C 1
ATOM 2135 O O . GLU B 1 31 ? -7.523 12.25 4.746 1 98.75 31 GLU B O 1
ATOM 2140 N N . GLN B 1 32 ? -8.695 12.656 6.625 1 98.5 32 GLN B N 1
ATOM 2141 C CA . GLN B 1 32 ? -9.234 13.922 6.141 1 98.5 32 GLN B CA 1
ATOM 2142 C C . GLN B 1 32 ? -8.125 14.961 5.961 1 98.5 32 GLN B C 1
ATOM 2144 O O . GLN B 1 32 ? -7.16 14.984 6.723 1 98.5 32 GLN B O 1
ATOM 2149 N N . HIS B 1 33 ? -8.25 15.891 4.93 1 98.44 33 HIS B N 1
ATOM 2150 C CA . HIS B 1 33 ? -7.379 17.031 4.703 1 98.44 33 HIS B CA 1
ATOM 2151 C C . HIS B 1 33 ? -8.18 18.25 4.242 1 98.44 33 HIS B C 1
ATOM 2153 O O . HIS B 1 33 ? -7.812 18.906 3.262 1 98.44 33 HIS B O 1
ATOM 2159 N N . GLY B 1 34 ? -9.258 18.562 5.078 1 97.56 34 GLY B N 1
ATOM 2160 C CA . GLY B 1 34 ? -10.172 19.609 4.637 1 97.56 34 GLY B CA 1
ATOM 2161 C C . GLY B 1 34 ? -11.008 19.203 3.439 1 97.56 34 GLY B C 1
ATOM 2162 O O . GLY B 1 34 ? -10.812 18.125 2.877 1 97.56 34 GLY B O 1
ATOM 2163 N N . PRO B 1 35 ? -11.945 20.078 3.09 1 97.62 35 PRO B N 1
ATOM 2164 C CA . PRO B 1 35 ? -12.836 19.719 1.985 1 97.62 35 PRO B CA 1
ATOM 2165 C C . PRO B 1 35 ? -12.156 19.828 0.622 1 97.62 35 PRO B C 1
ATOM 2167 O O . PRO B 1 35 ? -12.695 19.344 -0.378 1 97.62 35 PRO B O 1
ATOM 2170 N N . HIS B 1 36 ? -10.969 20.406 0.566 1 98.69 36 HIS B N 1
ATOM 2171 C CA . HIS B 1 36 ? -10.383 20.781 -0.719 1 98.69 36 HIS B CA 1
ATOM 2172 C C . HIS B 1 36 ? -9.297 19.797 -1.129 1 98.69 36 HIS B C 1
ATOM 2174 O O . HIS B 1 36 ? -8.859 19.781 -2.283 1 98.69 36 HIS B O 1
ATOM 2180 N N . LEU B 1 37 ? -8.859 18.922 -0.241 1 98.88 37 LEU B N 1
ATOM 2181 C CA . LEU B 1 37 ? -7.836 17.922 -0.551 1 98.88 37 LEU B CA 1
ATOM 2182 C C . LEU B 1 37 ? -8.383 16.516 -0.362 1 98.88 37 LEU B C 1
ATOM 2184 O O . LEU B 1 37 ? -9.219 16.281 0.506 1 98.88 37 LEU B O 1
ATOM 2188 N N . PRO B 1 38 ? -7.91 15.586 -1.15 1 98.75 38 PRO B N 1
ATOM 2189 C CA . PRO B 1 38 ? -8.367 14.203 -0.993 1 98.75 38 PRO B CA 1
ATOM 2190 C C . PRO B 1 38 ? -7.82 13.539 0.266 1 98.75 38 PRO B C 1
ATOM 2192 O O . PRO B 1 38 ? -6.828 14.008 0.833 1 98.75 38 PRO B O 1
ATOM 2195 N N . ILE B 1 39 ? -8.414 12.453 0.627 1 98.69 39 ILE B N 1
ATOM 2196 C CA . ILE B 1 39 ? -8.047 11.742 1.852 1 98.69 39 ILE B CA 1
ATOM 2197 C C . ILE B 1 39 ? -6.715 11.031 1.658 1 98.69 39 ILE B C 1
ATOM 2199 O O . ILE B 1 39 ? -6.148 10.484 2.611 1 98.69 39 ILE B O 1
ATOM 2203 N N . SER B 1 40 ? -6.098 11.008 0.464 1 98.69 40 SER B N 1
ATOM 2204 C CA . SER B 1 40 ? -4.832 10.352 0.156 1 98.69 40 SER B CA 1
ATOM 2205 C C . SER B 1 40 ? -3.67 11.336 0.217 1 98.69 40 SER B C 1
ATOM 2207 O O . SER B 1 40 ? -2.537 10.984 -0.123 1 98.69 40 SER B O 1
ATOM 2209 N N . THR B 1 41 ? -3.836 12.555 0.644 1 98.88 41 THR B N 1
ATOM 2210 C CA . THR B 1 41 ? -2.895 13.664 0.547 1 98.88 41 THR B CA 1
ATOM 2211 C C . THR B 1 41 ? -1.525 13.258 1.086 1 98.88 41 THR B C 1
ATOM 2213 O O . THR B 1 41 ? -0.511 13.422 0.404 1 98.88 41 THR B O 1
ATOM 2216 N N . ASP B 1 42 ? -1.492 12.68 2.248 1 98.81 42 ASP B N 1
ATOM 2217 C CA . ASP B 1 42 ? -0.22 12.281 2.842 1 98.81 42 ASP B CA 1
ATOM 2218 C C . ASP B 1 42 ? 0.526 11.305 1.937 1 98.81 42 ASP B C 1
ATOM 2220 O O . ASP B 1 42 ? 1.729 11.453 1.71 1 98.81 42 ASP B O 1
ATOM 2224 N N . THR B 1 43 ? -0.191 10.312 1.422 1 98.88 43 THR B N 1
ATOM 2225 C CA . THR B 1 43 ? 0.391 9.273 0.574 1 98.88 43 THR B CA 1
ATOM 2226 C C . THR B 1 43 ? 0.875 9.867 -0.747 1 98.88 43 THR B C 1
ATOM 2228 O O . THR B 1 43 ? 1.955 9.523 -1.229 1 98.88 43 THR B O 1
ATOM 2231 N N . ASP B 1 44 ? 0.069 10.766 -1.32 1 98.81 44 ASP B N 1
ATOM 2232 C CA . ASP B 1 44 ? 0.427 11.383 -2.592 1 98.81 44 ASP B CA 1
ATOM 2233 C C . ASP B 1 44 ? 1.718 12.195 -2.463 1 98.81 44 ASP B C 1
ATOM 2235 O O . ASP B 1 44 ? 2.625 12.055 -3.287 1 98.81 44 ASP B O 1
ATOM 2239 N N . ILE B 1 45 ? 1.797 12.945 -1.399 1 98.88 45 ILE B N 1
ATOM 2240 C CA . ILE B 1 45 ? 2.936 13.836 -1.226 1 98.88 45 ILE B CA 1
ATOM 2241 C C . ILE B 1 45 ? 4.195 13.023 -0.938 1 98.88 45 ILE B C 1
ATOM 2243 O O . ILE B 1 45 ? 5.23 13.219 -1.577 1 98.88 45 ILE B O 1
ATOM 2247 N N . VAL B 1 46 ? 4.121 12.086 -0.045 1 98.88 46 VAL B N 1
ATOM 2248 C CA . VAL B 1 46 ? 5.32 11.359 0.359 1 98.88 46 VAL B CA 1
ATOM 2249 C C . VAL B 1 46 ? 5.809 10.484 -0.792 1 98.88 46 VAL B C 1
ATOM 2251 O O . VAL B 1 46 ? 7.012 10.273 -0.955 1 98.88 46 VAL B O 1
ATOM 2254 N N . THR B 1 47 ? 4.918 9.969 -1.565 1 98.81 47 THR B N 1
ATOM 2255 C CA . THR B 1 47 ? 5.301 9.211 -2.752 1 98.81 47 THR B CA 1
ATOM 2256 C C . THR B 1 47 ? 6.098 10.086 -3.717 1 98.81 47 THR B C 1
ATOM 2258 O O . THR B 1 47 ? 7.168 9.695 -4.184 1 98.81 47 THR B O 1
ATOM 2261 N N . ALA B 1 48 ? 5.613 11.258 -3.961 1 98.81 48 ALA B N 1
ATOM 2262 C CA . ALA B 1 48 ? 6.277 12.172 -4.883 1 98.81 48 ALA B CA 1
ATOM 2263 C C . ALA B 1 48 ? 7.664 12.555 -4.367 1 98.81 48 ALA B C 1
ATOM 2265 O O . ALA B 1 48 ? 8.633 12.57 -5.129 1 98.81 48 ALA B O 1
ATOM 2266 N N . VAL B 1 49 ? 7.73 12.875 -3.092 1 98.81 49 VAL B N 1
ATOM 2267 C CA . VAL B 1 49 ? 9.008 13.211 -2.469 1 98.81 49 VAL B CA 1
ATOM 2268 C C . VAL B 1 49 ? 9.984 12.055 -2.639 1 98.81 49 VAL B C 1
ATOM 2270 O O . VAL B 1 49 ? 11.125 12.258 -3.074 1 98.81 49 VAL B O 1
ATOM 2273 N N . SER B 1 50 ? 9.555 10.891 -2.332 1 98.81 50 SER B N 1
ATOM 2274 C CA . SER B 1 50 ? 10.398 9.703 -2.373 1 98.81 50 SER B CA 1
ATOM 2275 C C . SER B 1 50 ? 10.82 9.375 -3.801 1 98.81 50 SER B C 1
ATOM 2277 O O . SER B 1 50 ? 11.953 8.961 -4.039 1 98.81 50 SER B O 1
ATOM 2279 N N . GLU B 1 51 ? 9.898 9.539 -4.715 1 98.62 51 GLU B N 1
ATOM 2280 C CA . GLU B 1 51 ? 10.219 9.305 -6.121 1 98.62 51 GLU B CA 1
ATOM 2281 C C . GLU B 1 51 ? 11.359 10.195 -6.586 1 98.62 51 GLU B C 1
ATOM 2283 O O . GLU B 1 51 ? 12.297 9.719 -7.234 1 98.62 51 GLU B O 1
ATOM 2288 N N . LYS B 1 52 ? 11.289 11.438 -6.27 1 98.38 52 LYS B N 1
ATOM 2289 C CA . LYS B 1 52 ? 12.305 12.391 -6.695 1 98.38 52 LYS B CA 1
ATOM 2290 C C . LYS B 1 52 ? 13.656 12.078 -6.055 1 98.38 52 LYS B C 1
ATOM 2292 O O . LYS B 1 52 ? 14.695 12.156 -6.715 1 98.38 52 LYS B O 1
ATOM 2297 N N . ILE B 1 53 ? 13.633 11.703 -4.816 1 97.94 53 ILE B N 1
ATOM 2298 C CA . ILE B 1 53 ? 14.859 11.344 -4.105 1 97.94 53 ILE B CA 1
ATOM 2299 C C . ILE B 1 53 ? 15.492 10.125 -4.758 1 97.94 53 ILE B C 1
ATOM 2301 O O . ILE B 1 53 ? 16.703 10.094 -4.988 1 97.94 53 ILE B O 1
ATOM 2305 N N . CYS B 1 54 ? 14.672 9.141 -5.047 1 97.88 54 CYS B N 1
ATOM 2306 C CA . CYS B 1 54 ? 15.172 7.898 -5.629 1 97.88 54 CYS B CA 1
ATOM 2307 C C . CYS B 1 54 ? 15.695 8.133 -7.039 1 97.88 54 CYS B C 1
ATOM 2309 O O . CYS B 1 54 ? 16.734 7.578 -7.422 1 97.88 54 CYS B O 1
ATOM 2311 N N . GLU B 1 55 ? 14.992 8.945 -7.789 1 96.56 55 GLU B N 1
ATOM 2312 C CA . GLU B 1 55 ? 15.406 9.25 -9.156 1 96.56 55 GLU B CA 1
ATOM 2313 C C . GLU B 1 55 ? 16.766 9.938 -9.18 1 96.56 55 GLU B C 1
ATOM 2315 O O . GLU B 1 55 ? 17.609 9.617 -10.016 1 96.56 55 GLU B O 1
ATOM 2320 N N . LYS B 1 56 ? 16.969 10.82 -8.297 1 95 56 LYS B N 1
ATOM 2321 C CA . LYS B 1 56 ? 18.188 11.617 -8.242 1 95 56 LYS B CA 1
ATOM 2322 C C . LYS B 1 56 ? 19.375 10.781 -7.785 1 95 56 LYS B C 1
ATOM 2324 O O . LYS B 1 56 ? 20.5 11 -8.227 1 95 56 LYS B O 1
ATOM 2329 N N . ASN B 1 57 ? 19.109 9.781 -6.941 1 94.69 57 ASN B N 1
ATOM 2330 C CA . ASN B 1 57 ? 20.219 9.117 -6.266 1 94.69 57 ASN B CA 1
ATOM 2331 C C . ASN B 1 57 ? 20.359 7.668 -6.711 1 94.69 57 ASN B C 1
ATOM 2333 O O . ASN B 1 57 ? 21.328 6.996 -6.34 1 94.69 57 ASN B O 1
ATOM 2337 N N . GLY B 1 58 ? 19.406 7.172 -7.465 1 94.38 58 GLY B N 1
ATOM 2338 C CA . GLY B 1 58 ? 19.453 5.793 -7.926 1 94.38 58 GLY B CA 1
ATOM 2339 C C . GLY B 1 58 ? 19.078 4.793 -6.852 1 94.38 58 GLY B C 1
ATOM 2340 O O . GLY B 1 58 ? 19.578 3.67 -6.836 1 94.38 58 GLY B O 1
ATOM 2341 N N . TYR B 1 59 ? 18.25 5.223 -5.84 1 97.12 59 TYR B N 1
ATOM 2342 C CA . TYR B 1 59 ? 17.766 4.309 -4.812 1 97.12 59 TYR B CA 1
ATOM 2343 C C . TYR B 1 59 ? 16.578 3.496 -5.324 1 97.12 59 TYR B C 1
ATOM 2345 O O . TYR B 1 59 ? 15.945 3.863 -6.32 1 97.12 59 TYR B O 1
ATOM 2353 N N . LEU B 1 60 ? 16.312 2.375 -4.727 1 97.75 60 LEU B N 1
ATOM 2354 C CA . LEU B 1 60 ? 15.141 1.562 -5.043 1 97.75 60 LEU B CA 1
ATOM 2355 C C . LEU B 1 60 ? 13.906 2.066 -4.293 1 97.75 60 LEU B C 1
ATOM 2357 O O . LEU B 1 60 ? 13.875 2.053 -3.062 1 97.75 60 LEU B O 1
ATOM 2361 N N . LEU B 1 61 ? 12.953 2.498 -5.023 1 98.75 61 LEU B N 1
ATOM 2362 C CA . LEU B 1 61 ? 11.703 2.967 -4.441 1 98.75 61 LEU B CA 1
ATOM 2363 C C . LEU B 1 61 ? 10.734 1.807 -4.223 1 98.75 61 LEU B C 1
ATOM 2365 O O . LEU B 1 61 ? 10.344 1.133 -5.176 1 98.75 61 LEU B O 1
ATOM 2369 N N . LEU B 1 62 ? 10.336 1.585 -3.002 1 98.88 62 LEU B N 1
ATOM 2370 C CA . LEU B 1 62 ? 9.359 0.551 -2.678 1 98.88 62 LEU B CA 1
ATOM 2371 C C . LEU B 1 62 ? 7.941 1.104 -2.748 1 98.88 62 LEU B C 1
ATOM 2373 O O . LEU B 1 62 ? 7.742 2.32 -2.697 1 98.88 62 LEU B O 1
ATOM 2377 N N . PRO B 1 63 ? 6.949 0.203 -2.873 1 98.75 63 PRO B N 1
ATOM 2378 C CA . PRO B 1 63 ? 5.559 0.661 -2.836 1 98.75 63 PRO B CA 1
ATOM 2379 C C . PRO B 1 63 ? 5.219 1.41 -1.55 1 98.75 63 PRO B C 1
ATOM 2381 O O . PRO B 1 63 ? 5.598 0.978 -0.46 1 98.75 63 PRO B O 1
ATOM 2384 N N . THR B 1 64 ? 4.523 2.512 -1.682 1 98.81 64 THR B N 1
ATOM 2385 C CA . THR B 1 64 ? 4.152 3.338 -0.539 1 98.81 64 THR B CA 1
ATOM 2386 C C . THR B 1 64 ? 3.158 2.607 0.358 1 98.81 64 THR B C 1
ATOM 2388 O O . THR B 1 64 ? 2.227 1.968 -0.133 1 98.81 64 THR B O 1
ATOM 2391 N N . LEU B 1 65 ? 3.428 2.625 1.641 1 98.88 65 LEU B N 1
ATOM 2392 C CA . LEU B 1 65 ? 2.42 2.211 2.611 1 98.88 65 LEU B CA 1
ATOM 2393 C C . LEU B 1 65 ? 1.362 3.293 2.793 1 98.88 65 LEU B C 1
ATOM 2395 O O . LEU B 1 65 ? 1.636 4.344 3.379 1 98.88 65 LEU B O 1
ATOM 2399 N N . SER B 1 66 ? 0.158 3.006 2.354 1 98.69 66 SER B N 1
ATOM 2400 C CA . SER B 1 66 ? -0.878 4.031 2.299 1 98.69 66 SER B CA 1
ATOM 2401 C C . SER B 1 66 ? -1.62 4.137 3.627 1 98.69 66 SER B C 1
ATOM 2403 O O . SER B 1 66 ? -2.326 5.117 3.873 1 98.69 66 SER B O 1
ATOM 2405 N N . TYR B 1 67 ? -1.566 3.084 4.406 1 98.81 67 TYR B N 1
ATOM 2406 C CA . TYR B 1 67 ? -2.27 3.064 5.684 1 98.81 67 TYR B CA 1
ATOM 2407 C C . TYR B 1 67 ? -1.332 3.43 6.828 1 98.81 67 TYR B C 1
ATOM 2409 O O . TYR B 1 67 ? -0.288 2.799 7.012 1 98.81 67 TYR B O 1
ATOM 2417 N N . GLY B 1 68 ? -1.62 4.418 7.516 1 98.75 68 GLY B N 1
ATOM 2418 C CA . GLY B 1 68 ? -0.84 4.883 8.648 1 98.75 68 GLY B CA 1
ATOM 2419 C C . GLY B 1 68 ? -1.664 5.047 9.914 1 98.75 68 GLY B C 1
ATOM 2420 O O . GLY B 1 68 ? -2.744 4.465 10.039 1 98.75 68 GLY B O 1
ATOM 2421 N N . VAL B 1 69 ? -1.123 5.793 10.883 1 98.75 69 VAL B N 1
ATOM 2422 C CA . VAL B 1 69 ? -1.756 6.023 12.18 1 98.75 69 VAL B CA 1
ATOM 2423 C C . VAL B 1 69 ? -2.449 7.383 12.18 1 98.75 69 VAL B C 1
ATOM 2425 O O . VAL B 1 69 ? -1.798 8.422 12.336 1 98.75 69 VAL B O 1
ATOM 2428 N N . SER B 1 70 ? -3.781 7.367 12.07 1 98.38 70 SER B N 1
ATOM 2429 C CA . SER B 1 70 ? -4.473 8.641 11.898 1 98.38 70 SER B CA 1
ATOM 2430 C C . SER B 1 70 ? -5.711 8.719 12.781 1 98.38 70 SER B C 1
ATOM 2432 O O . SER B 1 70 ? -6.676 9.414 12.453 1 98.38 70 SER B O 1
ATOM 2434 N N . PHE B 1 71 ? -5.695 8.062 13.969 1 98.06 71 PHE B N 1
ATOM 2435 C CA . PHE B 1 71 ? -6.844 7.977 14.867 1 98.06 71 PHE B CA 1
ATOM 2436 C C . PHE B 1 71 ? -7.285 9.367 15.32 1 98.06 71 PHE B C 1
ATOM 2438 O O . PHE B 1 71 ? -8.469 9.594 15.555 1 98.06 71 PHE B O 1
ATOM 2445 N N . GLU B 1 72 ? -6.391 10.312 15.391 1 97.38 72 GLU B N 1
ATOM 2446 C CA . GLU B 1 72 ? -6.66 11.641 15.945 1 97.38 72 GLU B CA 1
ATOM 2447 C C . GLU B 1 72 ? -7.621 12.422 15.055 1 97.38 72 GLU B C 1
ATOM 2449 O O . GLU B 1 72 ? -8.172 13.445 15.477 1 97.38 72 GLU B O 1
ATOM 2454 N N . HIS B 1 73 ? -7.941 11.906 13.906 1 98.12 73 HIS B N 1
ATOM 2455 C CA . HIS B 1 73 ? -8.766 12.656 12.961 1 98.12 73 HIS B CA 1
ATOM 2456 C C . HIS B 1 73 ? -10.234 12.289 13.102 1 98.12 73 HIS B C 1
ATOM 2458 O O . HIS B 1 73 ? -11.102 12.898 12.469 1 98.12 73 HIS B O 1
ATOM 2464 N N . ALA B 1 74 ? -10.547 11.305 13.922 1 97.06 74 ALA B N 1
ATOM 2465 C CA . ALA B 1 74 ? -11.938 10.969 14.211 1 97.06 74 ALA B CA 1
ATOM 2466 C C . ALA B 1 74 ? -12.648 12.133 14.891 1 97.06 74 ALA B C 1
ATOM 2468 O O . ALA B 1 74 ? -12.062 12.852 15.703 1 97.06 74 ALA B O 1
ATOM 2469 N N . PRO B 1 75 ? -13.852 12.398 14.516 1 96.56 75 PRO B N 1
ATOM 2470 C CA . PRO B 1 75 ? -14.75 11.562 13.719 1 96.56 75 PRO B CA 1
ATOM 2471 C C . PRO B 1 75 ? -14.703 11.891 12.227 1 96.56 75 PRO B C 1
ATOM 2473 O O . PRO B 1 75 ? -15.516 11.375 11.453 1 96.56 75 PRO B O 1
ATOM 2476 N N . PHE B 1 76 ? -13.805 12.797 11.844 1 98.25 76 PHE B N 1
ATOM 2477 C CA . PHE B 1 76 ? -13.617 12.93 10.406 1 98.25 76 PHE B CA 1
ATOM 2478 C C . PHE B 1 76 ? -13.039 11.648 9.812 1 98.25 76 PHE B C 1
ATOM 2480 O O . PHE B 1 76 ? -12.617 10.758 10.547 1 98.25 76 PHE B O 1
ATOM 2487 N N . PHE B 1 77 ? -13.086 11.594 8.555 1 98.38 77 PHE B N 1
ATOM 2488 C CA . PHE B 1 77 ? -12.742 10.328 7.93 1 98.38 77 PHE B CA 1
ATOM 2489 C C . PHE B 1 77 ? -11.273 9.992 8.156 1 98.38 77 PHE B C 1
ATOM 2491 O O . PHE B 1 77 ? -10.406 10.852 8 1 98.38 77 PHE B O 1
ATOM 2498 N N . ASN B 1 78 ? -11 8.812 8.539 1 98.62 78 ASN B N 1
ATOM 2499 C CA . ASN B 1 78 ? -9.664 8.219 8.594 1 98.62 78 ASN B CA 1
ATOM 2500 C C . ASN B 1 78 ? -9.727 6.699 8.492 1 98.62 78 ASN B C 1
ATOM 2502 O O . ASN B 1 78 ? -10.688 6.082 8.938 1 98.62 78 ASN B O 1
ATOM 2506 N N . LEU B 1 79 ? -8.805 6.102 7.852 1 98.62 79 LEU B N 1
ATOM 2507 C CA . LEU B 1 79 ? -8.547 4.668 7.898 1 98.62 79 LEU B CA 1
ATOM 2508 C C . LEU B 1 79 ? -7.203 4.383 8.562 1 98.62 79 LEU B C 1
ATOM 2510 O O . LEU B 1 79 ? -6.148 4.562 7.949 1 98.62 79 LEU B O 1
ATOM 2514 N N . SER B 1 80 ? -7.273 3.904 9.828 1 98.75 80 SER B N 1
ATOM 2515 C CA . SER B 1 80 ? -6.086 3.895 10.672 1 98.75 80 SER B CA 1
ATOM 2516 C C . SER B 1 80 ? -5.668 2.471 11.031 1 98.75 80 SER B C 1
ATOM 2518 O O . SER B 1 80 ? -6.516 1.583 11.148 1 98.75 80 SER B O 1
ATOM 2520 N N . ILE B 1 81 ? -4.438 2.303 11.102 1 98.88 81 ILE B N 1
ATOM 2521 C CA . ILE B 1 81 ? -3.885 1.112 11.734 1 98.88 81 ILE B CA 1
ATOM 2522 C C . ILE B 1 81 ? -3.139 1.504 13.008 1 98.88 81 ILE B C 1
ATOM 2524 O O . ILE B 1 81 ? -2.736 2.658 13.172 1 98.88 81 ILE B O 1
ATOM 2528 N N . ARG B 1 82 ? -3.02 0.625 13.945 1 98.81 82 ARG B N 1
ATOM 2529 C CA . ARG B 1 82 ? -2.355 0.904 15.219 1 98.81 82 ARG B CA 1
ATOM 2530 C C . ARG B 1 82 ? -0.872 1.183 15.008 1 98.81 82 ARG B C 1
ATOM 2532 O O . ARG B 1 82 ? -0.263 0.665 14.07 1 98.81 82 ARG B O 1
ATOM 2539 N N . LYS B 1 83 ? -0.304 1.923 15.922 1 98.5 83 LYS B N 1
ATOM 2540 C CA . LYS B 1 83 ? 1.123 2.23 15.922 1 98.5 83 LYS B CA 1
ATOM 2541 C C . LYS B 1 83 ? 1.961 0.957 15.867 1 98.5 83 LYS B C 1
ATOM 2543 O O . LYS B 1 83 ? 2.916 0.867 15.094 1 98.5 83 LYS B O 1
ATOM 2548 N N . THR B 1 84 ? 1.627 -0.044 16.656 1 98.56 84 THR B N 1
ATOM 2549 C CA . THR B 1 84 ? 2.379 -1.292 16.734 1 98.56 84 THR B CA 1
ATOM 2550 C C . THR B 1 84 ? 2.262 -2.076 15.43 1 98.56 84 THR B C 1
ATOM 2552 O O . THR B 1 84 ? 3.203 -2.76 15.023 1 98.56 84 THR B O 1
ATOM 2555 N N . THR B 1 85 ? 1.095 -2.01 14.789 1 98.88 85 THR B N 1
ATOM 2556 C CA . THR B 1 85 ? 0.898 -2.666 13.5 1 98.88 85 THR B CA 1
ATOM 2557 C C . THR B 1 85 ? 1.844 -2.09 12.445 1 98.88 85 THR B C 1
ATOM 2559 O O . THR B 1 85 ? 2.537 -2.836 11.75 1 98.88 85 THR B O 1
ATOM 2562 N N . LEU B 1 86 ? 1.892 -0.74 12.367 1 98.88 86 LEU B N 1
ATOM 2563 C CA . LEU B 1 86 ? 2.785 -0.098 11.414 1 98.88 86 LEU B CA 1
ATOM 2564 C C . LEU B 1 86 ? 4.238 -0.47 11.688 1 98.88 86 LEU B C 1
ATOM 2566 O O . LEU B 1 86 ? 4.988 -0.788 10.766 1 98.88 86 LEU B O 1
ATOM 2570 N N . GLU B 1 87 ? 4.602 -0.448 12.938 1 98.75 87 GLU B N 1
ATOM 2571 C CA . GLU B 1 87 ? 5.957 -0.829 13.328 1 98.75 87 GLU B CA 1
ATOM 2572 C C . GLU B 1 87 ? 6.281 -2.252 12.883 1 98.75 87 GLU B C 1
ATOM 2574 O O . GLU B 1 87 ? 7.367 -2.514 12.359 1 98.75 87 GLU B O 1
ATOM 2579 N N . THR B 1 88 ? 5.359 -3.15 13.094 1 98.75 88 THR B N 1
ATOM 2580 C CA . THR B 1 88 ? 5.555 -4.551 12.742 1 98.75 88 THR B CA 1
ATOM 2581 C C . THR B 1 88 ? 5.684 -4.719 11.227 1 98.75 88 THR B C 1
ATOM 2583 O O . THR B 1 88 ? 6.535 -5.469 10.75 1 98.75 88 THR B O 1
ATOM 2586 N N . VAL B 1 89 ? 4.871 -4.02 10.469 1 98.88 89 VAL B N 1
ATOM 2587 C CA . VAL B 1 89 ? 4.941 -4.062 9.008 1 98.88 89 VAL B CA 1
ATOM 2588 C C . VAL B 1 89 ? 6.324 -3.611 8.547 1 98.88 89 VAL B C 1
ATOM 2590 O O . VAL B 1 89 ? 6.973 -4.297 7.75 1 98.88 89 VAL B O 1
ATOM 2593 N N . LEU B 1 90 ? 6.75 -2.498 9.055 1 98.94 90 LEU B N 1
ATOM 2594 C CA . LEU B 1 90 ? 8.047 -1.948 8.672 1 98.94 90 LEU B CA 1
ATOM 2595 C C . LEU B 1 90 ? 9.172 -2.904 9.047 1 98.94 90 LEU B C 1
ATOM 2597 O O . LEU B 1 90 ? 10.117 -3.096 8.273 1 98.94 90 LEU B O 1
ATOM 2601 N N . THR B 1 91 ? 9.062 -3.484 10.219 1 98.81 91 THR B N 1
ATOM 2602 C CA . THR B 1 91 ? 10.062 -4.449 10.656 1 98.81 91 THR B CA 1
ATOM 2603 C C . THR B 1 91 ? 10.141 -5.629 9.695 1 98.81 91 THR B C 1
ATOM 2605 O O . THR B 1 91 ? 11.227 -6.008 9.25 1 98.81 91 THR B O 1
ATOM 2608 N N . ASP B 1 92 ? 9 -6.184 9.352 1 98.88 92 ASP B N 1
ATOM 2609 C CA . ASP B 1 92 ? 8.961 -7.324 8.445 1 98.88 92 ASP B CA 1
ATOM 2610 C C . ASP B 1 92 ? 9.57 -6.973 7.09 1 98.88 92 ASP B C 1
ATOM 2612 O O . ASP B 1 92 ? 10.344 -7.75 6.531 1 98.88 92 ASP B O 1
ATOM 2616 N N . ILE B 1 93 ? 9.227 -5.789 6.551 1 98.88 93 ILE B N 1
ATOM 2617 C CA . ILE B 1 93 ? 9.719 -5.371 5.242 1 98.88 93 ILE B CA 1
ATOM 2618 C C . ILE B 1 93 ? 11.234 -5.211 5.289 1 98.88 93 ILE B C 1
ATOM 2620 O O . ILE B 1 93 ? 11.945 -5.684 4.398 1 98.88 93 ILE B O 1
ATOM 2624 N N . CYS B 1 94 ? 11.727 -4.578 6.332 1 98.81 94 CYS B N 1
ATOM 2625 C CA . CYS B 1 94 ? 13.164 -4.336 6.449 1 98.81 94 CYS B CA 1
ATOM 2626 C C . CYS B 1 94 ? 13.93 -5.645 6.598 1 98.81 94 CYS B C 1
ATOM 2628 O O . CYS B 1 94 ? 14.992 -5.82 5.996 1 98.81 94 CYS B O 1
ATOM 2630 N N . VAL B 1 95 ? 13.414 -6.559 7.379 1 98.69 95 VAL B N 1
ATOM 2631 C CA . VAL B 1 95 ? 14.047 -7.867 7.527 1 98.69 95 VAL B CA 1
ATOM 2632 C C . VAL B 1 95 ? 14.055 -8.594 6.184 1 98.69 95 VAL B C 1
ATOM 2634 O O . VAL B 1 95 ? 15.047 -9.219 5.816 1 98.69 95 VAL B O 1
ATOM 2637 N N . SER B 1 96 ? 12.961 -8.492 5.449 1 98.75 96 SER B N 1
ATOM 2638 C CA . SER B 1 96 ? 12.883 -9.109 4.129 1 98.75 96 SER B CA 1
ATOM 2639 C C . SER B 1 96 ? 13.898 -8.492 3.17 1 98.75 96 SER B C 1
ATOM 2641 O O . SER B 1 96 ? 14.508 -9.203 2.361 1 98.75 96 SER B O 1
ATOM 2643 N N . LEU B 1 97 ? 14.055 -7.156 3.236 1 98.69 97 LEU B N 1
ATOM 2644 C CA . LEU B 1 97 ? 15.062 -6.48 2.432 1 98.69 97 LEU B CA 1
ATOM 2645 C C . LEU B 1 97 ? 16.453 -7.027 2.736 1 98.69 97 LEU B C 1
ATOM 2647 O O . LEU B 1 97 ? 17.234 -7.301 1.821 1 98.69 97 LEU B O 1
ATOM 2651 N N . LEU B 1 98 ? 16.75 -7.227 4.023 1 98.31 98 LEU B N 1
ATOM 2652 C CA . LEU B 1 98 ? 18.031 -7.773 4.43 1 98.31 98 LEU B CA 1
ATOM 2653 C C . LEU B 1 98 ? 18.25 -9.156 3.82 1 98.31 98 LEU B C 1
ATOM 2655 O O . LEU B 1 98 ? 19.344 -9.461 3.34 1 98.31 98 LEU B O 1
ATOM 2659 N N . GLU B 1 99 ? 17.203 -9.984 3.801 1 97.88 99 GLU B N 1
ATOM 2660 C CA . GLU B 1 99 ? 17.281 -11.32 3.223 1 97.88 99 GLU B CA 1
ATOM 2661 C C . GLU B 1 99 ? 17.594 -11.266 1.729 1 97.88 99 GLU B C 1
ATOM 2663 O O . GLU B 1 99 ? 18.141 -12.211 1.165 1 97.88 99 GLU B O 1
ATOM 2668 N N . ASN B 1 100 ? 17.219 -10.148 1.088 1 97.94 100 ASN B N 1
ATOM 2669 C CA . ASN B 1 100 ? 17.516 -9.93 -0.325 1 97.94 100 ASN B CA 1
ATOM 2670 C C . ASN B 1 100 ? 18.812 -9.156 -0.516 1 97.94 100 ASN B C 1
ATOM 2672 O O . ASN B 1 100 ? 19.078 -8.633 -1.602 1 97.94 100 ASN B O 1
ATOM 2676 N N . LYS B 1 101 ? 19.516 -8.922 0.57 1 97.38 101 LYS B N 1
ATOM 2677 C CA . LYS B 1 101 ? 20.859 -8.336 0.556 1 97.38 101 LYS B CA 1
ATOM 2678 C C . LYS B 1 101 ? 20.797 -6.824 0.363 1 97.38 101 LYS B C 1
ATOM 2680 O O . LYS B 1 101 ? 21.75 -6.215 -0.127 1 97.38 101 LYS B O 1
ATOM 2685 N N . ILE B 1 102 ? 19.75 -6.219 0.623 1 98 102 ILE B N 1
ATOM 2686 C CA . ILE B 1 102 ? 19.641 -4.77 0.728 1 98 102 ILE B CA 1
ATOM 2687 C C . ILE B 1 102 ? 19.766 -4.348 2.189 1 98 102 ILE B C 1
ATOM 2689 O O . ILE B 1 102 ? 18.844 -4.578 2.99 1 98 102 ILE B O 1
ATOM 2693 N N . LYS B 1 103 ? 20.797 -3.668 2.484 1 97.81 103 LYS B N 1
ATOM 2694 C CA . LYS B 1 103 ? 21.188 -3.527 3.885 1 97.81 103 LYS B CA 1
ATOM 2695 C C . LYS B 1 103 ? 20.969 -2.094 4.371 1 97.81 103 LYS B C 1
ATOM 2697 O O . LYS B 1 103 ? 21.125 -1.809 5.559 1 97.81 103 LYS B O 1
ATOM 2702 N N . THR B 1 104 ? 20.703 -1.13 3.508 1 97.94 104 THR B N 1
ATOM 2703 C CA . THR B 1 104 ? 20.469 0.265 3.861 1 97.94 104 THR B CA 1
ATOM 2704 C C . THR B 1 104 ? 19.078 0.705 3.414 1 97.94 104 THR B C 1
ATOM 2706 O O . THR B 1 104 ? 18.703 0.521 2.252 1 97.94 104 THR B O 1
ATOM 2709 N N . VAL B 1 105 ? 18.359 1.249 4.383 1 98.69 105 VAL B N 1
ATOM 2710 C CA . VAL B 1 105 ? 16.969 1.589 4.113 1 98.69 105 VAL B CA 1
ATOM 2711 C C . VAL B 1 105 ? 16.656 2.99 4.641 1 98.69 105 VAL B C 1
ATOM 2713 O O . VAL B 1 105 ? 16.984 3.312 5.785 1 98.69 105 VAL B O 1
ATOM 2716 N N . PHE B 1 106 ? 16.141 3.859 3.803 1 98.81 106 PHE B N 1
ATOM 2717 C CA . PHE B 1 106 ? 15.531 5.109 4.25 1 98.81 106 PHE B CA 1
ATOM 2718 C C . PHE B 1 106 ? 14.016 4.961 4.375 1 98.81 106 PHE B C 1
ATOM 2720 O O . PHE B 1 106 ? 13.352 4.496 3.445 1 98.81 106 PHE B O 1
ATOM 2727 N N . ILE B 1 107 ? 13.461 5.262 5.516 1 98.94 107 ILE B N 1
ATOM 2728 C CA . ILE B 1 107 ? 12.023 5.387 5.715 1 98.94 107 ILE B CA 1
ATOM 2729 C C . ILE B 1 107 ? 11.617 6.859 5.652 1 98.94 107 ILE B C 1
ATOM 2731 O O . ILE B 1 107 ? 12.086 7.672 6.449 1 98.94 107 ILE B O 1
ATOM 2735 N N . ILE B 1 108 ? 10.797 7.215 4.672 1 98.94 108 ILE B N 1
ATOM 2736 C CA . ILE B 1 108 ? 10.344 8.594 4.527 1 98.94 108 ILE B CA 1
ATOM 2737 C C . ILE B 1 108 ? 8.883 8.711 4.957 1 98.94 108 ILE B C 1
ATOM 2739 O O . ILE B 1 108 ? 7.996 8.148 4.312 1 98.94 108 ILE B O 1
ATOM 2743 N N . ASN B 1 109 ? 8.656 9.477 5.977 1 98.81 109 ASN B N 1
ATOM 2744 C CA . ASN B 1 109 ? 7.359 9.617 6.625 1 98.81 109 ASN B CA 1
ATOM 2745 C C . ASN B 1 109 ? 6.602 10.844 6.109 1 98.81 109 ASN B C 1
ATOM 2747 O O . ASN B 1 109 ? 7.172 11.93 6.004 1 98.81 109 ASN B O 1
ATOM 2751 N N . GLY B 1 110 ? 5.273 10.586 5.848 1 98.62 110 GLY B N 1
ATOM 2752 C CA . GLY B 1 110 ? 4.461 11.656 5.297 1 98.62 110 GLY B CA 1
ATOM 2753 C C . GLY B 1 110 ? 3.305 12.055 6.195 1 98.62 110 GLY B C 1
ATOM 2754 O O . GLY B 1 110 ? 2.439 12.836 5.797 1 98.62 110 GLY B O 1
ATOM 2755 N N . HIS B 1 111 ? 3.301 11.555 7.426 1 98.25 111 HIS B N 1
ATOM 2756 C CA . HIS B 1 111 ? 2.184 11.812 8.328 1 98.25 111 HIS B CA 1
ATOM 2757 C C . HIS B 1 111 ? 2.648 11.875 9.781 1 98.25 111 HIS B C 1
ATOM 2759 O O . HIS B 1 111 ? 3.367 10.992 10.242 1 98.25 111 HIS B O 1
ATOM 2765 N N . HIS B 1 112 ? 2.252 12.883 10.453 1 96.31 112 HIS B N 1
ATOM 2766 C CA . HIS B 1 112 ? 2.709 13.125 11.82 1 96.31 112 HIS B CA 1
ATOM 2767 C C . HIS B 1 112 ? 2.365 11.953 12.734 1 96.31 112 HIS B C 1
ATOM 2769 O O . HIS B 1 112 ? 3.162 11.586 13.602 1 96.31 112 HIS B O 1
ATOM 2775 N N . GLY B 1 113 ? 1.195 11.344 12.562 1 97.06 113 GLY B N 1
ATOM 2776 C CA . GLY B 1 113 ? 0.735 10.266 13.414 1 97.06 113 GLY B CA 1
ATOM 2777 C C . GLY B 1 113 ? 1.604 9.023 13.336 1 97.06 113 GLY B C 1
ATOM 2778 O O . GLY B 1 113 ? 1.531 8.148 14.195 1 97.06 113 GLY B O 1
ATOM 2779 N N . ASN B 1 114 ? 2.447 8.938 12.328 1 98.44 114 ASN B N 1
ATOM 2780 C CA . ASN B 1 114 ? 3.312 7.781 12.125 1 98.44 114 ASN B CA 1
ATOM 2781 C C . ASN B 1 114 ? 4.582 7.879 12.969 1 98.44 114 ASN B C 1
ATOM 2783 O O . ASN B 1 114 ? 5.312 6.898 13.109 1 98.44 114 ASN B O 1
ATOM 2787 N N . GLN B 1 115 ? 4.883 9.055 13.516 1 97.06 115 GLN B N 1
ATOM 2788 C CA . GLN B 1 115 ? 6.184 9.344 14.109 1 97.06 115 GLN B CA 1
ATOM 2789 C C . GLN B 1 115 ? 6.512 8.359 15.227 1 97.06 115 GLN B C 1
ATOM 2791 O O . GLN B 1 115 ? 7.648 7.887 15.336 1 97.06 115 GLN B O 1
ATOM 2796 N N . ASN B 1 116 ? 5.551 8.07 16.031 1 96.94 116 ASN B N 1
ATOM 2797 C CA . ASN B 1 116 ? 5.812 7.176 17.156 1 96.94 116 ASN B CA 1
ATOM 2798 C C . ASN B 1 116 ? 6.086 5.75 16.688 1 96.94 116 ASN B C 1
ATOM 2800 O O . ASN B 1 116 ? 6.719 4.969 17.406 1 96.94 116 ASN B O 1
ATOM 2804 N N . SER B 1 117 ? 5.559 5.348 15.531 1 98 117 SER B N 1
ATOM 2805 C CA . SER B 1 117 ? 5.793 4.016 14.984 1 98 117 SER B CA 1
ATOM 2806 C C . SER B 1 117 ? 7.227 3.873 14.484 1 98 117 SER B C 1
ATOM 2808 O O . SER B 1 117 ? 7.754 2.762 14.406 1 98 117 SER B O 1
ATOM 2810 N N . ILE B 1 118 ? 7.816 4.961 14.117 1 98.25 118 ILE B N 1
ATOM 2811 C CA . ILE B 1 118 ? 9.125 4.852 13.477 1 98.25 118 ILE B CA 1
ATOM 2812 C C . ILE B 1 118 ? 10.203 5.387 14.414 1 98.25 118 ILE B C 1
ATOM 2814 O O . ILE B 1 118 ? 11.391 5.344 14.094 1 98.25 118 ILE B O 1
ATOM 2818 N N . LYS B 1 119 ? 9.602 5.816 15.625 1 94.94 119 LYS B N 1
ATOM 2819 C CA . LYS B 1 119 ? 10.547 6.301 16.625 1 94.94 119 LYS B CA 1
ATOM 2820 C C . LYS B 1 119 ? 11.477 5.184 17.094 1 94.94 119 LYS B C 1
ATOM 2822 O O . LYS B 1 119 ? 11.008 4.125 17.531 1 94.94 119 LYS B O 1
ATOM 2827 N N . ASN B 1 120 ? 12.742 5.168 16.938 1 95.62 120 ASN B N 1
ATOM 2828 C CA . ASN B 1 120 ? 13.766 4.234 17.375 1 95.62 120 ASN B CA 1
ATOM 2829 C C . ASN B 1 120 ? 13.766 2.957 16.547 1 95.62 120 ASN B C 1
ATOM 2831 O O . ASN B 1 120 ? 14.273 1.924 16.984 1 95.62 120 ASN B O 1
ATOM 2835 N N . ILE B 1 121 ? 13 2.965 15.445 1 97.75 121 ILE B N 1
ATOM 2836 C CA . ILE B 1 121 ? 12.922 1.774 14.602 1 97.75 121 ILE B CA 1
ATOM 2837 C C . ILE B 1 121 ? 14.328 1.376 14.156 1 97.75 121 ILE B C 1
ATOM 2839 O O . ILE B 1 121 ? 14.617 0.19 13.977 1 97.75 121 ILE B O 1
ATOM 2843 N N . ASP B 1 122 ? 15.156 2.346 14.047 1 97.44 122 ASP B N 1
ATOM 2844 C CA . ASP B 1 122 ? 16.531 2.1 13.656 1 97.44 122 ASP B CA 1
ATOM 2845 C C . ASP B 1 122 ? 17.266 1.248 14.703 1 97.44 122 ASP B C 1
ATOM 2847 O O . ASP B 1 122 ? 17.906 0.257 14.359 1 97.44 122 ASP B O 1
ATOM 2851 N N . VAL B 1 123 ? 17.094 1.552 15.953 1 97.62 123 VAL B N 1
ATOM 2852 C CA . VAL B 1 123 ? 17.734 0.835 17.062 1 97.62 123 VAL B CA 1
ATOM 2853 C C . VAL B 1 123 ? 17.203 -0.593 17.125 1 97.62 123 VAL B C 1
ATOM 2855 O O . VAL B 1 123 ? 17.969 -1.548 17.234 1 97.62 123 VAL B O 1
ATOM 2858 N N . LYS B 1 124 ? 15.914 -0.694 17.016 1 97.5 124 LYS B N 1
ATOM 2859 C CA . LYS B 1 124 ? 15.266 -2 17.062 1 97.5 124 LYS B CA 1
ATOM 2860 C C . LYS B 1 124 ? 15.781 -2.908 15.945 1 97.5 124 LYS B C 1
ATOM 2862 O O . LYS B 1 124 ? 16.125 -4.062 16.188 1 97.5 124 LYS B O 1
ATOM 2867 N N . LEU B 1 125 ? 15.82 -2.389 14.75 1 98.12 125 LEU B N 1
ATOM 2868 C CA . LEU B 1 125 ? 16.172 -3.195 13.586 1 98.12 125 LEU B CA 1
ATOM 2869 C C . LEU B 1 125 ? 17.656 -3.527 13.586 1 98.12 125 LEU B C 1
ATOM 2871 O O . LEU B 1 125 ? 18.062 -4.594 13.117 1 98.12 125 LEU B O 1
ATOM 2875 N N . LYS B 1 126 ? 18.484 -2.609 14.117 1 97.56 126 LYS B N 1
ATOM 2876 C CA . LYS B 1 126 ? 19.906 -2.914 14.297 1 97.56 126 LYS B CA 1
ATOM 2877 C C . LYS B 1 126 ? 20.094 -4.117 15.211 1 97.56 126 LYS B C 1
ATOM 2879 O O . LYS B 1 126 ? 20.891 -5.008 14.922 1 97.56 126 LYS B O 1
ATOM 2884 N N . LYS B 1 127 ? 19.359 -4.137 16.266 1 97.62 127 LYS B N 1
ATOM 2885 C CA . LYS B 1 127 ? 19.438 -5.238 17.219 1 97.62 127 LYS B CA 1
ATOM 2886 C C . LYS B 1 127 ? 18.953 -6.543 16.594 1 97.62 127 LYS B C 1
ATOM 2888 O O . LYS B 1 127 ? 19.641 -7.559 16.656 1 97.62 127 LYS B O 1
ATOM 2893 N N . ILE B 1 128 ? 17.781 -6.484 15.945 1 97 128 ILE B N 1
ATOM 2894 C CA . ILE B 1 128 ? 17.156 -7.66 15.359 1 97 128 ILE B CA 1
ATOM 2895 C C . ILE B 1 128 ? 18.078 -8.258 14.297 1 97 128 ILE B C 1
ATOM 2897 O O . ILE B 1 128 ? 18.141 -9.484 14.148 1 97 128 ILE B O 1
ATOM 2901 N N . SER B 1 129 ? 18.797 -7.406 13.578 1 97.69 129 SER B N 1
ATOM 2902 C CA . SER B 1 129 ? 19.609 -7.855 12.445 1 97.69 129 SER B CA 1
ATOM 2903 C C . SER B 1 129 ? 21.062 -8.094 12.852 1 97.69 129 SER B C 1
ATOM 2905 O O . SER B 1 129 ? 21.891 -8.406 12.008 1 97.69 129 SER B O 1
ATOM 2907 N N . LYS B 1 130 ? 21.375 -7.898 14.133 1 97.69 130 LYS B N 1
ATOM 2908 C CA . LYS B 1 130 ? 22.75 -8 14.609 1 97.69 130 LYS B CA 1
ATOM 2909 C C . LYS B 1 130 ? 23.672 -7.062 13.844 1 97.69 130 LYS B C 1
ATOM 2911 O O . LYS B 1 130 ? 24.719 -7.488 13.336 1 97.69 130 LYS B O 1
ATOM 2916 N N . ASN B 1 131 ? 23.188 -5.875 13.625 1 96.75 131 ASN B N 1
ATOM 2917 C CA . ASN B 1 131 ? 23.938 -4.75 13.07 1 96.75 131 ASN B CA 1
ATOM 2918 C C . ASN B 1 131 ? 24.125 -4.895 11.57 1 96.75 131 ASN B C 1
ATOM 2920 O O . ASN B 1 131 ? 25 -4.246 10.984 1 96.75 131 ASN B O 1
ATOM 2924 N N . ARG B 1 132 ? 23.344 -5.707 10.914 1 97.62 132 ARG B N 1
ATOM 2925 C CA . ARG B 1 132 ? 23.516 -5.91 9.477 1 97.62 132 ARG B CA 1
ATOM 2926 C C . ARG B 1 132 ? 22.641 -4.945 8.68 1 97.62 132 ARG B C 1
ATOM 2928 O O . ARG B 1 132 ? 22.844 -4.766 7.477 1 97.62 132 ARG B O 1
ATOM 2935 N N . LEU B 1 133 ? 21.672 -4.371 9.344 1 97.44 133 LEU B N 1
ATOM 2936 C CA . LEU B 1 133 ? 20.734 -3.453 8.703 1 97.44 133 LEU B CA 1
ATOM 2937 C C . LEU B 1 133 ? 20.922 -2.031 9.219 1 97.44 133 LEU B C 1
ATOM 2939 O O . LEU B 1 133 ? 21.031 -1.813 10.43 1 97.44 133 LEU B O 1
ATOM 2943 N N . GLU B 1 134 ? 21.047 -1.082 8.359 1 97.25 134 GLU B N 1
ATOM 2944 C CA . GLU B 1 134 ? 21.047 0.344 8.68 1 97.25 134 GLU B CA 1
ATOM 2945 C C . GLU B 1 134 ? 19.766 1.02 8.18 1 97.25 134 GLU B C 1
ATOM 2947 O O . GLU B 1 134 ? 19.531 1.114 6.977 1 97.25 134 GLU B O 1
ATOM 2952 N N . VAL B 1 135 ? 18.984 1.472 9.094 1 98.44 135 VAL B N 1
ATOM 2953 C CA . VAL B 1 135 ? 17.688 2.086 8.766 1 98.44 135 VAL B CA 1
ATOM 2954 C C . VAL B 1 135 ? 17.672 3.531 9.258 1 98.44 135 VAL B C 1
ATOM 2956 O O . VAL B 1 135 ? 18.062 3.812 10.398 1 98.44 135 VAL B O 1
ATOM 2959 N N . PHE B 1 136 ? 17.234 4.453 8.422 1 98.31 136 PHE B N 1
ATOM 2960 C CA . PHE B 1 136 ? 17.172 5.875 8.734 1 98.31 136 PHE B CA 1
ATOM 2961 C C . PHE B 1 136 ? 15.766 6.422 8.516 1 98.31 136 PHE B C 1
ATOM 2963 O O . PHE B 1 136 ? 15.352 6.652 7.379 1 98.31 136 PHE B O 1
ATOM 2970 N N . PRO B 1 137 ? 15.031 6.672 9.562 1 98.56 137 PRO B N 1
ATOM 2971 C CA . PRO B 1 137 ? 13.711 7.297 9.422 1 98.56 137 PRO B CA 1
ATOM 2972 C C . PRO B 1 137 ? 13.789 8.82 9.336 1 98.56 137 PRO B C 1
ATOM 2974 O O . PRO B 1 137 ? 14.508 9.453 10.117 1 98.56 137 PRO B O 1
ATOM 2977 N N . PHE B 1 138 ? 13.078 9.398 8.352 1 98.44 138 PHE B N 1
ATOM 2978 C CA . PHE B 1 138 ? 12.984 10.844 8.188 1 98.44 138 PHE B CA 1
ATOM 2979 C C . PHE B 1 138 ? 11.539 11.258 7.926 1 98.44 138 PHE B C 1
ATOM 2981 O O . PHE B 1 138 ? 10.789 10.539 7.262 1 98.44 138 PHE B O 1
ATOM 2988 N N . SER B 1 139 ? 11.133 12.336 8.445 1 98.25 139 SER B N 1
ATOM 2989 C CA . SER B 1 139 ? 9.883 12.984 8.047 1 98.25 139 SER B CA 1
ATOM 2990 C C . SER B 1 139 ? 10.141 14.133 7.074 1 98.25 139 SER B C 1
ATOM 2992 O O . SER B 1 139 ? 10.906 15.047 7.371 1 98.25 139 SER B O 1
ATOM 2994 N N . TYR B 1 140 ? 9.484 14.109 5.922 1 98.31 140 TYR B N 1
ATOM 2995 C CA . TYR B 1 140 ? 9.898 14.992 4.84 1 98.31 140 TYR B CA 1
ATOM 2996 C C . TYR B 1 140 ? 9.742 16.453 5.242 1 98.31 140 TYR B C 1
ATOM 2998 O O . TYR B 1 140 ? 10.484 17.312 4.766 1 98.31 140 TYR B O 1
ATOM 3006 N N . TRP B 1 141 ? 8.805 16.75 6.195 1 97.5 141 TRP B N 1
ATOM 3007 C CA . TRP B 1 141 ? 8.492 18.141 6.508 1 97.5 141 TRP B CA 1
ATOM 3008 C C . TRP B 1 141 ? 9.578 18.766 7.375 1 97.5 141 TRP B C 1
ATOM 3010 O O . TRP B 1 141 ? 9.547 19.969 7.648 1 97.5 141 TRP B O 1
ATOM 3020 N N . HIS B 1 142 ? 10.523 18.016 7.875 1 97.5 142 HIS B N 1
ATOM 3021 C CA . HIS B 1 142 ? 11.648 18.562 8.625 1 97.5 142 HIS B CA 1
ATOM 3022 C C . HIS B 1 142 ? 12.703 19.141 7.695 1 97.5 142 HIS B C 1
ATOM 3024 O O . HIS B 1 142 ? 13.695 19.719 8.156 1 97.5 142 HIS B O 1
ATOM 3030 N N . TYR B 1 143 ? 12.477 19.094 6.441 1 97.88 143 TYR B N 1
ATOM 3031 C CA . TYR B 1 143 ? 13.484 19.5 5.477 1 97.88 143 TYR B CA 1
ATOM 3032 C C . TYR B 1 143 ? 12.977 20.625 4.582 1 97.88 143 TYR B C 1
ATOM 3034 O O . TYR B 1 143 ? 13.383 20.734 3.424 1 97.88 143 TYR B O 1
ATOM 3042 N N . MET B 1 144 ? 12.086 21.359 5.086 1 95.94 144 MET B N 1
ATOM 3043 C CA . MET B 1 144 ? 11.602 22.594 4.477 1 95.94 144 MET B CA 1
ATOM 3044 C C . MET B 1 144 ? 11.727 23.766 5.449 1 95.94 144 MET B C 1
ATOM 3046 O O . MET B 1 144 ? 11.797 23.562 6.66 1 95.94 144 MET B O 1
ATOM 3050 N N . GLY B 1 145 ? 11.852 24.984 4.961 1 91.19 145 GLY B N 1
ATOM 3051 C CA . GLY B 1 145 ? 12.039 26.172 5.773 1 91.19 145 GLY B CA 1
ATOM 3052 C C . GLY B 1 145 ? 10.742 26.734 6.324 1 91.19 145 GLY B C 1
ATOM 3053 O O . GLY B 1 145 ? 10.742 27.75 7.027 1 91.19 145 GLY B O 1
ATOM 3054 N N . ARG B 1 146 ? 9.688 26.094 6.055 1 86.38 146 ARG B N 1
ATOM 3055 C CA . ARG B 1 146 ? 8.367 26.531 6.5 1 86.38 146 ARG B CA 1
ATOM 3056 C C . ARG B 1 146 ? 7.828 25.609 7.594 1 86.38 146 ARG B C 1
ATOM 3058 O O . ARG B 1 146 ? 8.266 24.469 7.723 1 86.38 146 ARG B O 1
ATOM 3065 N N . ASP B 1 147 ? 6.969 26.172 8.352 1 84.5 147 ASP B N 1
ATOM 3066 C CA . ASP B 1 147 ? 6.328 25.328 9.359 1 84.5 147 ASP B CA 1
ATOM 3067 C C . ASP B 1 147 ? 5.352 24.344 8.719 1 84.5 147 ASP B C 1
ATOM 3069 O O . ASP B 1 147 ? 4.68 24.688 7.738 1 84.5 147 ASP B O 1
ATOM 3073 N N . PHE B 1 148 ? 5.316 23.188 9.219 1 79.62 148 PHE B N 1
ATOM 3074 C CA . PHE B 1 148 ? 4.367 22.172 8.758 1 79.62 148 PHE B CA 1
ATOM 3075 C C . PHE B 1 148 ? 2.945 22.547 9.156 1 79.62 148 PHE B C 1
ATOM 3077 O O . PHE B 1 148 ? 2.717 23.094 10.234 1 79.62 148 PHE B O 1
ATOM 3084 N N . ASP B 1 149 ? 2.117 22.391 8.227 1 94.25 149 ASP B N 1
ATOM 3085 C CA . ASP B 1 149 ? 0.689 22.578 8.461 1 94.25 149 ASP B CA 1
ATOM 3086 C C . ASP B 1 149 ? -0.1 21.328 8.039 1 94.25 149 ASP B C 1
ATOM 3088 O O . ASP B 1 149 ? 0.484 20.328 7.648 1 94.25 149 ASP B O 1
ATOM 3092 N N . HIS B 1 150 ? -1.334 21.281 8.305 1 97.31 150 HIS B N 1
ATOM 3093 C CA . HIS B 1 150 ? -2.244 20.234 7.871 1 97.31 150 HIS B CA 1
ATOM 3094 C C . HIS B 1 150 ? -3.359 20.797 6.996 1 97.31 150 HIS B C 1
ATOM 3096 O O . HIS B 1 150 ? -4.211 21.547 7.473 1 97.31 150 HIS B O 1
ATOM 3102 N N . ALA B 1 151 ? -3.314 20.391 5.723 1 98.38 151 ALA B N 1
ATOM 3103 C CA . ALA B 1 151 ? -4.277 20.906 4.754 1 98.38 151 ALA B CA 1
ATOM 3104 C C . ALA B 1 151 ? -4.207 22.422 4.672 1 98.38 151 ALA B C 1
ATOM 3106 O O . ALA B 1 151 ? -5.211 23.078 4.387 1 98.38 151 ALA B O 1
ATOM 3107 N N . GLY B 1 152 ? -3.129 22.984 5.098 1 98 152 GLY B N 1
ATOM 3108 C CA . GLY B 1 152 ? -2.904 24.422 5.008 1 98 152 GLY B CA 1
ATOM 3109 C C . GLY B 1 152 ? -2.197 24.828 3.732 1 98 152 GLY B C 1
ATOM 3110 O O . GLY B 1 152 ? -2.42 24.25 2.674 1 98 152 GLY B O 1
ATOM 3111 N N . PHE B 1 153 ? -1.406 25.891 3.836 1 98 153 PHE B N 1
ATOM 3112 C CA . PHE B 1 153 ? -0.725 26.453 2.678 1 98 153 PHE B CA 1
ATOM 3113 C C . PHE B 1 153 ? 0.28 25.469 2.102 1 98 153 PHE B C 1
ATOM 3115 O O . PHE B 1 153 ? 0.311 25.234 0.89 1 98 153 PHE B O 1
ATOM 3122 N N . VAL B 1 154 ? 1.105 24.812 2.945 1 98.12 154 VAL B N 1
ATOM 3123 C CA . VAL B 1 154 ? 2.213 23.969 2.506 1 98.12 154 VAL B CA 1
ATOM 3124 C C . VAL B 1 154 ? 1.668 22.703 1.849 1 98.12 154 VAL B C 1
ATOM 3126 O O . VAL B 1 154 ? 1.973 22.422 0.688 1 98.12 154 VAL B O 1
ATOM 3129 N N . GLU B 1 155 ? 0.824 21.953 2.537 1 98.69 155 GLU B N 1
ATOM 3130 C CA . GLU B 1 155 ? 0.318 20.688 1.998 1 98.69 155 GLU B CA 1
ATOM 3131 C C . GLU B 1 155 ? -0.523 20.922 0.747 1 98.69 155 GLU B C 1
ATOM 3133 O O . GLU B 1 155 ? -0.463 20.141 -0.204 1 98.69 155 GLU B O 1
ATOM 3138 N N . THR B 1 156 ? -1.306 22 0.805 1 98.81 156 THR B N 1
ATOM 3139 C CA . THR B 1 156 ? -2.113 22.312 -0.366 1 98.81 156 THR B CA 1
ATOM 3140 C C . THR B 1 156 ? -1.227 22.672 -1.557 1 98.81 156 THR B C 1
ATOM 3142 O O . THR B 1 156 ? -1.468 22.203 -2.674 1 98.81 156 THR B O 1
ATOM 3145 N N . SER B 1 157 ? -0.201 23.438 -1.32 1 98.75 157 SER B N 1
ATOM 3146 C CA . SER B 1 157 ? 0.733 23.781 -2.387 1 98.75 157 SER B CA 1
ATOM 3147 C C . SER B 1 157 ? 1.43 22.547 -2.938 1 98.75 157 SER B C 1
ATOM 3149 O O . SER B 1 157 ? 1.553 22.391 -4.152 1 98.75 157 SER B O 1
ATOM 3151 N N . LEU B 1 158 ? 1.883 21.688 -2.061 1 98.88 158 LEU B N 1
ATOM 3152 C CA . LEU B 1 158 ? 2.52 20.438 -2.48 1 98.88 158 LEU B CA 1
ATOM 3153 C C . LEU B 1 158 ? 1.564 19.594 -3.32 1 98.88 158 LEU B C 1
ATOM 3155 O O . LEU B 1 158 ? 1.957 19.047 -4.355 1 98.88 158 LEU B O 1
ATOM 3159 N N . MET B 1 159 ? 0.338 19.516 -2.9 1 98.88 159 MET B N 1
ATOM 3160 C CA . MET B 1 159 ? -0.646 18.75 -3.646 1 98.88 159 MET B CA 1
ATOM 3161 C C . MET B 1 159 ? -0.882 19.344 -5.027 1 98.88 159 MET B C 1
ATOM 3163 O O . MET B 1 159 ? -0.972 18.609 -6.02 1 98.88 159 MET B O 1
ATOM 3167 N N . LEU B 1 160 ? -0.953 20.625 -5.109 1 98.88 160 LEU B N 1
ATOM 3168 C CA . LEU B 1 160 ? -1.135 21.281 -6.395 1 98.88 160 LEU B CA 1
ATOM 3169 C C . LEU B 1 160 ? 0.032 20.984 -7.328 1 98.88 160 LEU B C 1
ATOM 3171 O O . LEU B 1 160 ? -0.135 20.969 -8.555 1 98.88 160 LEU B O 1
ATOM 3175 N N . ALA B 1 161 ? 1.193 20.734 -6.777 1 98.88 161 ALA B N 1
ATOM 3176 C CA . ALA B 1 161 ? 2.383 20.438 -7.574 1 98.88 161 ALA B CA 1
ATOM 3177 C C . ALA B 1 161 ? 2.383 19 -8.047 1 98.88 161 ALA B C 1
ATOM 3179 O O . ALA B 1 161 ? 2.938 18.688 -9.102 1 98.88 161 ALA B O 1
ATOM 3180 N N . VAL B 1 162 ? 1.723 18.094 -7.285 1 98.69 162 VAL B N 1
ATOM 3181 C CA . VAL B 1 162 ? 1.977 16.688 -7.57 1 98.69 162 VAL B CA 1
ATOM 3182 C C . VAL B 1 162 ? 0.69 16.016 -8.047 1 98.69 162 VAL B C 1
ATOM 3184 O O . VAL B 1 162 ? 0.706 14.852 -8.461 1 98.69 162 VAL B O 1
ATOM 3187 N N . SER B 1 163 ? -0.43 16.656 -7.984 1 98.44 163 SER B N 1
ATOM 3188 C CA . SER B 1 163 ? -1.712 16.047 -8.312 1 98.44 163 SER B CA 1
ATOM 3189 C C . SER B 1 163 ? -2.678 17.062 -8.906 1 98.44 163 SER B C 1
ATOM 3191 O O . SER B 1 163 ? -2.564 18.266 -8.633 1 98.44 163 SER B O 1
ATOM 3193 N N . LYS B 1 164 ? -3.658 16.641 -9.68 1 98.19 164 LYS B N 1
ATOM 3194 C CA . LYS B 1 164 ? -4.742 17.484 -10.18 1 98.19 164 LYS B CA 1
ATOM 3195 C C . LYS B 1 164 ? -5.992 17.344 -9.32 1 98.19 164 LYS B C 1
ATOM 3197 O O . LYS B 1 164 ? -6.98 18.047 -9.539 1 98.19 164 LYS B O 1
ATOM 3202 N N . ASN B 1 165 ? -5.934 16.469 -8.336 1 98.38 165 ASN B N 1
ATOM 3203 C CA . ASN B 1 165 ? -7.09 16.172 -7.496 1 98.38 165 ASN B CA 1
ATOM 3204 C C . ASN B 1 165 ? -7.188 17.125 -6.312 1 98.38 165 ASN B C 1
ATOM 3206 O O . ASN B 1 165 ? -7.133 16.703 -5.16 1 98.38 165 ASN B O 1
ATOM 3210 N N . VAL B 1 166 ? -7.324 18.422 -6.621 1 98.81 166 VAL B N 1
ATOM 3211 C CA . VAL B 1 166 ? -7.457 19.484 -5.633 1 98.81 166 VAL B CA 1
ATOM 3212 C C . VAL B 1 166 ? -8.641 20.375 -5.996 1 98.81 166 VAL B C 1
ATOM 3214 O O . VAL B 1 166 ? -8.797 20.781 -7.152 1 98.81 166 VAL B O 1
ATOM 3217 N N . LYS B 1 167 ? -9.469 20.688 -5.047 1 98.62 167 LYS B N 1
ATOM 3218 C CA . LYS B 1 167 ? -10.617 21.562 -5.258 1 98.62 167 LYS B CA 1
ATOM 3219 C C . LYS B 1 167 ? -10.445 22.875 -4.504 1 98.62 167 LYS B C 1
ATOM 3221 O O . LYS B 1 167 ? -11.086 23.094 -3.473 1 98.62 167 LYS B O 1
ATOM 3226 N N . MET B 1 168 ? -9.797 23.797 -5.074 1 98.62 168 MET B N 1
ATOM 3227 C CA . MET B 1 168 ? -9.383 25.016 -4.391 1 98.62 168 MET B CA 1
ATOM 3228 C C . MET B 1 168 ? -10.594 25.859 -4.012 1 98.62 168 MET B C 1
ATOM 3230 O O . MET B 1 168 ? -10.547 26.609 -3.033 1 98.62 168 MET B O 1
ATOM 3234 N N . LYS B 1 169 ? -11.688 25.703 -4.715 1 98.38 169 LYS B N 1
ATOM 3235 C CA . LYS B 1 169 ? -12.891 26.469 -4.418 1 98.38 169 LYS B CA 1
ATOM 3236 C C . LYS B 1 169 ? -13.445 26.125 -3.039 1 98.38 169 LYS B C 1
ATOM 3238 O O . LYS B 1 169 ? -14.203 26.891 -2.451 1 98.38 169 LYS B O 1
ATOM 3243 N N . LEU B 1 170 ? -13.031 24.984 -2.516 1 98.5 170 LEU B N 1
ATOM 3244 C CA . LEU B 1 170 ? -13.539 24.516 -1.229 1 98.5 170 LEU B CA 1
ATOM 3245 C C . LEU B 1 170 ? -12.539 24.797 -0.112 1 98.5 170 LEU B C 1
ATOM 3247 O O . LEU B 1 170 ? -12.789 24.469 1.05 1 98.5 170 LEU B O 1
ATOM 3251 N N . ALA B 1 171 ? -11.391 25.422 -0.44 1 98.44 171 ALA B N 1
ATOM 3252 C CA . ALA B 1 171 ? -10.352 25.719 0.548 1 98.44 171 ALA B CA 1
ATOM 3253 C C . ALA B 1 171 ? -10.805 26.812 1.513 1 98.44 171 ALA B C 1
ATOM 3255 O O . ALA B 1 171 ? -11.297 27.859 1.086 1 98.44 171 ALA B O 1
ATOM 3256 N N . LYS B 1 172 ? -10.688 26.5 2.799 1 97.44 172 LYS B N 1
ATOM 3257 C CA . LYS B 1 172 ? -11.031 27.453 3.844 1 97.44 172 LYS B CA 1
ATOM 3258 C C . LYS B 1 172 ? -9.945 27.5 4.922 1 97.44 172 LYS B C 1
ATOM 3260 O O . LYS B 1 172 ? -9.383 26.469 5.293 1 97.44 172 LYS B O 1
ATOM 3265 N N . LYS B 1 173 ? -9.805 28.672 5.418 1 97.12 173 LYS B N 1
ATOM 3266 C CA . LYS B 1 173 ? -8.867 28.859 6.52 1 97.12 173 LYS B CA 1
ATOM 3267 C C . LYS B 1 173 ? -9.281 28.047 7.746 1 97.12 173 LYS B C 1
ATOM 3269 O O . LYS B 1 173 ? -10.477 27.953 8.055 1 97.12 173 LYS B O 1
ATOM 3274 N N . GLY B 1 174 ? -8.242 27.422 8.367 1 96.88 174 GLY B N 1
ATOM 3275 C CA . GLY B 1 174 ? -8.492 26.703 9.609 1 96.88 174 GLY B CA 1
ATOM 3276 C C . GLY B 1 174 ? -7.816 27.328 10.812 1 96.88 174 GLY B C 1
ATOM 3277 O O . GLY B 1 174 ? -7.832 28.547 10.969 1 96.88 174 GLY B O 1
ATOM 3278 N N . LEU B 1 175 ? -7.332 26.5 11.711 1 95.69 175 LEU B N 1
ATOM 3279 C CA . LEU B 1 175 ? -6.656 26.953 12.93 1 95.69 175 LEU B CA 1
ATOM 3280 C C . LEU B 1 175 ? -5.395 27.734 12.586 1 95.69 175 LEU B C 1
ATOM 3282 O O . LEU B 1 175 ? -4.555 27.266 11.812 1 95.69 175 LEU B O 1
ATOM 3286 N N . ILE B 1 176 ? -5.305 28.953 13.078 1 94.38 176 ILE B N 1
ATOM 3287 C CA . ILE B 1 176 ? -4.129 29.812 12.938 1 94.38 176 ILE B CA 1
ATOM 3288 C C . ILE B 1 176 ? -3.471 30.016 14.297 1 94.38 176 ILE B C 1
ATOM 3290 O O . ILE B 1 176 ? -4.129 30.422 15.258 1 94.38 176 ILE B O 1
ATOM 3294 N N . THR B 1 177 ? -2.17 29.719 14.32 1 90.94 177 THR B N 1
ATOM 3295 C CA . THR B 1 177 ? -1.529 29.766 15.633 1 90.94 177 THR B CA 1
ATOM 3296 C C . THR B 1 177 ? -0.525 30.906 15.711 1 90.94 177 THR B C 1
ATOM 3298 O O . THR B 1 177 ? 0.132 31.094 16.734 1 90.94 177 THR B O 1
ATOM 3301 N N . GLU B 1 178 ? -0.336 31.688 14.719 1 87.19 178 GLU B N 1
ATOM 3302 C CA . GLU B 1 178 ? 0.686 32.719 14.641 1 87.19 178 GLU B CA 1
ATOM 3303 C C . GLU B 1 178 ? 0.56 33.719 15.805 1 87.19 178 GLU B C 1
ATOM 3305 O O . GLU B 1 178 ? 1.562 34.25 16.297 1 87.19 178 GLU B O 1
ATOM 3310 N N . LYS B 1 179 ? -0.586 33.969 16.297 1 90.12 179 LYS B N 1
ATOM 3311 C CA . LYS B 1 179 ? -0.784 34.969 17.328 1 90.12 179 LYS B CA 1
ATOM 3312 C C . LYS B 1 179 ? -0.9 34.344 18.719 1 90.12 179 LYS B C 1
ATOM 3314 O O . LYS B 1 179 ? -1.122 35.062 19.703 1 90.12 179 LYS B O 1
ATOM 3319 N N . MET B 1 180 ? -0.632 33.062 18.75 1 92.56 180 MET B N 1
ATOM 3320 C CA . MET B 1 180 ? -0.776 32.375 20.031 1 92.56 180 MET B CA 1
ATOM 3321 C C . MET B 1 180 ? 0.541 32.375 20.797 1 92.56 180 MET B C 1
ATOM 3323 O O . MET B 1 180 ? 1.616 32.375 20.188 1 92.56 180 MET B O 1
ATOM 3327 N N . THR B 1 181 ? 0.406 32.344 22.094 1 94.75 181 THR B N 1
ATOM 3328 C CA . THR B 1 181 ? 1.589 32.188 22.938 1 94.75 181 THR B CA 1
ATOM 3329 C C . THR B 1 181 ? 2.119 30.75 22.859 1 94.75 181 THR B C 1
ATOM 3331 O O . THR B 1 181 ? 1.418 29.844 22.391 1 94.75 181 THR B O 1
ATOM 3334 N N . LYS B 1 182 ? 3.336 30.609 23.297 1 93.38 182 LYS B N 1
ATOM 3335 C CA . LYS B 1 182 ? 3.941 29.281 23.328 1 93.38 182 LYS B CA 1
ATOM 3336 C C . LYS B 1 182 ? 3.107 28.312 24.156 1 93.38 182 LYS B C 1
ATOM 3338 O O . LYS B 1 182 ? 2.953 27.141 23.781 1 93.38 182 LYS B O 1
ATOM 3343 N N . GLN B 1 183 ? 2.627 28.812 25.203 1 94.69 183 GLN B N 1
ATOM 3344 C CA . GLN B 1 183 ? 1.813 28 26.094 1 94.69 183 GLN B CA 1
ATOM 3345 C C . GLN B 1 183 ? 0.501 27.594 25.422 1 94.69 183 GLN B C 1
ATOM 3347 O O . GLN B 1 183 ? 0.047 26.453 25.578 1 94.69 183 GLN B O 1
ATOM 3352 N N . GLU B 1 184 ? -0.053 28.5 24.703 1 94.06 184 GLU B N 1
ATOM 3353 C CA . GLU B 1 184 ? -1.293 28.234 23.984 1 94.06 184 GLU B CA 1
ATOM 3354 C C . GLU B 1 184 ? -1.072 27.219 22.875 1 94.06 184 GLU B C 1
ATOM 3356 O O . GLU B 1 184 ? -1.896 26.312 22.672 1 94.06 184 GLU B O 1
ATOM 3361 N N . ILE B 1 185 ? -0.036 27.391 22.266 1 92.19 185 ILE B N 1
ATOM 3362 C CA . ILE B 1 185 ? 0.303 26.484 21.172 1 92.19 185 ILE B CA 1
ATOM 3363 C C . ILE B 1 185 ? 0.495 25.062 21.719 1 92.19 185 ILE B C 1
ATOM 3365 O O . ILE B 1 185 ? -0.005 24.094 21.141 1 92.19 185 ILE B O 1
ATOM 3369 N N . LYS B 1 186 ? 1.201 24.969 22.781 1 93.44 186 LYS B N 1
ATOM 3370 C CA . LYS B 1 186 ? 1.424 23.672 23.406 1 93.44 186 LYS B CA 1
ATOM 3371 C C . LYS B 1 186 ? 0.101 23 23.75 1 93.44 186 LYS B C 1
ATOM 3373 O O . LYS B 1 186 ? -0.054 21.797 23.562 1 93.44 186 LYS B O 1
ATOM 3378 N N . LYS B 1 187 ? -0.806 23.781 24.219 1 94.25 187 LYS B N 1
ATOM 3379 C CA . LYS B 1 187 ? -2.119 23.266 24.578 1 94.25 187 LYS B CA 1
ATOM 3380 C C . LYS B 1 187 ? -2.881 22.781 23.344 1 94.25 187 LYS B C 1
ATOM 3382 O O . LYS B 1 187 ? -3.514 21.719 23.375 1 94.25 187 LYS B O 1
ATOM 3387 N N . VAL B 1 188 ? -2.775 23.531 22.359 1 93 188 VAL B N 1
ATOM 3388 C CA . VAL B 1 188 ? -3.494 23.203 21.141 1 93 188 VAL B CA 1
ATOM 3389 C C . VAL B 1 188 ? -2.891 21.953 20.5 1 93 188 VAL B C 1
ATOM 3391 O O . VAL B 1 188 ? -3.617 21.094 20 1 93 188 VAL B O 1
ATOM 3394 N N . VAL B 1 189 ? -1.606 21.875 20.531 1 91.5 189 VAL B N 1
ATOM 3395 C CA . VAL B 1 189 ? -0.913 20.719 19.969 1 91.5 189 VAL B CA 1
ATOM 3396 C C . VAL B 1 189 ? -1.3 19.469 20.734 1 91.5 189 VAL B C 1
ATOM 3398 O O . VAL B 1 189 ? -1.57 18.422 20.141 1 91.5 189 VAL B O 1
ATOM 3401 N N . LYS B 1 190 ? -1.354 19.578 22 1 93.31 190 LYS B N 1
ATOM 3402 C CA . LYS B 1 190 ? -1.764 18.469 22.844 1 93.31 190 LYS B CA 1
ATOM 3403 C C . LYS B 1 190 ? -3.197 18.031 22.531 1 93.31 190 LYS B C 1
ATOM 3405 O O . LYS B 1 190 ? -3.492 16.844 22.453 1 93.31 190 LYS B O 1
ATOM 3410 N N . LEU B 1 191 ? -4.047 19 22.344 1 93.88 191 LEU B N 1
ATOM 3411 C CA . LEU B 1 191 ? -5.441 18.719 22.016 1 93.88 191 LEU B CA 1
ATOM 3412 C C . LEU B 1 191 ? -5.547 18.047 20.641 1 93.88 191 LEU B C 1
ATOM 3414 O O . LEU B 1 191 ? -6.316 17.109 20.469 1 93.88 191 LEU B O 1
ATOM 3418 N N . ALA B 1 192 ? -4.77 18.531 19.75 1 92.5 192 ALA B N 1
ATOM 3419 C CA . ALA B 1 192 ? -4.809 18.016 18.375 1 92.5 192 ALA B CA 1
ATOM 3420 C C . ALA B 1 192 ? -4.355 16.562 18.312 1 92.5 192 ALA B C 1
ATOM 3422 O O . ALA B 1 192 ? -4.855 15.781 17.5 1 92.5 192 ALA B O 1
ATOM 3423 N N . THR B 1 193 ? -3.447 16.188 19.156 1 90.94 193 THR B N 1
ATOM 3424 C CA . THR B 1 193 ? -2.945 14.812 19.203 1 90.94 193 THR B CA 1
ATOM 3425 C C . THR B 1 193 ? -4.027 13.852 19.688 1 90.94 193 THR B C 1
ATOM 3427 O O . THR B 1 193 ? -4.062 12.695 19.281 1 90.94 193 THR B O 1
ATOM 3430 N N . LYS B 1 194 ? -4.902 14.414 20.469 1 92.06 194 LYS B N 1
ATOM 3431 C CA . LYS B 1 194 ? -5.996 13.609 21 1 92.06 194 LYS B CA 1
ATOM 3432 C C . LYS B 1 194 ? -7.207 13.641 20.078 1 92.06 194 LYS B C 1
ATOM 3434 O O . LYS B 1 194 ? -7.832 12.609 19.828 1 92.06 194 LYS B O 1
ATOM 3439 N N . SER B 1 195 ? -7.492 14.836 19.641 1 95.56 195 SER B N 1
ATOM 3440 C CA . SER B 1 195 ? -8.602 15.078 18.719 1 95.56 195 SER B CA 1
ATOM 3441 C C . SER B 1 195 ? -8.305 16.266 17.812 1 95.56 195 SER B C 1
ATOM 3443 O O . SER B 1 195 ? -8.477 17.422 18.203 1 95.56 195 SER B O 1
ATOM 3445 N N . PHE B 1 196 ? -8.062 15.93 16.594 1 95.81 196 PHE B N 1
ATOM 3446 C CA . PHE B 1 196 ? -7.672 16.953 15.641 1 95.81 196 PHE B CA 1
ATOM 3447 C C . PHE B 1 196 ? -8.844 17.875 15.32 1 95.81 196 PHE B C 1
ATOM 3449 O O . PHE B 1 196 ? -8.695 19.109 15.312 1 95.81 196 PHE B O 1
ATOM 3456 N N . PRO B 1 197 ? -10.023 17.328 15.125 1 95 197 PRO B N 1
ATOM 3457 C CA . PRO B 1 197 ? -11.164 18.203 14.852 1 95 197 PRO B CA 1
ATOM 3458 C C . PRO B 1 197 ? -11.516 19.109 16.031 1 95 197 PRO B C 1
ATOM 3460 O O . PRO B 1 197 ? -11.984 20.234 15.828 1 95 197 PRO B O 1
ATOM 3463 N N . LYS B 1 198 ? -11.289 18.672 17.25 1 95.31 198 LYS B N 1
ATOM 3464 C CA . LYS B 1 198 ? -11.555 19.531 18.391 1 95.31 198 LYS B CA 1
ATOM 3465 C C . LYS B 1 198 ? -10.609 20.734 18.422 1 95.31 198 LYS B C 1
ATOM 3467 O O . LYS B 1 198 ? -10.984 21.812 18.859 1 95.31 198 LYS B O 1
ATOM 3472 N N . ALA B 1 199 ? -9.453 20.516 17.953 1 95.12 199 ALA B N 1
ATOM 3473 C CA . ALA B 1 199 ? -8.461 21.578 17.922 1 95.12 199 ALA B CA 1
ATOM 3474 C C . ALA B 1 199 ? -8.688 22.516 16.75 1 95.12 199 ALA B C 1
ATOM 3476 O O . ALA B 1 199 ? -8.539 23.734 16.875 1 95.12 199 ALA B O 1
ATOM 3477 N N . THR B 1 200 ? -9.125 21.969 15.602 1 95.56 200 THR B N 1
ATOM 3478 C CA . THR B 1 200 ? -9.086 22.734 14.359 1 95.56 200 THR B CA 1
ATOM 3479 C C . THR B 1 200 ? -10.5 23.062 13.883 1 95.56 200 THR B C 1
ATOM 3481 O O . THR B 1 200 ? -10.68 23.906 13.008 1 95.56 200 THR B O 1
ATOM 3484 N N . LYS B 1 201 ? -11.438 22.359 14.359 1 92.88 201 LYS B N 1
ATOM 3485 C CA . LYS B 1 201 ? -12.852 22.516 14.031 1 92.88 201 LYS B CA 1
ATOM 3486 C C . LYS B 1 201 ? -13.148 22 12.625 1 92.88 201 LYS B C 1
ATOM 3488 O O . LYS B 1 201 ? -13.727 20.922 12.469 1 92.88 201 LYS B O 1
ATOM 3493 N N . ASN B 1 202 ? -12.547 22.562 11.609 1 94.94 202 ASN B N 1
ATOM 3494 C CA . ASN B 1 202 ? -12.875 22.156 10.25 1 94.94 202 ASN B CA 1
ATOM 3495 C C . ASN B 1 202 ? -11.844 21.188 9.68 1 94.94 202 ASN B C 1
ATOM 3497 O O . ASN B 1 202 ? -11.812 20.953 8.469 1 94.94 202 ASN B O 1
ATOM 3501 N N . GLY B 1 203 ? -10.875 20.75 10.461 1 96.44 203 GLY B N 1
ATOM 3502 C CA . GLY B 1 203 ? -9.906 19.75 10.023 1 96.44 203 GLY B CA 1
ATOM 3503 C C . GLY B 1 203 ? -8.711 20.359 9.312 1 96.44 203 GLY B C 1
ATOM 3504 O O . GLY B 1 203 ? -7.898 19.641 8.734 1 96.44 203 GLY B O 1
ATOM 3505 N N . VAL B 1 204 ? -8.617 21.703 9.359 1 97.94 204 VAL B N 1
ATOM 3506 C CA . VAL B 1 204 ? -7.516 22.406 8.703 1 97.94 204 VAL B CA 1
ATOM 3507 C C . VAL B 1 204 ? -6.68 23.141 9.742 1 97.94 204 VAL B C 1
ATOM 3509 O O . VAL B 1 204 ? -7.223 23.781 10.641 1 97.94 204 VAL B O 1
ATOM 3512 N N . TRP B 1 205 ? -5.465 22.938 9.75 1 97.19 205 TRP B N 1
ATOM 3513 C CA . TRP B 1 205 ? -4.477 23.719 10.477 1 97.19 205 TRP B CA 1
ATOM 3514 C C . TRP B 1 205 ? -3.629 24.547 9.523 1 97.19 205 TRP B C 1
ATOM 3516 O O . TRP B 1 205 ? -2.762 24.016 8.828 1 97.19 205 TRP B O 1
ATOM 3526 N N . GLY B 1 206 ? -3.838 25.875 9.477 1 96.56 206 GLY B N 1
ATOM 3527 C CA . GLY B 1 206 ? -3.213 26.781 8.523 1 96.56 206 GLY B CA 1
ATOM 3528 C C . GLY B 1 206 ? -4.195 27.375 7.531 1 96.56 206 GLY B C 1
ATOM 3529 O O . GLY B 1 206 ? -5.41 27.297 7.727 1 96.56 206 GLY B O 1
ATOM 3530 N N . ASP B 1 207 ? -3.707 28.078 6.523 1 97.62 207 ASP B N 1
ATOM 3531 C CA . ASP B 1 207 ? -4.535 2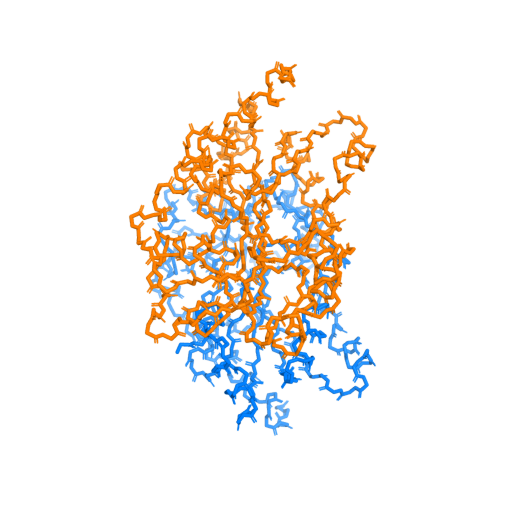8.766 5.531 1 97.62 207 ASP B CA 1
ATOM 3532 C C . ASP B 1 207 ? -4.168 28.312 4.117 1 97.62 207 ASP B C 1
ATOM 3534 O O . ASP B 1 207 ? -3.143 28.734 3.574 1 97.62 207 ASP B O 1
ATOM 3538 N N . PRO B 1 208 ? -4.992 27.531 3.475 1 98.44 208 PRO B N 1
ATOM 3539 C CA . PRO B 1 208 ? -4.691 27 2.143 1 98.44 208 PRO B CA 1
ATOM 3540 C C . PRO B 1 208 ? -5.109 27.953 1.022 1 98.44 208 PRO B C 1
ATOM 3542 O O . PRO B 1 208 ? -4.812 27.703 -0.148 1 98.44 208 PRO B O 1
ATOM 3545 N N . THR B 1 209 ? -5.734 29.062 1.29 1 98.19 209 THR B N 1
ATOM 3546 C CA . THR B 1 209 ? -6.48 29.844 0.314 1 98.19 209 THR B CA 1
ATOM 3547 C C . THR B 1 209 ? -5.535 30.484 -0.702 1 98.19 209 THR B C 1
ATOM 3549 O O . THR B 1 209 ? -5.945 30.812 -1.819 1 98.19 209 THR B O 1
ATOM 3552 N N . LYS B 1 210 ? -4.316 30.625 -0.371 1 97.56 210 LYS B N 1
ATOM 3553 C CA . LYS B 1 210 ? -3.377 31.281 -1.271 1 97.56 210 LYS B CA 1
ATOM 3554 C C . LYS B 1 210 ? -2.354 30.297 -1.821 1 97.56 210 LYS B C 1
ATOM 3556 O O . LYS B 1 210 ? -1.344 30.688 -2.404 1 97.56 210 LYS B O 1
ATOM 3561 N N . ALA B 1 211 ? -2.523 29.047 -1.6 1 98.38 211 ALA B N 1
ATOM 3562 C CA . ALA B 1 211 ? -1.612 28.016 -2.088 1 98.38 211 ALA B CA 1
ATOM 3563 C C . ALA B 1 211 ? -1.562 28.016 -3.613 1 98.38 211 ALA B C 1
ATOM 3565 O O . ALA B 1 211 ? -2.566 28.281 -4.277 1 98.38 211 ALA B O 1
ATOM 3566 N N . SER B 1 212 ? -0.412 27.703 -4.172 1 98.56 212 SER B N 1
ATOM 3567 C CA . SER B 1 212 ? -0.257 27.656 -5.621 1 98.56 212 SER B CA 1
ATOM 3568 C C . SER B 1 212 ? 0.66 26.516 -6.051 1 98.56 212 SER B C 1
ATOM 3570 O O . SER B 1 212 ? 1.479 26.047 -5.262 1 98.56 212 SER B O 1
ATOM 3572 N N . LYS B 1 213 ? 0.481 26.141 -7.285 1 98.75 213 LYS B N 1
ATOM 3573 C CA . LYS B 1 213 ? 1.35 25.109 -7.871 1 98.75 213 LYS B CA 1
ATOM 3574 C C . LYS B 1 213 ? 2.809 25.562 -7.855 1 98.75 213 LYS B C 1
ATOM 3576 O O . LYS B 1 213 ? 3.703 24.766 -7.555 1 98.75 213 LYS B O 1
ATOM 3581 N N . LYS B 1 214 ? 3.016 26.828 -8.164 1 98.75 214 LYS B N 1
ATOM 3582 C CA . LYS B 1 214 ? 4.371 27.375 -8.172 1 98.75 214 LYS B CA 1
ATOM 3583 C C . LYS B 1 214 ? 5.023 27.219 -6.797 1 98.75 214 LYS B C 1
ATOM 3585 O O . LYS B 1 214 ? 6.152 26.75 -6.688 1 98.75 214 LYS B O 1
ATOM 3590 N N . ASP B 1 215 ? 4.285 27.625 -5.723 1 98.19 215 ASP B N 1
ATOM 3591 C CA . ASP B 1 215 ? 4.797 27.469 -4.367 1 98.19 215 ASP B CA 1
ATOM 3592 C C . ASP B 1 215 ? 5.078 26 -4.059 1 98.19 215 ASP B C 1
ATOM 3594 O O . ASP B 1 215 ? 6.094 25.672 -3.443 1 98.19 215 ASP B O 1
ATOM 3598 N N . GLY B 1 216 ? 4.191 25.109 -4.5 1 98.69 216 GLY B N 1
ATOM 3599 C CA . GLY B 1 216 ? 4.363 23.672 -4.281 1 98.69 216 GLY B CA 1
ATOM 3600 C C . GLY B 1 216 ? 5.625 23.125 -4.914 1 98.69 216 GLY B C 1
ATOM 3601 O O . GLY B 1 216 ? 6.328 22.312 -4.305 1 98.69 216 GLY B O 1
ATOM 3602 N N . GLN B 1 217 ? 5.867 23.562 -6.109 1 98.75 217 GLN B N 1
ATOM 3603 C CA . GLN B 1 217 ? 7.07 23.141 -6.809 1 98.75 217 GLN B CA 1
ATOM 3604 C C . GLN B 1 217 ? 8.328 23.609 -6.082 1 98.75 217 GLN B C 1
ATOM 3606 O O . GLN B 1 217 ? 9.305 22.859 -5.969 1 98.75 217 GLN B O 1
ATOM 3611 N N . GLU B 1 218 ? 8.305 24.797 -5.602 1 98.44 218 GLU B N 1
ATOM 3612 C CA . GLU B 1 218 ? 9.445 25.344 -4.871 1 98.44 218 GLU B CA 1
ATOM 3613 C C . GLU B 1 218 ? 9.664 24.609 -3.557 1 98.44 218 GLU B C 1
ATOM 3615 O O . GLU B 1 218 ? 10.805 24.266 -3.217 1 98.44 218 GLU B O 1
ATOM 3620 N N . ILE B 1 219 ? 8.617 24.375 -2.816 1 98.56 219 ILE B N 1
ATOM 3621 C CA . ILE B 1 219 ? 8.703 23.672 -1.541 1 98.56 219 ILE B CA 1
ATOM 3622 C C . ILE B 1 219 ? 9.188 22.25 -1.77 1 98.56 219 ILE B C 1
ATOM 3624 O O . ILE B 1 219 ? 10.055 21.75 -1.045 1 98.56 219 ILE B O 1
ATOM 3628 N N . LEU B 1 220 ? 8.664 21.578 -2.811 1 98.69 220 LEU B N 1
ATOM 3629 C CA . LEU B 1 220 ? 9.07 20.219 -3.145 1 98.69 220 LEU B CA 1
ATOM 3630 C C . LEU B 1 220 ? 10.555 20.172 -3.475 1 98.69 220 LEU B C 1
ATOM 3632 O O . LEU B 1 220 ? 11.273 19.281 -2.992 1 98.69 220 LEU B O 1
ATOM 3636 N N . ALA B 1 221 ? 10.961 21.109 -4.262 1 98.44 221 ALA B N 1
ATOM 3637 C CA . ALA B 1 221 ? 12.375 21.156 -4.637 1 98.44 221 ALA B CA 1
ATOM 3638 C C . ALA B 1 221 ? 13.258 21.344 -3.406 1 98.44 221 ALA B C 1
ATOM 3640 O O . ALA B 1 221 ? 14.32 20.719 -3.299 1 98.44 221 ALA B O 1
ATOM 3641 N N . GLU B 1 222 ? 12.836 22.188 -2.512 1 98.5 222 GLU B N 1
ATOM 3642 C CA . GLU B 1 222 ? 13.562 22.438 -1.271 1 98.5 222 GLU B CA 1
ATOM 3643 C C . GLU B 1 222 ? 13.664 21.172 -0.427 1 98.5 222 GLU B C 1
ATOM 3645 O O . GLU B 1 222 ? 14.742 20.812 0.054 1 98.5 222 GLU B O 1
ATOM 3650 N N . ILE B 1 223 ? 12.57 20.469 -0.245 1 98.56 223 ILE B N 1
ATOM 3651 C CA . ILE B 1 223 ? 12.516 19.234 0.537 1 98.56 223 ILE B CA 1
ATOM 3652 C C . ILE B 1 223 ? 13.445 18.188 -0.081 1 98.56 223 ILE B C 1
ATOM 3654 O O . ILE B 1 223 ? 14.266 17.594 0.618 1 98.56 223 ILE B O 1
ATOM 3658 N N . VAL B 1 224 ? 13.344 18.031 -1.382 1 98.56 224 VAL B N 1
ATOM 3659 C CA . VAL B 1 224 ? 14.109 17 -2.084 1 98.56 224 VAL B CA 1
ATOM 3660 C C . VAL B 1 224 ? 15.602 17.312 -1.989 1 98.56 224 VAL B C 1
ATOM 3662 O O . VAL B 1 224 ? 16.422 16.422 -1.771 1 98.56 224 VAL B O 1
ATOM 3665 N N . ARG B 1 225 ? 15.914 18.562 -2.15 1 98.19 225 ARG B N 1
ATOM 3666 C CA . ARG B 1 225 ? 17.312 18.984 -2.045 1 98.19 225 ARG B CA 1
ATOM 3667 C C . ARG B 1 225 ? 17.859 18.703 -0.653 1 98.19 225 ARG B C 1
ATOM 3669 O O . ARG B 1 225 ? 18.906 18.047 -0.514 1 98.19 225 ARG B O 1
ATOM 3676 N N . ASN B 1 226 ? 17.172 19.141 0.358 1 98.56 226 ASN B N 1
ATOM 3677 C CA . ASN B 1 226 ? 17.656 19.031 1.729 1 98.56 226 ASN B CA 1
ATOM 3678 C C . ASN B 1 226 ? 17.656 17.594 2.213 1 98.56 226 ASN B C 1
ATOM 3680 O O . ASN B 1 226 ? 18.625 17.125 2.812 1 98.56 226 ASN B O 1
ATOM 3684 N N . LEU B 1 227 ? 16.562 16.891 1.981 1 98.62 227 LEU B N 1
ATOM 3685 C CA . LEU B 1 227 ? 16.453 15.5 2.387 1 98.62 227 LEU B CA 1
ATOM 3686 C C . LEU B 1 227 ? 17.438 14.625 1.604 1 98.62 227 LEU B C 1
ATOM 3688 O O . LEU B 1 227 ? 18.031 13.695 2.162 1 98.62 227 LEU B O 1
ATOM 3692 N N . GLY B 1 228 ? 17.578 14.891 0.326 1 97.69 228 GLY B N 1
ATOM 3693 C CA . GLY B 1 228 ? 18.578 14.188 -0.465 1 97.69 228 GLY B CA 1
ATOM 3694 C C . GLY B 1 228 ? 19.984 14.328 0.087 1 97.69 228 GLY B C 1
ATOM 3695 O O . GLY B 1 228 ? 20.719 13.344 0.167 1 97.69 228 GLY B O 1
ATOM 3696 N N . LYS B 1 229 ? 20.344 15.555 0.432 1 97.19 229 LYS B N 1
ATOM 3697 C CA . LYS B 1 229 ? 21.641 15.797 1.043 1 97.19 229 LYS B CA 1
ATOM 3698 C C . LYS B 1 229 ? 21.812 15.008 2.338 1 97.19 229 LYS B C 1
ATOM 3700 O O . LYS B 1 229 ? 22.859 14.43 2.594 1 97.19 229 LYS B O 1
ATOM 3705 N N . LYS B 1 230 ? 20.75 15.023 3.15 1 97.88 230 LYS B N 1
ATOM 3706 C CA . LYS B 1 230 ? 20.797 14.273 4.402 1 97.88 230 LYS B CA 1
ATOM 3707 C C . LYS B 1 230 ? 21 12.781 4.141 1 97.88 230 LYS B C 1
ATOM 3709 O O . LYS B 1 230 ? 21.781 12.125 4.844 1 97.88 230 LYS B O 1
ATOM 3714 N N . CYS B 1 231 ? 20.312 12.211 3.16 1 97.5 231 CYS B N 1
ATOM 3715 C CA . CYS B 1 231 ? 20.469 10.805 2.793 1 97.5 231 CYS B CA 1
ATOM 3716 C C . CYS B 1 231 ? 21.906 10.5 2.395 1 97.5 231 CYS B C 1
ATOM 3718 O O . CYS B 1 231 ? 22.484 9.508 2.838 1 97.5 231 CYS B O 1
ATOM 3720 N N . GLN B 1 232 ? 22.531 11.367 1.611 1 95.81 232 GLN B N 1
ATOM 3721 C CA . GLN B 1 232 ? 23.906 11.172 1.163 1 95.81 232 GLN B CA 1
ATOM 3722 C C . GLN B 1 232 ? 24.891 11.219 2.338 1 95.81 232 GLN B C 1
ATOM 3724 O O . GLN B 1 232 ? 25.828 10.43 2.402 1 95.81 232 GLN B O 1
ATOM 3729 N N . THR B 1 233 ? 24.609 12.125 3.221 1 96.06 233 THR B N 1
ATOM 3730 C CA . THR B 1 233 ? 25.453 12.25 4.398 1 96.06 233 THR B CA 1
ATOM 3731 C C . THR B 1 233 ? 25.422 10.977 5.238 1 96.06 233 THR B C 1
ATOM 3733 O O . THR B 1 233 ? 26.438 10.555 5.789 1 96.06 233 THR B O 1
ATOM 3736 N N . CYS B 1 234 ? 24.219 10.359 5.371 1 95 234 CYS B N 1
ATOM 3737 C CA . CYS B 1 234 ? 24.062 9.141 6.148 1 95 234 CYS B CA 1
ATOM 3738 C C . CYS B 1 234 ? 24.875 8 5.543 1 95 234 CYS B C 1
ATOM 3740 O O . CYS B 1 234 ? 25.375 7.129 6.262 1 95 234 CYS B O 1
ATOM 3742 N N . LEU B 1 235 ? 25.062 7.957 4.223 1 93.5 235 LEU B N 1
ATOM 3743 C CA . LEU B 1 235 ? 25.75 6.867 3.527 1 93.5 235 LEU B CA 1
ATOM 3744 C C . LEU B 1 235 ? 27.266 7.039 3.602 1 93.5 235 LEU B C 1
ATOM 3746 O O . LEU B 1 235 ? 28 6.062 3.484 1 93.5 235 LEU B O 1
ATOM 3750 N N . THR B 1 236 ? 27.812 8.258 3.658 1 86.44 236 THR B N 1
ATOM 3751 C CA . THR B 1 236 ? 29.25 8.508 3.674 1 86.44 236 THR B CA 1
ATOM 3752 C C . THR B 1 236 ? 29.781 8.539 5.105 1 86.44 236 THR B C 1
ATOM 3754 O O . THR B 1 236 ? 31 8.477 5.324 1 86.44 236 THR B O 1
ATOM 3757 N N . GLY B 1 237 ? 29.031 8.242 6.176 1 73.44 237 GLY B N 1
ATOM 3758 C CA . GLY B 1 237 ? 29.5 8.266 7.555 1 73.44 237 GLY B CA 1
ATOM 3759 C C . GLY B 1 237 ? 29.766 9.672 8.07 1 73.44 237 GLY B C 1
ATOM 3760 O O . GLY B 1 237 ? 30.375 9.844 9.125 1 73.44 237 GLY B O 1
ATOM 3761 N N . HIS B 1 238 ? 29.594 10.82 7.285 1 53.62 238 HIS B N 1
ATOM 3762 C CA . HIS B 1 238 ? 29.922 12.172 7.734 1 53.62 238 HIS B CA 1
ATOM 3763 C C . HIS B 1 238 ? 28.75 12.797 8.5 1 53.62 238 HIS B C 1
ATOM 3765 O O . HIS B 1 238 ? 27.672 12.984 7.945 1 53.62 238 HIS B O 1
ATOM 3771 N N . SER B 1 239 ? 28.406 12.25 9.555 1 41.69 239 SER B N 1
ATOM 3772 C CA . SER B 1 239 ? 27.438 12.953 10.375 1 41.69 239 SER B CA 1
ATOM 3773 C C . SER B 1 239 ? 27.703 14.453 10.383 1 41.69 239 SER B C 1
ATOM 3775 O O . SER B 1 239 ? 28.812 14.891 10.656 1 41.69 239 SER B O 1
ATOM 3777 N N . SER B 1 240 ? 26.922 15.211 9.617 1 33.25 240 SER B N 1
ATOM 3778 C CA . SER B 1 240 ? 27.172 16.594 10 1 33.25 240 SER B CA 1
ATOM 3779 C C . SER B 1 240 ? 26.938 16.797 11.492 1 33.25 240 SER B C 1
ATOM 3781 O O . SER B 1 240 ? 26.078 16.156 12.086 1 33.25 240 SER B O 1
#

pLDDT: mean 95.99, std 7.21, range [31.92, 98.94]

Sequence (480 aa):
MTDIKAQFDPNLRKSIKRKRQVAVIPIGSIEQHGPHLPISTDTDIVTAVSEKICEKNGYLLLPTLSYGVSFEHAPFFNLSIRKTTLETVLTDICVSLLENKIKTVFIINGHHGNQNSIKNIDVKLKKISKNRLEVFPFSYWHYMGRDFDHAGFVETSLMLAVSKNVKMKLAKKGLITEKMTKQ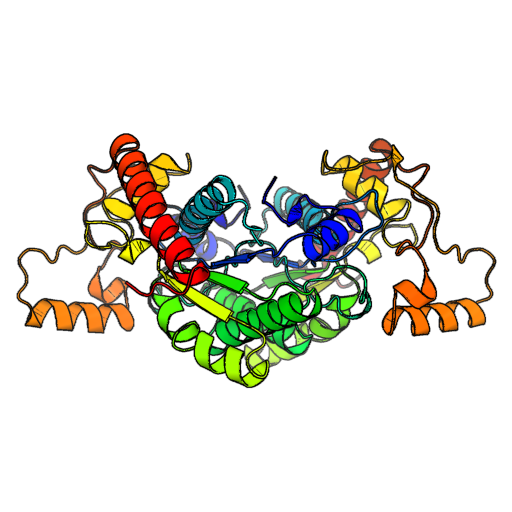EIKKVVKLATKSFPKATKNGVWGDPTKASKKDGQEILAEIVRNLGKKCQTCLTGHSSMTDIKAQFDPNLRKSIKRKRQVAVIPIGSIEQHGPHLPISTDTDIVTAVSEKICEKNGYLLLPTLSYGVSFEHAPFFNLSIRKTTLETVLTDICVSLLENKIKTVFIINGHHGNQNSIKNIDVKLKKISKNRLEVFPFSYWHYMGRDFDHAGFVETSLMLAVSKNVKMKLAKKGLITEKMTKQEIKKVVKLATKSFPKATKNGVWGDPTKASKKDGQEILAEIVRNLGKKCQTCLTGHSS

Solvent-accessible surface area (backbone atoms only — not comparable to full-atom values): 23650 Å² total; per-residue (Å²): 132,40,49,49,56,75,34,30,31,63,62,47,60,52,51,38,72,75,38,94,46,37,37,36,41,25,32,14,24,27,31,55,24,23,61,20,27,20,20,26,50,32,28,56,51,23,44,52,50,48,50,54,39,18,66,76,69,69,24,36,31,48,80,63,39,47,67,19,29,36,71,26,37,48,88,48,55,38,42,24,37,52,52,68,52,53,32,50,50,51,50,31,43,50,54,24,35,42,77,66,62,34,37,37,36,38,36,39,36,34,41,77,58,39,49,74,33,52,57,61,42,38,60,54,43,20,60,78,48,71,66,59,40,48,53,47,76,44,50,58,65,78,31,46,96,56,79,81,49,40,43,1,32,59,47,40,5,39,42,49,51,75,44,84,74,60,40,71,90,52,42,56,71,34,37,75,62,87,88,50,51,72,68,53,45,53,52,43,53,56,40,27,66,66,25,28,32,80,54,26,65,67,45,10,34,30,50,24,72,77,41,36,41,69,58,8,47,52,49,50,50,43,22,39,53,47,46,43,51,51,54,51,30,66,74,71,69,49,72,126,132,39,48,49,57,76,35,29,30,63,61,47,59,52,50,38,70,74,38,91,46,37,38,34,40,25,32,14,23,28,30,53,24,24,59,20,27,21,21,27,50,31,28,57,50,24,44,52,49,48,49,52,40,17,65,76,69,68,23,36,32,46,80,63,38,47,67,19,32,36,71,25,36,48,89,48,54,38,42,25,37,53,50,68,53,53,33,50,49,51,49,31,43,51,52,25,35,43,76,66,62,34,37,36,36,38,35,38,37,34,41,79,59,39,49,74,34,51,57,62,44,39,59,53,45,20,60,76,48,71,66,59,39,48,51,48,74,43,51,57,65,78,31,45,98,55,80,80,50,40,41,1,31,56,48,41,5,39,42,50,50,74,45,82,75,59,40,72,89,52,42,55,70,32,36,75,61,87,88,49,50,73,68,53,46,53,51,43,52,56,40,27,66,66,23,28,32,80,54,25,65,67,44,9,34,30,49,25,72,78,42,35,40,70,58,8,47,53,50,49,51,43,21,39,53,47,45,42,49,51,54,54,30,67,74,71,70,50,72,127

Secondary structure (DSSP, 8-state):
--BGGG-BTTHHHHHHHHS--EEEEEE--EE-BTTTBBTTHHHHHHHHHHHHHHHHHTPEEPPPB--B--GGGTTS-EEB--HHHHHHHHHHHHHHHHHTT--EEEEEE--GGGHHHHTTHHHHHHHHTTT--EEEEEEGGGGSSS---BSSHHHHHHHHHH-S---GGG----B--TTS-HHHHHHHHHHHHH-HHHHHSSS-BS--TT--HHHHHHHHHHHHHHHHHHHHHHHHT---/--BGGG-BTTHHHHHHHHS--EEEEEE--EE-BTTTBBTTHHHHHHHHHHHHHHHHHTPEEPPPB--B--GGGTTS-EEB--HHHHHHHHHHHHHHHHHTT--EEEEEE--GGGHHHHTTHHHHHHHHTTT--EEEEEEGGGGSSS---BSSHHHHHHHHHH-S---GGG----B--TTS-HHHHHHHHHHHHH-HHHHHSSS-BS--TT--HHHHHHHHHHHHHHHHHHHHHHHHT---